Protein 6Y4L (pdb70)

Foldseek 3Di:
DPCVLLVVLVVCVVVVPDPLVVLLVSLVCCVPPPLVPNPPCNLVSLVSNLVSCLVVVNVVSNVVSLVVNCVVDPPDPVSLVSVLVNCVSVLVLVVNLVSLVVVCVVPVPPPVSLVVNCVSCVVVVNLVVNLVVLVVSCVVVVVNLVSLVSNLVSCVVVVVLVSSLVSLVSVCVVVVLALVSLLVNLVSLVVVDDLVSLVVSLVSLVSSCVSPVPPVSSLVSNLVSLVVNLPDPVDDPVSNVVSVVSNVVSVVVVVVVVVVVVVVVVVVVVD/DAAEDELAAVLLVLLQCVVQPLFKWKWWFKDCSRHHIFTADGPPLVDCDVVVVVQVVVQVVQVVVSIHTAEMEIEHSDQVDQDDDPSLLVVRVVSCVVPVFHKYKRANNVCQQVPDPDHRIWIWGDDPSDTDTDDPVRYHYDPPVVSNVLSNVCVVVVVSVLADHVVNCVVPVVRDSSPVVCVSD

Nearest PDB structures (foldseek):
  6y4l-assembly1_A  TM=1.004E+00  e=1.383E-34  Homo sapiens
  6ww7-assembly1_B  TM=7.354E-01  e=3.526E-29  Homo sapiens
  7ado-assembly1_B  TM=7.347E-01  e=1.365E-28  Homo sapiens
  8j0o-assembly1_B  TM=7.353E-01  e=8.289E-28  Homo sapiens
  7adp-assembly1_B  TM=7.269E-01  e=3.842E-27  Homo sapiens

B-factor: mean 70.84, std 20.1, range [36.27, 154.32]

Sequence (456 aa):
TWEEMRDKMRKWREENSRNSEQIVEVGEELINEYASKLGDDIWIIYEQVMIAALDYGRDDDLALFCLQELRRQFPGSHRVKRLTGMRFEAMERYDDAIQLYDRILQEDPTNTAARKRKIAIRKAQGKNVEAIRELNEYLEQFVGDQEAWHELAELYINEHDYAKAAFCLEELMMTNPHNHLYCQQYAEVKYTQGGLENLELSRKYFAQALKLNNRNMRALFGLYMSASHIASNPKASAKTKKDNMKYASWAASQINRAYQFAGRSAAALEHHGEVEISALAYVKMCLHAARYPHAAVNGLFLAPCLTDCVPLFHSHLALSVMLEVALNQVDVWGAQAGLVVAGYYHANAAVNDQSPGPLALKIAGRIAEFFPDAVLIMLDNQKLVPQPRVPPVIVLENQGLRWVPKDKNLVMWRDWEESRQMVGALLEDRAHQHLVDFDCHLDDIRQDWTNQRLNTQ

InterPro domains:
  IPR011990 Tetratricopeptide-like helical domain superfamily [G3DSA:1.25.40.10] (12-293)
  IPR011990 Tetratricopeptide-like helical domain superfamily [SSF48452] (75-245)
  IPR019734 Tetratricopeptide repeat [PS50005] (87-120)
  IPR019734 Tetratricopeptide repeat [PS50005] (155-188)
  IPR019734 Tetratricopeptide repeat [SM00028] (87-120)
  IPR019734 Tetratricopeptide repeat [SM00028] (155-188)
  IPR019734 Tetratricopeptide repeat [SM00028] (192-225)
  IPR039856 ER membrane protein complex subunit 2-like [PTHR12760] (1-296)
  IPR055217 EMC2, TPR-like domain [PF22890] (90-199)

Structure (mmCIF, N/CA/C/O backbone):
data_6Y4L
#
_entry.id   6Y4L
#
_cell.length_a   52.577
_cell.length_b   84.939
_cell.length_c   122.585
_cell.angle_alpha   90.000
_cell.angle_beta   90.000
_cell.angle_gamma   90.000
#
_symmetry.space_group_name_H-M   'P 21 21 21'
#
loop_
_entity.id
_entity.type
_entity.pdbx_description
1 polymer 'ER membrane protein complex subunit 2'
2 polymer 'ER membrane protein complex subunit 9'
3 non-polymer 'SULFATE ION'
4 non-polymer 1,2-ETHANEDIOL
5 non-polymer 2-{2-[2-(2-{2-[2-(2-ETHOXY-ETHOXY)-ETHOXY]-ETHOXY}-ETHOXY)-ETHOXY]-ETHOXY}-ETHANOL
6 non-polymer DI(HYDROXYETHYL)ETHER
7 water water
#
loop_
_atom_site.group_PDB
_atom_site.id
_atom_site.type_symbol
_atom_site.label_atom_id
_atom_site.label_alt_id
_atom_site.label_comp_id
_atom_site.label_asym_id
_atom_site.label_entity_id
_atom_site.label_seq_id
_atom_site.pdbx_PDB_ins_code
_atom_site.Cartn_x
_atom_site.Cartn_y
_atom_site.Cartn_z
_atom_site.occupancy
_atom_site.B_iso_or_equiv
_atom_site.auth_seq_id
_atom_site.auth_comp_id
_atom_site.auth_asym_id
_atom_site.auth_atom_id
_atom_site.pdbx_PDB_model_num
ATOM 1 N N . THR A 1 2 ? 41.64797 -19.62807 -26.40426 1.000 149.03726 11 THR A N 1
ATOM 2 C CA . THR A 1 2 ? 40.84903 -19.06860 -25.32670 1.000 142.26283 11 THR A CA 1
ATOM 3 C C . THR A 1 2 ? 41.19500 -17.60006 -25.11144 1.000 146.09703 11 THR A C 1
ATOM 4 O O . THR A 1 2 ? 42.27013 -17.27584 -24.59771 1.000 154.32099 11 THR A O 1
ATOM 8 N N . TRP A 1 3 ? 40.30368 -16.68985 -25.51138 1.000 138.54483 12 TRP A N 1
ATOM 9 C CA . TRP A 1 3 ? 40.52344 -15.28535 -25.18318 1.000 131.46957 12 TRP A CA 1
ATOM 10 C C . TRP A 1 3 ? 40.13938 -15.08855 -23.72644 1.000 131.08828 12 TRP A C 1
ATOM 11 O O . TRP A 1 3 ? 38.96095 -15.18197 -23.36345 1.000 120.90409 12 TRP A O 1
ATOM 22 N N . GLU A 1 4 ? 41.15410 -14.85205 -22.89363 1.000 138.57109 13 GLU A N 1
ATOM 23 C CA . GLU A 1 4 ? 40.92830 -14.63066 -21.47312 1.000 135.58708 13 GLU A CA 1
ATOM 24 C C . GLU A 1 4 ? 40.01039 -13.43956 -21.24136 1.000 129.09236 13 GLU A C 1
ATOM 25 O O . GLU A 1 4 ? 39.13603 -13.48349 -20.36819 1.000 123.16567 13 GLU A O 1
ATOM 27 N N . GLU A 1 5 ? 40.19243 -12.36623 -22.01649 1.000 130.96973 14 GLU A N 1
ATOM 28 C CA . GLU A 1 5 ? 39.32915 -11.19744 -21.88151 1.000 129.15830 14 GLU A CA 1
ATOM 29 C C . GLU A 1 5 ? 37.85864 -11.59040 -21.94689 1.000 119.15061 14 GLU A C 1
ATOM 30 O O . GLU A 1 5 ? 37.02530 -11.04643 -21.21276 1.000 115.33925 14 GLU A O 1
ATOM 32 N N . MET A 1 6 ? 37.52699 -12.56538 -22.78943 1.000 112.69878 15 MET A N 1
ATOM 33 C CA . MET A 1 6 ? 36.13511 -12.95864 -22.95720 1.000 101.13322 15 MET A CA 1
ATOM 34 C C . MET A 1 6 ? 35.68014 -13.95034 -21.89531 1.000 89.10260 15 MET A C 1
ATOM 35 O O . MET A 1 6 ? 34.59923 -13.78537 -21.32082 1.000 85.10341 15 MET A O 1
ATOM 40 N N . ARG A 1 7 ? 36.47590 -14.98714 -21.62416 1.000 88.58260 16 ARG A N 1
ATOM 41 C CA . ARG A 1 7 ? 36.04513 -15.97692 -20.63854 1.000 84.02885 16 ARG A CA 1
ATOM 42 C C . ARG A 1 7 ? 35.91451 -15.34948 -19.25747 1.000 88.27586 16 ARG A C 1
ATOM 43 O O . ARG A 1 7 ? 34.97124 -15.64771 -18.51798 1.000 87.97281 16 ARG A O 1
ATOM 45 N N . ASP A 1 8 ? 36.84372 -14.46398 -18.89279 1.000 98.62737 17 ASP A N 1
ATOM 46 C CA . ASP A 1 8 ? 36.76854 -13.85826 -17.56683 1.000 106.94478 17 ASP A CA 1
ATOM 47 C C . ASP A 1 8 ? 35.65034 -12.82966 -17.47896 1.000 106.45765 17 ASP A C 1
ATOM 48 O O . ASP A 1 8 ? 35.03955 -12.67666 -16.41574 1.000 105.64361 17 ASP A O 1
ATOM 53 N N . LYS A 1 9 ? 35.36151 -12.12136 -18.57290 1.000 104.32941 18 LYS A N 1
ATOM 54 C CA . LYS A 1 9 ? 34.21732 -11.21371 -18.56865 1.000 100.82784 18 LYS A CA 1
ATOM 55 C C . LYS A 1 9 ? 32.91908 -11.96732 -18.28619 1.000 91.46958 18 LYS A C 1
ATOM 56 O O . LYS A 1 9 ? 32.05340 -11.47978 -17.54923 1.000 85.83868 18 LYS A O 1
ATOM 58 N N . MET A 1 10 ? 32.76477 -13.15901 -18.86540 1.000 80.92725 19 MET A N 1
ATOM 59 C CA . MET A 1 10 ? 31.58181 -13.95674 -18.58535 1.000 71.64108 19 MET A CA 1
ATOM 60 C C . MET A 1 10 ? 31.55305 -14.41375 -17.12878 1.000 74.33753 19 MET A C 1
ATOM 61 O O . MET A 1 10 ? 30.47166 -14.57208 -16.54304 1.000 65.52074 19 MET A O 1
ATOM 66 N N . ARG A 1 11 ? 32.72588 -14.63032 -16.53095 1.000 77.51717 20 ARG A N 1
ATOM 67 C CA . ARG A 1 11 ? 32.77725 -15.01885 -15.12587 1.000 75.93883 20 ARG A CA 1
ATOM 68 C C . ARG A 1 11 ? 32.24867 -13.89822 -14.23557 1.000 83.62099 20 ARG A C 1
ATOM 69 O O . ARG A 1 11 ? 31.28772 -14.08987 -13.47970 1.000 78.92978 20 ARG A O 1
ATOM 71 N N . LYS A 1 12 ? 32.85093 -12.70750 -14.33173 1.000 95.21435 21 LYS A N 1
ATOM 72 C CA . LYS A 1 12 ? 32.45495 -11.60555 -13.45870 1.000 101.47982 21 LYS A CA 1
ATOM 73 C C . LYS A 1 12 ? 31.01950 -11.15998 -13.72134 1.000 98.97817 21 LYS A C 1
ATOM 74 O O . LYS A 1 12 ? 30.36346 -10.62956 -12.81602 1.000 103.59096 21 LYS A O 1
ATOM 76 N N . TRP A 1 13 ? 30.50906 -11.36669 -14.93884 1.000 86.48214 22 TRP A N 1
ATOM 77 C CA . TRP A 1 13 ? 29.11049 -11.04567 -15.20301 1.000 78.64044 22 TRP A CA 1
ATOM 78 C C . TRP A 1 13 ? 28.18666 -11.98421 -14.43617 1.000 76.35596 22 TRP A C 1
ATOM 79 O O . TRP A 1 13 ? 27.19380 -11.54832 -13.84462 1.000 73.05904 22 TRP A O 1
ATOM 90 N N . ARG A 1 14 ? 28.49106 -13.28338 -14.45179 1.000 77.23457 23 ARG A N 1
ATOM 91 C CA . ARG A 1 14 ? 27.75188 -14.23211 -13.62529 1.000 76.80843 23 ARG A CA 1
ATOM 92 C C . ARG A 1 14 ? 27.89939 -13.89709 -12.13790 1.000 75.19481 23 ARG A C 1
ATOM 93 O O . ARG A 1 14 ? 26.90779 -13.83551 -11.40493 1.000 68.63953 23 ARG A O 1
ATOM 101 N N . GLU A 1 15 ? 29.12801 -13.63837 -11.68346 1.000 78.56630 24 GLU A N 1
ATOM 102 C CA . GLU A 1 15 ? 29.35190 -13.38987 -10.25875 1.000 86.01659 24 GLU A CA 1
ATOM 103 C C . GLU A 1 15 ? 28.66986 -12.11048 -9.78262 1.000 100.95010 24 GLU A C 1
ATOM 104 O O . GLU A 1 15 ? 28.23271 -12.03902 -8.62854 1.000 104.59449 24 GLU A O 1
ATOM 106 N N . GLU A 1 16 ? 28.56470 -11.09833 -10.64455 1.000 102.49029 25 GLU A N 1
ATOM 107 C CA . GLU A 1 16 ? 27.93524 -9.83214 -10.29113 1.000 96.94178 25 GLU A CA 1
ATOM 108 C C . GLU A 1 16 ? 26.48761 -9.74128 -10.75707 1.000 95.30813 25 GLU A C 1
ATOM 109 O O . GLU A 1 16 ? 25.85654 -8.70209 -10.56146 1.000 99.79562 25 GLU A O 1
ATOM 111 N N . ASN A 1 17 ? 25.95327 -10.80020 -11.36233 1.000 94.37655 26 ASN A N 1
ATOM 112 C CA . ASN A 1 17 ? 24.56803 -10.85802 -11.83977 1.000 100.30874 26 ASN A CA 1
ATOM 113 C C . ASN A 1 17 ? 24.23636 -9.66812 -12.74849 1.000 103.51305 26 ASN A C 1
ATOM 114 O O . ASN A 1 17 ? 23.34172 -8.86581 -12.47869 1.000 109.27407 26 ASN A O 1
ATOM 116 N N . SER A 1 18 ? 24.97649 -9.57578 -13.84868 1.000 98.66716 27 SER A N 1
ATOM 117 C CA . SER A 1 18 ? 24.81557 -8.47256 -14.78517 1.000 98.32779 27 SER A CA 1
ATOM 118 C C . SER A 1 18 ? 23.52104 -8.59299 -15.58775 1.000 98.39222 27 SER A C 1
ATOM 119 O O . SER A 1 18 ? 22.98425 -9.68530 -15.79431 1.000 91.77537 27 SER A O 1
ATOM 122 N N . ARG A 1 19 ? 23.02677 -7.44335 -16.04812 1.000 109.88274 28 ARG A N 1
ATOM 123 C CA . ARG A 1 19 ? 21.81297 -7.36274 -16.84906 1.000 109.90063 28 ARG A CA 1
ATOM 124 C C . ARG A 1 19 ? 22.08341 -6.92669 -18.28397 1.000 108.40666 28 ARG A C 1
ATOM 125 O O . ARG A 1 19 ? 21.13439 -6.73143 -19.05360 1.000 104.16337 28 ARG A O 1
ATOM 127 N N . ASN A 1 20 ? 23.35190 -6.76492 -18.66160 1.000 105.23506 29 ASN A N 1
ATOM 128 C CA . ASN A 1 20 ? 23.73177 -6.34224 -20.00845 1.000 98.27379 29 ASN A CA 1
ATOM 129 C C . ASN A 1 20 ? 23.60066 -7.53889 -20.95085 1.000 93.95732 29 ASN A C 1
ATOM 130 O O . ASN A 1 20 ? 24.57858 -8.18789 -21.32932 1.000 93.88845 29 ASN A O 1
ATOM 135 N N . SER A 1 21 ? 22.35462 -7.83914 -21.33476 1.000 91.89201 30 SER A N 1
ATOM 136 C CA . SER A 1 21 ? 22.11732 -8.98810 -22.21007 1.000 90.74212 30 SER A CA 1
ATOM 137 C C . SER A 1 21 ? 22.79387 -8.81737 -23.56406 1.000 85.68932 30 SER A C 1
ATOM 138 O O . SER A 1 21 ? 23.21798 -9.80470 -24.17041 1.000 90.07898 30 SER A O 1
ATOM 141 N N . GLU A 1 22 ? 22.90903 -7.58519 -24.05347 1.000 81.90922 31 GLU A N 1
ATOM 142 C CA . GLU A 1 22 ? 23.56523 -7.36995 -25.33833 1.000 86.74576 31 GLU A CA 1
ATOM 143 C C . GLU A 1 22 ? 25.00352 -7.86994 -25.31735 1.000 89.96661 31 GLU A C 1
ATOM 144 O O . GLU A 1 22 ? 25.40969 -8.66230 -26.17456 1.000 86.59832 31 GLU A O 1
ATOM 150 N N . GLN A 1 23 ? 25.79435 -7.40830 -24.34550 1.000 92.39065 32 GLN A N 1
ATOM 151 C CA . GLN A 1 23 ? 27.20920 -7.76348 -24.32082 1.000 99.19129 32 GLN A CA 1
ATOM 152 C C . GLN A 1 23 ? 27.41173 -9.23639 -24.00914 1.000 91.37864 32 GLN A C 1
ATOM 153 O O . GLN A 1 23 ? 28.35893 -9.85025 -24.51245 1.000 94.84807 32 GLN A O 1
ATOM 155 N N . ILE A 1 24 ? 26.53204 -9.81759 -23.19423 1.000 81.29493 33 ILE A N 1
ATOM 156 C CA . ILE A 1 24 ? 26.68257 -11.21519 -22.81328 1.000 78.55510 33 ILE A CA 1
ATOM 157 C C . ILE A 1 24 ? 26.42298 -12.12172 -24.00833 1.000 76.00179 33 ILE A C 1
ATOM 158 O O . ILE A 1 24 ? 27.10872 -13.13245 -24.20408 1.000 73.55150 33 ILE A O 1
ATOM 163 N N . VAL A 1 25 ? 25.42846 -11.77721 -24.82159 1.000 75.56528 34 VAL A N 1
ATOM 164 C CA . VAL A 1 25 ? 25.20784 -12.48638 -26.07641 1.000 71.85193 34 VAL A CA 1
ATOM 165 C C . VAL A 1 25 ? 26.38414 -12.27919 -27.01941 1.000 79.30185 34 VAL A C 1
ATOM 166 O O . VAL A 1 25 ? 26.84504 -13.21976 -27.67704 1.000 83.02441 34 VAL A O 1
ATOM 170 N N . GLU A 1 26 ? 26.88759 -11.04579 -27.10373 1.000 80.25867 35 GLU A N 1
ATOM 171 C CA . GLU A 1 26 ? 27.94547 -10.74653 -28.06324 1.000 79.95229 35 GLU A CA 1
ATOM 172 C C . GLU A 1 26 ? 29.20456 -11.54886 -27.75854 1.000 86.28991 35 GLU A C 1
ATOM 173 O O . GLU A 1 26 ? 29.72997 -12.25166 -28.62787 1.000 85.65803 35 GLU A O 1
ATOM 175 N N . VAL A 1 27 ? 29.69642 -11.48145 -26.52011 1.000 91.69871 36 VAL A N 1
ATOM 176 C CA . VAL A 1 27 ? 30.93225 -12.19552 -26.21538 1.000 88.76663 36 VAL A CA 1
ATOM 177 C C . VAL A 1 27 ? 30.67620 -13.69782 -26.12905 1.000 83.94689 36 VAL A C 1
ATOM 178 O O . VAL A 1 27 ? 31.47417 -14.50218 -26.62563 1.000 84.44718 36 VAL A O 1
ATOM 182 N N . GLY A 1 28 ? 29.54392 -14.09974 -25.54705 1.000 75.71015 37 GLY A N 1
ATOM 183 C CA . GLY A 1 28 ? 29.29318 -15.51791 -25.34305 1.000 78.26131 37 GLY A CA 1
ATOM 184 C C . GLY A 1 28 ? 29.14867 -16.28665 -26.64524 1.000 78.90674 37 GLY A C 1
ATOM 185 O O . GLY A 1 28 ? 29.74668 -17.35393 -26.81841 1.000 76.91887 37 GLY A O 1
ATOM 186 N N . GLU A 1 29 ? 28.33995 -15.76058 -27.57088 1.000 75.94460 38 GLU A N 1
ATOM 187 C CA . GLU A 1 29 ? 28.19536 -16.38216 -28.88475 1.000 71.49516 38 GLU A CA 1
ATOM 188 C C . GLU A 1 29 ? 29.54193 -16.51408 -29.58722 1.000 77.17325 38 GLU A C 1
ATOM 189 O O . GLU A 1 29 ? 29.84487 -17.56013 -30.16866 1.000 77.57901 38 GLU A O 1
ATOM 195 N N . GLU A 1 30 ? 30.36460 -15.46517 -29.54378 1.000 75.71429 39 GLU A N 1
ATOM 196 C CA . GLU A 1 30 ? 31.72013 -15.56388 -30.08093 1.000 76.74423 39 GLU A CA 1
ATOM 197 C C . GLU A 1 30 ? 32.50326 -16.70473 -29.42402 1.000 78.80273 39 GLU A C 1
ATOM 198 O O . GLU A 1 30 ? 33.27954 -17.39800 -30.09186 1.000 80.61709 39 GLU A O 1
ATOM 204 N N . LEU A 1 31 ? 32.30046 -16.92635 -28.11881 1.000 71.79925 40 LEU A N 1
ATOM 205 C CA . LEU A 1 31 ? 33.02106 -17.99138 -27.41437 1.000 77.37102 40 LEU A CA 1
ATOM 206 C C . LEU A 1 31 ? 32.52463 -19.38405 -27.80685 1.000 76.00308 40 LEU A C 1
ATOM 207 O O . LEU A 1 31 ? 33.33052 -20.30371 -27.99263 1.000 79.80221 40 LEU A O 1
ATOM 212 N N . ILE A 1 32 ? 31.20514 -19.56707 -27.90827 1.000 73.47904 41 ILE A N 1
ATOM 213 C CA . ILE A 1 32 ? 30.64150 -20.85898 -28.30916 1.000 73.31050 41 ILE A CA 1
ATOM 214 C C . ILE A 1 32 ? 31.11130 -21.25236 -29.70898 1.000 78.04469 41 ILE A C 1
ATOM 215 O O . ILE A 1 32 ? 31.45591 -22.41237 -29.96652 1.000 75.60119 41 ILE A O 1
ATOM 220 N N . ASN A 1 33 ? 31.14633 -20.29469 -30.63358 1.000 83.35856 42 ASN A N 1
ATOM 221 C CA . ASN A 1 33 ? 31.34258 -20.64801 -32.03324 1.000 92.96234 42 ASN A CA 1
ATOM 222 C C . ASN A 1 33 ? 32.81197 -20.72900 -32.41956 1.000 98.99276 42 ASN A C 1
ATOM 223 O O . ASN A 1 33 ? 33.15900 -21.49820 -33.32131 1.000 108.58233 42 ASN A O 1
ATOM 228 N N . GLU A 1 34 ? 33.68905 -19.97401 -31.75215 1.000 96.34747 43 GLU A N 1
ATOM 229 C CA . GLU A 1 34 ? 35.08751 -19.89573 -32.15838 1.000 94.31173 43 GLU A CA 1
ATOM 230 C C . GLU A 1 34 ? 36.08358 -20.42650 -31.13997 1.000 87.92513 43 GLU A C 1
ATOM 231 O O . GLU A 1 34 ? 37.26313 -20.56079 -31.48324 1.000 93.06258 43 GLU A O 1
ATOM 237 N N . TYR A 1 35 ? 35.66329 -20.71670 -29.90246 1.000 85.30573 44 TYR A N 1
ATOM 238 C CA . TYR A 1 35 ? 36.62045 -21.10475 -28.87227 1.000 88.02448 44 TYR A CA 1
ATOM 239 C C . TYR A 1 35 ? 36.08733 -22.19400 -27.93963 1.000 85.27057 44 TYR A C 1
ATOM 240 O O . TYR A 1 35 ? 36.58664 -22.32094 -26.81754 1.000 93.44039 44 TYR A O 1
ATOM 249 N N . ALA A 1 36 ? 35.10148 -22.98862 -28.37082 1.000 78.76944 45 ALA A N 1
ATOM 250 C CA . ALA A 1 36 ? 34.53768 -24.01152 -27.49358 1.000 85.59987 45 ALA A CA 1
ATOM 251 C C . ALA A 1 36 ? 35.59157 -25.02601 -27.06668 1.000 99.44793 45 ALA A C 1
ATOM 252 O O . ALA A 1 36 ? 35.60828 -25.46272 -25.90901 1.000 107.91246 45 ALA A O 1
ATOM 254 N N . SER A 1 37 ? 36.49258 -25.39870 -27.98032 1.000 97.28856 46 SER A N 1
ATOM 255 C CA . SER A 1 37 ? 37.56415 -26.33044 -27.64433 1.000 95.75872 46 SER A CA 1
ATOM 256 C C . SER A 1 37 ? 38.42796 -25.83586 -26.49104 1.000 100.51011 46 SER A C 1
ATOM 257 O O . SER A 1 37 ? 39.11784 -26.64206 -25.85788 1.000 106.62648 46 SER A O 1
ATOM 260 N N . LYS A 1 38 ? 38.40691 -24.53476 -26.20502 1.000 95.73447 47 LYS A N 1
ATOM 261 C CA . LYS A 1 38 ? 39.28207 -23.93925 -25.20787 1.000 95.42494 47 LYS A CA 1
ATOM 262 C C . LYS A 1 38 ? 38.57180 -23.62462 -23.89777 1.000 87.93205 47 LYS A C 1
ATOM 263 O O . LYS A 1 38 ? 39.24077 -23.36583 -22.89232 1.000 94.38782 47 LYS A O 1
ATOM 265 N N . LEU A 1 39 ? 37.24490 -23.64023 -23.87730 1.000 77.31055 48 LEU A N 1
ATOM 266 C CA . LEU A 1 39 ? 36.54173 -23.18749 -22.68697 1.000 84.55459 48 LEU A CA 1
ATOM 267 C C . LEU A 1 39 ? 36.58663 -24.19924 -21.54658 1.000 88.29326 48 LEU A C 1
ATOM 268 O O . LEU A 1 39 ? 36.43034 -23.80701 -20.38648 1.000 94.60159 48 LEU A O 1
ATOM 273 N N . GLY A 1 40 ? 36.81352 -25.47503 -21.84405 1.000 90.15068 49 GLY A N 1
ATOM 274 C CA . GLY A 1 40 ? 37.05129 -26.47101 -20.81808 1.000 93.33524 49 GLY A CA 1
ATOM 275 C C . GLY A 1 40 ? 35.91823 -26.63993 -19.82953 1.000 94.14596 49 GLY A C 1
ATOM 276 O O . GLY A 1 40 ? 34.82608 -27.07903 -20.19767 1.000 95.50058 49 GLY A O 1
ATOM 277 N N . ASP A 1 41 ? 36.16706 -26.27925 -18.56854 1.000 98.60517 50 ASP A N 1
ATOM 278 C CA . ASP A 1 41 ? 35.19110 -26.48638 -17.50339 1.000 98.27749 50 ASP A CA 1
ATOM 279 C C . ASP A 1 41 ? 34.06296 -25.46083 -17.51236 1.000 94.36170 50 ASP A C 1
ATOM 280 O O . ASP A 1 41 ? 32.99672 -25.73167 -16.94544 1.000 91.35405 50 ASP A O 1
ATOM 285 N N . ASP A 1 42 ? 34.26444 -24.30170 -18.13957 1.000 88.01853 51 ASP A N 1
ATOM 286 C CA . ASP A 1 42 ? 33.30073 -23.21067 -18.08015 1.000 79.33730 51 ASP A CA 1
ATOM 287 C C . ASP A 1 42 ? 32.24663 -23.28551 -19.16262 1.000 65.37481 51 ASP A C 1
ATOM 288 O O . ASP A 1 42 ? 31.33360 -22.45540 -19.17606 1.000 62.66711 51 ASP A O 1
ATOM 293 N N . ILE A 1 43 ? 32.31660 -24.29112 -20.02621 1.000 65.47455 52 ILE A N 1
ATOM 294 C CA . ILE A 1 43 ? 31.49947 -24.29613 -21.23342 1.000 71.57664 52 ILE A CA 1
ATOM 295 C C . ILE A 1 43 ? 30.01363 -24.33201 -20.88777 1.000 59.69463 52 ILE A C 1
ATOM 296 O O . ILE A 1 43 ? 29.19939 -23.63490 -21.50687 1.000 55.71402 52 ILE A O 1
ATOM 301 N N . TRP A 1 44 ? 29.62453 -25.13797 -19.90280 1.000 52.31979 53 TRP A N 1
ATOM 302 C CA . TRP A 1 44 ? 28.18751 -25.31202 -19.70508 1.000 49.12625 53 TRP A CA 1
ATOM 303 C C . TRP A 1 44 ? 27.55625 -24.11531 -19.00455 1.000 48.40536 53 TRP A C 1
ATOM 304 O O . TRP A 1 44 ? 26.42001 -23.74417 -19.32420 1.000 54.57510 53 TRP A O 1
ATOM 315 N N . ILE A 1 45 ? 28.28075 -23.46871 -18.09285 1.000 50.23676 54 ILE A N 1
ATOM 316 C CA . ILE A 1 45 ? 27.77741 -22.22690 -17.50846 1.000 55.27366 54 ILE A CA 1
ATOM 317 C C . ILE A 1 45 ? 27.63597 -21.15570 -18.59009 1.000 59.31683 54 ILE A C 1
ATOM 318 O O . ILE A 1 45 ? 26.65453 -20.40290 -18.63130 1.000 56.33402 54 ILE A O 1
ATOM 323 N N . ILE A 1 46 ? 28.60056 -21.08811 -19.49807 1.000 63.98612 55 ILE A N 1
ATOM 324 C CA . ILE A 1 46 ? 28.55370 -20.06661 -20.53565 1.000 61.22801 55 ILE A CA 1
ATOM 325 C C . ILE A 1 46 ? 27.37644 -20.31763 -21.47222 1.000 55.42281 55 ILE A C 1
ATOM 326 O O . ILE A 1 46 ? 26.60327 -19.40202 -21.76506 1.000 54.33670 55 ILE A O 1
ATOM 331 N N . TYR A 1 47 ? 27.18847 -21.57557 -21.89592 1.000 52.17520 56 TYR A N 1
ATOM 332 C CA . TYR A 1 47 ? 25.97039 -21.98123 -22.60351 1.000 47.25730 56 TYR A CA 1
ATOM 333 C C . TYR A 1 47 ? 24.71353 -21.50458 -21.88383 1.000 57.00637 56 TYR A C 1
ATOM 334 O O . TYR A 1 47 ? 23.77786 -20.99111 -22.51663 1.000 54.05888 56 TYR A O 1
ATOM 343 N N . GLU A 1 48 ? 24.66522 -21.68597 -20.55231 1.000 49.94983 57 GLU A N 1
ATOM 344 C CA . GLU A 1 48 ? 23.49332 -21.25857 -19.79397 1.000 47.10289 57 GLU A CA 1
ATOM 345 C C . GLU A 1 48 ? 23.39836 -19.74290 -19.73497 1.000 50.16138 57 GLU A C 1
ATOM 346 O O . GLU A 1 48 ? 22.30974 -19.17643 -19.89561 1.000 53.45479 57 GLU A O 1
ATOM 352 N N . GLN A 1 49 ? 24.52406 -19.07520 -19.47287 1.000 52.89319 58 GLN A N 1
ATOM 353 C CA . GLN A 1 49 ? 24.56903 -17.61615 -19.50451 1.000 54.46584 58 GLN A CA 1
ATOM 354 C C . GLN A 1 49 ? 24.07368 -17.07169 -20.84937 1.000 55.05467 58 GLN A C 1
ATOM 355 O O . GLN A 1 49 ? 23.27188 -16.13105 -20.89801 1.000 53.66288 58 GLN A O 1
ATOM 361 N N . VAL A 1 50 ? 24.58123 -17.61898 -21.95725 1.000 53.58305 59 VAL A N 1
ATOM 362 C CA . VAL A 1 50 ? 24.19405 -17.10316 -23.27248 1.000 55.97339 59 VAL A CA 1
ATOM 363 C C . VAL A 1 50 ? 22.70417 -17.30928 -23.50183 1.000 60.16838 59 VAL A C 1
ATOM 364 O O . VAL A 1 50 ? 22.00467 -16.40351 -23.97817 1.000 60.20843 59 VAL A O 1
ATOM 368 N N . MET A 1 51 ? 22.18577 -18.48923 -23.14133 1.000 55.24245 60 MET A N 1
ATOM 369 C CA . MET A 1 51 ? 20.76546 -18.76079 -23.34192 1.000 61.78827 60 MET A CA 1
ATOM 370 C C . MET A 1 51 ? 19.88384 -17.72065 -22.65598 1.000 59.44203 60 MET A C 1
ATOM 371 O O . MET A 1 51 ? 18.93695 -17.18896 -23.25101 1.000 58.56238 60 MET A O 1
ATOM 376 N N . ILE A 1 52 ? 20.17108 -17.44052 -21.38860 1.000 56.79487 61 ILE A N 1
ATOM 377 C CA . ILE A 1 52 ? 19.35815 -16.49256 -20.63698 1.000 51.78551 61 ILE A CA 1
ATOM 378 C C . ILE A 1 52 ? 19.37401 -15.12707 -21.31373 1.000 61.90596 61 ILE A C 1
ATOM 379 O O . ILE A 1 52 ? 18.32238 -14.51204 -21.54151 1.000 60.38692 61 ILE A O 1
ATOM 384 N N . ALA A 1 53 ? 20.56851 -14.63452 -21.65356 1.000 63.73690 62 ALA A N 1
ATOM 385 C CA . ALA A 1 53 ? 20.67228 -13.30908 -22.25411 1.000 63.95790 62 ALA A CA 1
ATOM 386 C C . ALA A 1 53 ? 20.05964 -13.29108 -23.64983 1.000 64.04378 62 ALA A C 1
ATOM 387 O O . ALA A 1 53 ? 19.42701 -12.30498 -24.03912 1.000 68.59012 62 ALA A O 1
ATOM 389 N N . ALA A 1 54 ? 20.23019 -14.38053 -24.40769 1.000 57.76343 63 ALA A N 1
ATOM 390 C CA . ALA A 1 54 ? 19.59768 -14.49575 -25.71851 1.000 62.63872 63 ALA A CA 1
ATOM 391 C C . ALA A 1 54 ? 18.08368 -14.37804 -25.61336 1.000 62.73680 63 ALA A C 1
ATOM 392 O O . ALA A 1 54 ? 17.44380 -13.74344 -26.46179 1.000 57.64801 63 ALA A O 1
ATOM 394 N N . LEU A 1 55 ? 17.49086 -14.97446 -24.57374 1.000 60.98532 64 LEU A N 1
ATOM 395 C CA . LEU A 1 55 ? 16.04385 -14.87795 -24.41504 1.000 65.99318 64 LEU A CA 1
ATOM 396 C C . LEU A 1 55 ? 15.61676 -13.42519 -24.24722 1.000 72.10752 64 LEU A C 1
ATOM 397 O O . LEU A 1 55 ? 14.66739 -12.96189 -24.89180 1.000 75.11867 64 LEU A O 1
ATOM 402 N N . ASP A 1 56 ? 16.33582 -12.67660 -23.40864 1.000 70.36061 65 ASP A N 1
ATOM 403 C CA . ASP A 1 56 ? 15.92514 -11.30900 -23.11948 1.000 77.16755 65 ASP A CA 1
ATOM 404 C C . ASP A 1 56 ? 16.22055 -10.36703 -24.28016 1.000 74.43924 65 ASP A C 1
ATOM 405 O O . ASP A 1 56 ? 15.54588 -9.34303 -24.42715 1.000 82.97990 65 ASP A O 1
ATOM 410 N N . TYR A 1 57 ? 17.21729 -10.69188 -25.10357 1.000 73.02460 66 TYR A N 1
ATOM 411 C CA . TYR A 1 57 ? 17.64471 -9.87736 -26.23752 1.000 76.39867 66 TYR A CA 1
ATOM 412 C C . TYR A 1 57 ? 16.95430 -10.25506 -27.54808 1.000 79.17938 66 TYR A C 1
ATOM 413 O O . TYR A 1 57 ? 17.17990 -9.59154 -28.56898 1.000 84.70745 66 TYR A O 1
ATOM 422 N N . GLY A 1 58 ? 16.12698 -11.29617 -27.55383 1.000 77.11370 67 GLY A N 1
ATOM 423 C CA . GLY A 1 58 ? 15.36581 -11.64902 -28.74011 1.000 77.91318 67 GLY A CA 1
ATOM 424 C C . GLY A 1 58 ? 16.09967 -12.47746 -29.76974 1.000 76.65444 67 GLY A C 1
ATOM 425 O O . GLY A 1 58 ? 15.77764 -12.38307 -30.95547 1.000 78.82908 67 GLY A O 1
ATOM 426 N N . ARG A 1 59 ? 17.08445 -13.27184 -29.36174 1.000 75.84773 68 ARG A N 1
ATOM 427 C CA . ARG A 1 59 ? 17.80902 -14.18974 -30.23875 1.000 69.81592 68 ARG A CA 1
ATOM 428 C C . ARG A 1 59 ? 17.37060 -15.59941 -29.87009 1.000 67.48279 68 ARG A C 1
ATOM 429 O O . ARG A 1 59 ? 18.09741 -16.34511 -29.21026 1.000 61.37728 68 ARG A O 1
ATOM 437 N N A ASP A 1 60 ? 16.16324 -15.96539 -30.29846 0.453 68.91855 69 ASP A N 1
ATOM 438 N N B ASP A 1 60 ? 16.15094 -15.96056 -30.27427 0.547 68.90816 69 ASP A N 1
ATOM 439 C CA A ASP A 1 60 ? 15.60198 -17.25147 -29.90272 0.453 69.18111 69 ASP A CA 1
ATOM 440 C CA B ASP A 1 60 ? 15.63156 -17.26393 -29.87735 0.547 69.26081 69 ASP A CA 1
ATOM 441 C C A ASP A 1 60 ? 16.18997 -18.41439 -30.68825 0.453 67.55434 69 ASP A C 1
ATOM 442 C C B ASP A 1 60 ? 16.28890 -18.40513 -30.63246 0.547 67.70814 69 ASP A C 1
ATOM 443 O O A ASP A 1 60 ? 16.03755 -19.56638 -30.26936 0.453 67.14140 69 ASP A O 1
ATOM 444 O O B ASP A 1 60 ? 16.28247 -19.53820 -30.13811 0.547 66.75936 69 ASP A O 1
ATOM 453 N N . ASP A 1 61 ? 16.85408 -18.13374 -31.80954 1.000 64.81098 70 ASP A N 1
ATOM 454 C CA . ASP A 1 61 ? 17.67383 -19.13776 -32.47584 1.000 68.93721 70 ASP A CA 1
ATOM 455 C C . ASP A 1 61 ? 18.82875 -19.56305 -31.57549 1.000 64.15789 70 ASP A C 1
ATOM 456 O O . ASP A 1 61 ? 19.07421 -20.75648 -31.36452 1.000 60.35866 70 ASP A O 1
ATOM 461 N N . LEU A 1 62 ? 19.52911 -18.58420 -31.00882 1.000 62.31595 71 LEU A N 1
ATOM 462 C CA . LEU A 1 62 ? 20.66865 -18.86087 -30.14739 1.000 58.24953 71 LEU A CA 1
ATOM 463 C C . LEU A 1 62 ? 20.23474 -19.50623 -28.83031 1.000 56.41966 71 LEU A C 1
ATOM 464 O O . LEU A 1 62 ? 20.89035 -20.43459 -28.34076 1.000 56.08827 71 LEU A O 1
ATOM 469 N N . ALA A 1 63 ? 19.12953 -19.03249 -28.24934 1.000 51.09317 72 ALA A N 1
ATOM 470 C CA . ALA A 1 63 ? 18.64048 -19.59773 -26.99558 1.000 53.29764 72 ALA A CA 1
ATOM 471 C C . ALA A 1 63 ? 18.31005 -21.07643 -27.14899 1.000 56.79819 72 ALA A C 1
ATOM 472 O O . ALA A 1 63 ? 18.66856 -21.89805 -26.29787 1.000 57.89469 72 ALA A O 1
ATOM 474 N N . LEU A 1 64 ? 17.60412 -21.42636 -28.22715 1.000 55.01170 73 LEU A N 1
ATOM 475 C CA . LEU A 1 64 ? 17.23131 -22.81523 -28.47883 1.000 57.45781 73 LEU A CA 1
ATOM 476 C C . LEU A 1 64 ? 18.46155 -23.70456 -28.66273 1.000 58.24323 73 LEU A C 1
ATOM 477 O O . LEU A 1 64 ? 18.51426 -24.82359 -28.13859 1.000 56.18330 73 LEU A O 1
ATOM 482 N N . PHE A 1 65 ? 19.45886 -23.23160 -29.41006 1.000 55.70586 74 PHE A N 1
ATOM 483 C CA . PHE A 1 65 ? 20.68496 -24.00971 -29.55666 1.000 57.59448 74 PHE A CA 1
ATOM 484 C C . PHE A 1 65 ? 21.34537 -24.27275 -28.20159 1.000 57.02671 74 PHE A C 1
ATOM 485 O O . PHE A 1 65 ? 21.71385 -25.40874 -27.88613 1.000 55.76005 74 PHE A O 1
ATOM 493 N N . CYS A 1 66 ? 21.53331 -23.22838 -27.39111 1.000 60.08653 75 CYS A N 1
ATOM 494 C CA . CYS A 1 66 ? 22.12952 -23.42710 -26.07261 1.000 60.01585 75 CYS A CA 1
ATOM 495 C C . CYS A 1 66 ? 21.29938 -24.38971 -25.23735 1.000 54.77856 75 CYS A C 1
ATOM 496 O O . CYS A 1 66 ? 21.84512 -25.27657 -24.57179 1.000 53.86699 75 CYS A O 1
ATOM 499 N N . LEU A 1 67 ? 19.97405 -24.28049 -25.33704 1.000 53.23961 76 LEU A N 1
ATOM 500 C CA . LEU A 1 67 ? 19.10452 -25.15645 -24.56680 1.000 48.43608 76 LEU A CA 1
ATOM 501 C C . LEU A 1 67 ? 19.25303 -26.60893 -25.00643 1.000 54.88976 76 LEU A C 1
ATOM 502 O O . LEU A 1 67 ? 19.36911 -27.51361 -24.16835 1.000 57.11577 76 LEU A O 1
ATOM 507 N N . GLN A 1 68 ? 19.27585 -26.85491 -26.32694 1.000 50.92529 77 GLN A N 1
ATOM 508 C CA . GLN A 1 68 ? 19.36287 -28.23040 -26.80316 1.000 45.97136 77 GLN A CA 1
ATOM 509 C C . GLN A 1 68 ? 20.67918 -28.86490 -26.36931 1.000 55.20891 77 GLN A C 1
ATOM 510 O O . GLN A 1 68 ? 20.71583 -30.04427 -25.99310 1.000 57.93222 77 GLN A O 1
ATOM 512 N N . GLU A 1 69 ? 21.77288 -28.09610 -26.40521 1.000 57.70409 78 GLU A N 1
ATOM 513 C CA . GLU A 1 69 ? 23.06568 -28.63626 -25.98457 1.000 48.39156 78 GLU A CA 1
ATOM 514 C C . GLU A 1 69 ? 23.06304 -28.96644 -24.49597 1.000 55.14334 78 GLU A C 1
ATOM 515 O O . GLU A 1 69 ? 23.60077 -29.99677 -24.07302 1.000 52.59510 78 GLU A O 1
ATOM 521 N N . LEU A 1 70 ? 22.45216 -28.10891 -23.68556 1.000 51.94923 79 LEU A N 1
ATOM 522 C CA . LEU A 1 70 ? 22.43829 -28.35292 -22.24998 1.000 51.42950 79 LEU A CA 1
ATOM 523 C C . LEU A 1 70 ? 21.58922 -29.57553 -21.92401 1.000 54.32371 79 LEU A C 1
ATOM 524 O O . LEU A 1 70 ? 21.98561 -30.42148 -21.11203 1.000 56.85682 79 LEU A O 1
ATOM 529 N N . ARG A 1 71 ? 20.42068 -29.68538 -22.56765 1.000 50.19366 80 ARG A N 1
ATOM 530 C CA . ARG A 1 71 ? 19.56431 -30.85921 -22.42083 1.000 54.40064 80 ARG A CA 1
ATOM 531 C C . ARG A 1 71 ? 20.31074 -32.14320 -22.75058 1.000 61.59161 80 ARG A C 1
ATOM 532 O O . ARG A 1 71 ? 20.10832 -33.17808 -22.09599 1.000 58.29413 80 ARG A O 1
ATOM 540 N N . ARG A 1 72 ? 21.18773 -32.09081 -23.76237 1.000 55.62608 81 ARG A N 1
ATOM 541 C CA . ARG A 1 72 ? 21.98343 -33.25716 -24.13600 1.000 63.69803 81 ARG A CA 1
ATOM 542 C C . ARG A 1 72 ? 23.02003 -33.60672 -23.07059 1.000 59.19879 81 ARG A C 1
ATOM 543 O O . ARG A 1 72 ? 23.29155 -34.78571 -22.82000 1.000 58.57909 81 ARG A O 1
ATOM 551 N N . GLN A 1 73 ? 23.65645 -32.60693 -22.47522 1.000 52.49621 82 GLN A N 1
ATOM 552 C CA . GLN A 1 73 ? 24.69609 -32.91386 -21.49841 1.000 66.16661 82 GLN A CA 1
ATOM 553 C C . GLN A 1 73 ? 24.10720 -33.34134 -20.14896 1.000 61.85875 82 GLN A C 1
ATOM 554 O O . GLN A 1 73 ? 24.64110 -34.24225 -19.49714 1.000 64.79292 82 GLN A O 1
ATOM 560 N N . PHE A 1 74 ? 23.00431 -32.73142 -19.72295 1.000 57.92466 83 PHE A N 1
ATOM 561 C CA . PHE A 1 74 ? 22.42548 -32.97219 -18.39826 1.000 57.99515 83 PHE A CA 1
ATOM 562 C C . PHE A 1 74 ? 20.98117 -33.41641 -18.55127 1.000 49.99707 83 PHE A C 1
ATOM 563 O O . PHE A 1 74 ? 20.04504 -32.67597 -18.22998 1.000 52.34969 83 PHE A O 1
ATOM 571 N N . PRO A 1 75 ? 20.75901 -34.63806 -19.01879 1.000 52.19356 84 PRO A N 1
ATOM 572 C CA . PRO A 1 75 ? 19.37835 -35.08963 -19.21335 1.000 54.40396 84 PRO A CA 1
ATOM 573 C C . PRO A 1 75 ? 18.65557 -35.17078 -17.87186 1.000 56.28084 84 PRO A C 1
ATOM 574 O O . PRO A 1 75 ? 19.23788 -35.54329 -16.84960 1.000 55.82922 84 PRO A O 1
ATOM 578 N N . GLY A 1 76 ? 17.38657 -34.76706 -17.88176 1.000 55.84210 85 GLY A N 1
ATOM 579 C CA . GLY A 1 76 ? 16.53599 -34.83655 -16.72035 1.000 61.90650 85 GLY A CA 1
ATOM 580 C C . GLY A 1 76 ? 16.79662 -33.80226 -15.64798 1.000 65.06811 85 GLY A C 1
ATOM 581 O O . GLY A 1 76 ? 16.21367 -33.91056 -14.57185 1.000 62.17222 85 GLY A O 1
ATOM 582 N N . SER A 1 77 ? 17.62138 -32.79287 -15.89905 1.000 59.52585 86 SER A N 1
ATOM 583 C CA . SER A 1 77 ? 18.08324 -31.96609 -14.80169 1.000 55.81623 86 SER A CA 1
ATOM 584 C C . SER A 1 77 ? 17.08683 -30.85394 -14.51388 1.000 52.85844 86 SER A C 1
ATOM 585 O O . SER A 1 77 ? 16.43215 -30.31232 -15.40710 1.000 46.44408 86 SER A O 1
ATOM 588 N N . HIS A 1 78 ? 16.98003 -30.54164 -13.22848 1.000 49.23801 87 HIS A N 1
ATOM 589 C CA . HIS A 1 78 ? 16.14494 -29.45929 -12.73443 1.000 48.51583 87 HIS A CA 1
ATOM 590 C C . HIS A 1 78 ? 16.51676 -28.13858 -13.39096 1.000 54.39897 87 HIS A C 1
ATOM 591 O O . HIS A 1 78 ? 15.64128 -27.32884 -13.72297 1.000 54.65909 87 HIS A O 1
ATOM 598 N N . ARG A 1 79 ? 17.80966 -27.90904 -13.61319 1.000 60.81197 88 ARG A N 1
ATOM 599 C CA . ARG A 1 79 ? 18.22850 -26.61648 -14.14209 1.000 64.55976 88 ARG A CA 1
ATOM 600 C C . ARG A 1 79 ? 17.85868 -26.44751 -15.60165 1.000 60.03487 88 ARG A C 1
ATOM 601 O O . ARG A 1 79 ? 17.53882 -25.33986 -16.03311 1.000 63.44765 88 ARG A O 1
ATOM 609 N N . VAL A 1 80 ? 17.91884 -27.51785 -16.38526 1.000 52.44231 89 VAL A N 1
ATOM 610 C CA . VAL A 1 80 ? 17.47586 -27.40228 -17.76375 1.000 49.84972 89 VAL A CA 1
ATOM 611 C C . VAL A 1 80 ? 15.97347 -27.17092 -17.81082 1.000 52.20555 89 VAL A C 1
ATOM 612 O O . VAL A 1 80 ? 15.48152 -26.34616 -18.59562 1.000 54.35427 89 VAL A O 1
ATOM 616 N N . LYS A 1 81 ? 15.22282 -27.86921 -16.94789 1.000 48.48011 90 LYS A N 1
ATOM 617 C CA . LYS A 1 81 ? 13.80030 -27.57649 -16.79205 1.000 50.41149 90 LYS A CA 1
ATOM 618 C C . LYS A 1 81 ? 13.56493 -26.09409 -16.51206 1.000 52.02869 90 LYS A C 1
ATOM 619 O O . LYS A 1 81 ? 12.65366 -25.48267 -17.07909 1.000 47.66840 90 LYS A O 1
ATOM 625 N N . ARG A 1 82 ? 14.34936 -25.50229 -15.59987 1.000 54.13121 91 ARG A N 1
ATOM 626 C CA . ARG A 1 82 ? 14.19507 -24.07362 -15.33005 1.000 49.12095 91 ARG A CA 1
ATOM 627 C C . ARG A 1 82 ? 14.36640 -23.24359 -16.60810 1.000 43.00254 91 ARG A C 1
ATOM 628 O O . ARG A 1 82 ? 13.58558 -22.32030 -16.86868 1.000 46.60135 91 ARG A O 1
ATOM 636 N N . LEU A 1 83 ? 15.39925 -23.55231 -17.39870 1.000 43.90921 92 LEU A N 1
ATOM 637 C CA . LEU A 1 83 ? 15.63710 -22.83590 -18.64814 1.000 53.32944 92 LEU A CA 1
ATOM 638 C C . LEU A 1 83 ? 14.50816 -23.07976 -19.64173 1.000 51.73758 92 LEU A C 1
ATOM 639 O O . LEU A 1 83 ? 14.03743 -22.14487 -20.29306 1.000 60.17965 92 LEU A O 1
ATOM 644 N N . THR A 1 84 ? 14.05435 -24.33186 -19.75884 1.000 54.85103 93 THR A N 1
ATOM 645 C CA . THR A 1 84 ? 12.91136 -24.64694 -20.61599 1.000 45.41784 93 THR A CA 1
ATOM 646 C C . THR A 1 84 ? 11.68699 -23.85239 -20.19646 1.000 54.08631 93 THR A C 1
ATOM 647 O O . THR A 1 84 ? 10.94770 -23.33989 -21.04309 1.000 53.29128 93 THR A O 1
ATOM 651 N N . GLY A 1 85 ? 11.47693 -23.70246 -18.88663 1.000 46.98888 94 GLY A N 1
ATOM 652 C CA . GLY A 1 85 ? 10.35006 -22.91587 -18.42720 1.000 45.93927 94 GLY A CA 1
ATOM 653 C C . GLY A 1 85 ? 10.52308 -21.44717 -18.74040 1.000 46.35303 94 GLY A C 1
ATOM 654 O O . GLY A 1 85 ? 9.57278 -20.76840 -19.15251 1.000 43.67953 94 GLY A O 1
ATOM 655 N N . MET A 1 86 ? 11.73163 -20.93230 -18.53093 1.000 45.57322 95 MET A N 1
ATOM 656 C CA . MET A 1 86 ? 12.02139 -19.54610 -18.87375 1.000 51.46903 95 MET A CA 1
ATOM 657 C C . MET A 1 86 ? 11.72961 -19.28809 -20.35270 1.000 48.26095 95 MET A C 1
ATOM 658 O O . MET A 1 86 ? 11.12152 -18.27168 -20.70892 1.000 50.23375 95 MET A O 1
ATOM 663 N N . ARG A 1 87 ? 12.12628 -20.21828 -21.22334 1.000 49.60893 96 ARG A N 1
ATOM 664 C CA . ARG A 1 87 ? 11.88537 -20.01725 -22.64330 1.000 52.14955 96 ARG A CA 1
ATOM 665 C C . ARG A 1 87 ? 10.39280 -20.03320 -22.96144 1.000 56.40451 96 ARG A C 1
ATOM 666 O O . ARG A 1 87 ? 9.89554 -19.13339 -23.64594 1.000 56.54733 96 ARG A O 1
ATOM 674 N N . PHE A 1 88 ? 9.65050 -21.02835 -22.45690 1.000 53.77052 97 PHE A N 1
ATOM 675 C CA . PHE A 1 88 ? 8.19564 -21.02641 -22.64921 1.000 48.00317 97 PHE A CA 1
ATOM 676 C C . PHE A 1 88 ? 7.56973 -19.70510 -22.19328 1.000 56.10830 97 PHE A C 1
ATOM 677 O O . PHE A 1 88 ? 6.66221 -19.16768 -22.85039 1.000 57.64816 97 PHE A O 1
ATOM 685 N N . GLU A 1 89 ? 8.02262 -19.16898 -21.05801 1.000 58.92177 98 GLU A N 1
ATOM 686 C CA . GLU A 1 89 ? 7.43533 -17.91945 -20.57699 1.000 61.63461 98 GLU A CA 1
ATOM 687 C C . GLU A 1 89 ? 7.74935 -16.77411 -21.52677 1.000 63.14715 98 GLU A C 1
ATOM 688 O O . GLU A 1 89 ? 6.87184 -15.96473 -21.84109 1.000 69.92952 98 GLU A O 1
ATOM 694 N N . ALA A 1 90 ? 8.99924 -16.69686 -21.98592 1.000 57.81415 99 ALA A N 1
ATOM 695 C CA . ALA A 1 90 ? 9.42456 -15.61048 -22.84891 1.000 61.52924 99 ALA A CA 1
ATOM 696 C C . ALA A 1 90 ? 8.66556 -15.62881 -24.17425 1.000 73.44993 99 ALA A C 1
ATOM 697 O O . ALA A 1 90 ? 8.43008 -14.57812 -24.77703 1.000 75.16703 99 ALA A O 1
ATOM 699 N N . MET A 1 91 ? 8.26183 -16.80652 -24.62649 1.000 75.89372 100 MET A N 1
ATOM 700 C CA . MET A 1 91 ? 7.43285 -16.97096 -25.80956 1.000 71.73228 100 MET A CA 1
ATOM 701 C C . MET A 1 91 ? 5.94500 -16.95150 -25.48778 1.000 72.64519 100 MET A C 1
ATOM 702 O O . MET A 1 91 ? 5.13176 -17.23520 -26.37117 1.000 70.20380 100 MET A O 1
ATOM 707 N N . GLU A 1 92 ? 5.57538 -16.64957 -24.23693 1.000 65.51056 101 GLU A N 1
ATOM 708 C CA . GLU A 1 92 ? 4.17155 -16.62913 -23.81322 1.000 76.08556 101 GLU A CA 1
ATOM 709 C C . GLU A 1 92 ? 3.47390 -17.97048 -24.07041 1.000 73.26437 101 GLU A C 1
ATOM 710 O O . GLU A 1 92 ? 2.26662 -18.02660 -24.31009 1.000 74.12204 101 GLU A O 1
ATOM 716 N N . ARG A 1 93 ? 4.21890 -19.07171 -24.01809 1.000 65.13629 102 ARG A N 1
ATOM 717 C CA . ARG A 1 93 ? 3.61406 -20.40385 -24.06850 1.000 62.56301 102 ARG A CA 1
ATOM 718 C C . ARG A 1 93 ? 3.26312 -20.83904 -22.64490 1.000 63.70302 102 ARG A C 1
ATOM 719 O O . ARG A 1 93 ? 3.86431 -21.73973 -22.05416 1.000 66.73349 102 ARG A O 1
ATOM 727 N N . TYR A 1 94 ? 2.24572 -20.17374 -22.10755 1.000 62.31948 103 TYR A N 1
ATOM 728 C CA . TYR A 1 94 ? 2.00913 -20.21645 -20.66895 1.000 57.53650 103 TYR A CA 1
ATOM 729 C C . TYR A 1 94 ? 1.54365 -21.59045 -20.21392 1.000 67.83629 103 TYR A C 1
ATOM 730 O O . TYR A 1 94 ? 1.93873 -22.06083 -19.13861 1.000 68.06380 103 TYR A O 1
ATOM 739 N N . ASP A 1 95 ? 0.69592 -22.23805 -21.01323 1.000 60.79155 104 ASP A N 1
ATOM 740 C CA . ASP A 1 95 ? 0.21473 -23.57566 -20.68314 1.000 63.65046 104 ASP A CA 1
ATOM 741 C C . ASP A 1 95 ? 1.36096 -24.57660 -20.63091 1.000 65.97181 104 ASP A C 1
ATOM 742 O O . ASP A 1 95 ? 1.44250 -25.37866 -19.69476 1.000 69.87507 104 ASP A O 1
ATOM 744 N N . ASP A 1 96 ? 2.25489 -24.55435 -21.62638 1.000 59.75762 105 ASP A N 1
ATOM 745 C CA . ASP A 1 96 ? 3.42753 -25.42209 -21.56040 1.000 60.98472 105 ASP A CA 1
ATOM 746 C C . ASP A 1 96 ? 4.27042 -25.10243 -20.32421 1.000 58.84676 105 ASP A C 1
ATOM 747 O O . ASP A 1 96 ? 4.88320 -25.98927 -19.72539 1.000 62.10896 105 ASP A O 1
ATOM 752 N N . ALA A 1 97 ? 4.33266 -23.83349 -19.95124 1.000 55.76844 106 ALA A N 1
ATOM 753 C CA . ALA A 1 97 ? 5.10375 -23.44363 -18.78844 1.000 61.77921 106 ALA A CA 1
ATOM 754 C C . ALA A 1 97 ? 4.47427 -23.99493 -17.51581 1.000 62.36067 106 ALA A C 1
ATOM 755 O O . ALA A 1 97 ? 5.17955 -24.55136 -16.66583 1.000 66.03095 106 ALA A O 1
ATOM 757 N N . ILE A 1 98 ? 3.14397 -23.90404 -17.39662 1.000 51.66725 107 ILE A N 1
ATOM 758 C CA . ILE A 1 98 ? 2.45561 -24.47051 -16.23355 1.000 61.42414 107 ILE A CA 1
ATOM 759 C C . ILE A 1 98 ? 2.72883 -25.96389 -16.12459 1.000 67.05535 107 ILE A C 1
ATOM 760 O O . ILE A 1 98 ? 2.95016 -26.49278 -15.02299 1.000 68.37780 107 ILE A O 1
ATOM 765 N N . GLN A 1 99 ? 2.71398 -26.66954 -17.26579 1.000 65.12223 108 GLN A N 1
ATOM 766 C CA . GLN A 1 99 ? 2.94227 -28.11044 -17.25920 1.000 69.25660 108 GLN A CA 1
ATOM 767 C C . GLN A 1 99 ? 4.33126 -28.44562 -16.73191 1.000 75.18908 108 GLN A C 1
ATOM 768 O O . GLN A 1 99 ? 4.50662 -29.42553 -15.99765 1.000 81.73798 108 GLN A O 1
ATOM 770 N N . LEU A 1 100 ? 5.33121 -27.64594 -17.10374 1.000 73.50113 109 LEU A N 1
ATOM 771 C CA . LEU A 1 100 ? 6.69302 -27.86731 -16.62632 1.000 72.14024 109 LEU A CA 1
ATOM 772 C C . LEU A 1 100 ? 6.80955 -27.56560 -15.13465 1.000 61.91791 109 LEU A C 1
ATOM 773 O O . LEU A 1 100 ? 7.33817 -28.37326 -14.36112 1.000 67.30958 109 LEU A O 1
ATOM 778 N N . TYR A 1 101 ? 6.34002 -26.39730 -14.71452 1.000 52.94211 110 TYR A N 1
ATOM 779 C CA . TYR A 1 101 ? 6.44041 -26.05517 -13.30094 1.000 61.65805 110 TYR A CA 1
ATOM 780 C C . TYR A 1 101 ? 5.62997 -27.01241 -12.43588 1.000 71.82661 110 TYR A C 1
ATOM 781 O O . TYR A 1 101 ? 5.95960 -27.19806 -11.26148 1.000 69.41441 110 TYR A O 1
ATOM 790 N N . ASP A 1 102 ? 4.61378 -27.66599 -13.00450 1.000 72.75403 111 ASP A N 1
ATOM 791 C CA . ASP A 1 102 ? 3.81100 -28.59064 -12.21626 1.000 67.48980 111 ASP A CA 1
ATOM 792 C C . ASP A 1 102 ? 4.57835 -29.85895 -11.87394 1.000 71.37543 111 ASP A C 1
ATOM 793 O O . ASP A 1 102 ? 4.36422 -30.43647 -10.80206 1.000 75.62588 111 ASP A O 1
ATOM 798 N N . ARG A 1 103 ? 5.46463 -30.32311 -12.75005 1.000 65.75528 112 ARG A N 1
ATOM 799 C CA . ARG A 1 103 ? 6.13362 -31.56307 -12.40578 1.000 74.14143 112 ARG A CA 1
ATOM 800 C C . ARG A 1 103 ? 7.42846 -31.33747 -11.64030 1.000 71.52350 112 ARG A C 1
ATOM 801 O O . ARG A 1 103 ? 7.90467 -32.26419 -10.98051 1.000 74.15893 112 ARG A O 1
ATOM 809 N N . ILE A 1 104 ? 7.99300 -30.13046 -11.68533 1.000 68.37452 113 ILE A N 1
ATOM 810 C CA . ILE A 1 104 ? 8.96162 -29.74403 -10.66230 1.000 71.29276 113 ILE A CA 1
ATOM 811 C C . ILE A 1 104 ? 8.31329 -29.79680 -9.28343 1.000 64.39534 113 ILE A C 1
ATOM 812 O O . ILE A 1 104 ? 8.83578 -30.42093 -8.35036 1.000 67.38003 113 ILE A O 1
ATOM 817 N N . LEU A 1 105 ? 7.16026 -29.14273 -9.13017 1.000 63.44514 114 LEU A N 1
ATOM 818 C CA . LEU A 1 105 ? 6.51299 -29.13882 -7.82362 1.000 71.68771 114 LEU A CA 1
ATOM 819 C C . LEU A 1 105 ? 5.95839 -30.50194 -7.44493 1.000 75.00829 114 LEU A C 1
ATOM 820 O O . LEU A 1 105 ? 5.71409 -30.74291 -6.25943 1.000 71.80435 114 LEU A O 1
ATOM 825 N N . GLN A 1 106 ? 5.72507 -31.38426 -8.41888 1.000 71.59598 115 GLN A N 1
ATOM 826 C CA . GLN A 1 106 ? 5.40209 -32.76649 -8.08103 1.000 71.69187 115 GLN A CA 1
ATOM 827 C C . GLN A 1 106 ? 6.60195 -33.48222 -7.47077 1.000 74.59818 115 GLN A C 1
ATOM 828 O O . GLN A 1 106 ? 6.43357 -34.33392 -6.59184 1.000 88.22083 115 GLN A O 1
ATOM 834 N N . GLU A 1 107 ? 7.81328 -33.17434 -7.93129 1.000 64.89322 116 GLU A N 1
ATOM 835 C CA . GLU A 1 107 ? 9.00063 -33.73683 -7.30614 1.000 77.83016 116 GLU A CA 1
ATOM 836 C C . GLU A 1 107 ? 9.38488 -32.99592 -6.02903 1.000 73.05191 116 GLU A C 1
ATOM 837 O O . GLU A 1 107 ? 10.04478 -33.57817 -5.16945 1.000 72.23340 116 GLU A O 1
ATOM 839 N N . ASP A 1 108 ? 8.98476 -31.73366 -5.88501 1.000 73.32163 117 ASP A N 1
ATOM 840 C CA . ASP A 1 108 ? 9.34105 -30.92810 -4.71581 1.000 74.60550 117 ASP A CA 1
ATOM 841 C C . ASP A 1 108 ? 8.20496 -29.96161 -4.41524 1.000 67.38170 117 ASP A C 1
ATOM 842 O O . ASP A 1 108 ? 8.21883 -28.79790 -4.83625 1.000 62.01922 117 ASP A O 1
ATOM 847 N N . PRO A 1 109 ? 7.19039 -30.41405 -3.67997 1.000 62.84445 118 PRO A N 1
ATOM 848 C CA . PRO A 1 109 ? 6.03135 -29.54427 -3.41178 1.000 61.19132 118 PRO A CA 1
ATOM 849 C C . PRO A 1 109 ? 6.37545 -28.18618 -2.80214 1.000 54.33065 118 PRO A C 1
ATOM 850 O O . PRO A 1 109 ? 5.63277 -27.21820 -3.01451 1.000 53.03671 118 PRO A O 1
ATOM 854 N N . THR A 1 110 ? 7.47580 -28.06814 -2.06084 1.000 57.94295 119 THR A N 1
ATOM 855 C CA . THR A 1 110 ? 7.83077 -26.78766 -1.46064 1.000 60.41710 119 THR A CA 1
ATOM 856 C C . THR A 1 110 ? 8.77391 -25.95445 -2.32532 1.000 64.67724 119 THR A C 1
ATOM 857 O O . THR A 1 110 ? 9.28133 -24.93813 -1.84435 1.000 63.67802 119 THR A O 1
ATOM 861 N N . ASN A 1 111 ? 9.00056 -26.33346 -3.58918 1.000 63.30864 120 ASN A N 1
ATOM 862 C CA . ASN A 1 111 ? 9.86593 -25.52786 -4.44762 1.000 51.53807 120 ASN A CA 1
ATOM 863 C C . ASN A 1 111 ? 9.32214 -24.11982 -4.55241 1.000 49.95443 120 ASN A C 1
ATOM 864 O O . ASN A 1 111 ? 8.20714 -23.91259 -5.03771 1.000 53.82478 120 ASN A O 1
ATOM 869 N N . THR A 1 112 ? 10.09964 -23.14738 -4.06622 1.000 56.68221 121 THR A N 1
ATOM 870 C CA . THR A 1 112 ? 9.61393 -21.77294 -4.04214 1.000 52.93220 121 THR A CA 1
ATOM 871 C C . THR A 1 112 ? 9.71399 -21.10640 -5.41421 1.000 56.30241 121 THR A C 1
ATOM 872 O O . THR A 1 112 ? 8.79092 -20.40032 -5.82615 1.000 49.89202 121 THR A O 1
ATOM 876 N N . ALA A 1 113 ? 10.82415 -21.31190 -6.12404 1.000 60.15360 122 ALA A N 1
ATOM 877 C CA . ALA A 1 113 ? 11.00731 -20.69794 -7.43235 1.000 55.63742 122 ALA A CA 1
ATOM 878 C C . ALA A 1 113 ? 9.88605 -21.09832 -8.38586 1.000 54.37134 122 ALA A C 1
ATOM 879 O O . ALA A 1 113 ? 9.29338 -20.24662 -9.06018 1.000 55.65409 122 ALA A O 1
ATOM 881 N N . ALA A 1 114 ? 9.56010 -22.39342 -8.42819 1.000 53.88903 123 ALA A N 1
ATOM 882 C CA . ALA A 1 114 ? 8.55524 -22.87467 -9.37166 1.000 49.87277 123 ALA A CA 1
ATOM 883 C C . ALA A 1 114 ? 7.17438 -22.35421 -9.01217 1.000 56.75345 123 ALA A C 1
ATOM 884 O O . ALA A 1 114 ? 6.43331 -21.87945 -9.88445 1.000 55.88113 123 ALA A O 1
ATOM 886 N N . ARG A 1 115 ? 6.80702 -22.42835 -7.72512 1.000 59.89861 124 ARG A N 1
ATOM 887 C CA . ARG A 1 115 ? 5.53045 -21.86028 -7.30884 1.000 49.48356 124 ARG A CA 1
ATOM 888 C C . ARG A 1 115 ? 5.46361 -20.38821 -7.67274 1.000 50.81755 124 ARG A C 1
ATOM 889 O O . ARG A 1 115 ? 4.44645 -19.91300 -8.19649 1.000 50.61805 124 ARG A O 1
ATOM 897 N N . LYS A 1 116 ? 6.54584 -19.65567 -7.41318 1.000 52.30032 125 LYS A N 1
ATOM 898 C CA . LYS A 1 116 ? 6.56877 -18.24239 -7.75060 1.000 52.57653 125 LYS A CA 1
ATOM 899 C C . LYS A 1 116 ? 6.37626 -18.03617 -9.25337 1.000 50.49431 125 LYS A C 1
ATOM 900 O O . LYS A 1 116 ? 5.65951 -17.12492 -9.66849 1.000 45.05764 125 LYS A O 1
ATOM 906 N N . ARG A 1 117 ? 6.95983 -18.90842 -10.08402 1.000 49.61218 126 ARG A N 1
ATOM 907 C CA . ARG A 1 117 ? 6.75567 -18.76684 -11.52692 1.000 53.90167 126 ARG A CA 1
ATOM 908 C C . ARG A 1 117 ? 5.30664 -19.06925 -11.91135 1.000 49.18528 126 ARG A C 1
ATOM 909 O O . ARG A 1 117 ? 4.72815 -18.37523 -12.75453 1.000 47.36844 126 ARG A O 1
ATOM 917 N N . LYS A 1 118 ? 4.69049 -20.08230 -11.28688 1.000 48.80048 127 LYS A N 1
ATOM 918 C CA . LYS A 1 118 ? 3.29465 -20.39048 -11.60205 1.000 50.83236 127 LYS A CA 1
ATOM 919 C C . LYS A 1 118 ? 2.38531 -19.22475 -11.26161 1.000 53.20641 127 LYS A C 1
ATOM 920 O O . LYS A 1 118 ? 1.41228 -18.96195 -11.97814 1.000 48.60876 127 LYS A O 1
ATOM 926 N N . ILE A 1 119 ? 2.68072 -18.51867 -10.16232 1.000 48.15195 128 ILE A N 1
ATOM 927 C CA . ILE A 1 119 ? 1.85627 -17.37913 -9.76327 1.000 41.75833 128 ILE A CA 1
ATOM 928 C C . ILE A 1 119 ? 1.97284 -16.25777 -10.79248 1.000 37.87856 128 ILE A C 1
ATOM 929 O O . ILE A 1 119 ? 0.96781 -15.73151 -11.27443 1.000 47.88820 128 ILE A O 1
ATOM 934 N N . ALA A 1 120 ? 3.20571 -15.88670 -11.15900 1.000 41.52729 129 ALA A N 1
ATOM 935 C CA . ALA A 1 120 ? 3.39077 -14.89007 -12.22558 1.000 48.53295 129 ALA A CA 1
ATOM 936 C C . ALA A 1 120 ? 2.68141 -15.29287 -13.51537 1.000 46.35713 129 ALA A C 1
ATOM 937 O O . ALA A 1 120 ? 2.11594 -14.44235 -14.21848 1.000 52.97943 129 ALA A O 1
ATOM 939 N N . ILE A 1 121 ? 2.72025 -16.57900 -13.86395 1.000 49.99405 130 ILE A N 1
ATOM 940 C CA . ILE A 1 121 ? 2.04560 -16.98680 -15.09275 1.000 48.48939 130 ILE A CA 1
ATOM 941 C C . ILE A 1 121 ? 0.54457 -16.80823 -14.94816 1.000 49.88155 130 ILE A C 1
ATOM 942 O O . ILE A 1 121 ? -0.11564 -16.25380 -15.83826 1.000 49.60928 130 ILE A O 1
ATOM 947 N N . ARG A 1 122 ? -0.02100 -17.22733 -13.81161 1.000 48.14623 131 ARG A N 1
ATOM 948 C CA . ARG A 1 122 ? -1.46157 -17.06036 -13.65355 1.000 47.76575 131 ARG A CA 1
ATOM 949 C C . ARG A 1 122 ? -1.87265 -15.58455 -13.68327 1.000 50.28636 131 ARG A C 1
ATOM 950 O O . ARG A 1 122 ? -2.95902 -15.26602 -14.16821 1.000 55.12234 131 ARG A O 1
ATOM 958 N N . LYS A 1 123 ? -1.03339 -14.66557 -13.17926 1.000 45.90204 132 LYS A N 1
ATOM 959 C CA . LYS A 1 123 ? -1.38956 -13.24948 -13.30128 1.000 46.33228 132 LYS A CA 1
ATOM 960 C C . LYS A 1 123 ? -1.35207 -12.80479 -14.75593 1.000 39.30189 132 LYS A C 1
ATOM 961 O O . LYS A 1 123 ? -2.24906 -12.08940 -15.21274 1.000 48.40318 132 LYS A O 1
ATOM 967 N N . ALA A 1 124 ? -0.32593 -13.23079 -15.49368 1.000 46.41135 133 ALA A N 1
ATOM 968 C CA . ALA A 1 124 ? -0.26466 -12.94049 -16.91393 1.000 51.84050 133 ALA A CA 1
ATOM 969 C C . ALA A 1 124 ? -1.48651 -13.50414 -17.63409 1.000 51.24748 133 ALA A C 1
ATOM 970 O O . ALA A 1 124 ? -1.97467 -12.91607 -18.60136 1.000 58.61604 133 ALA A O 1
ATOM 972 N N . GLN A 1 125 ? -1.99760 -14.64488 -17.17237 1.000 51.36138 134 GLN A N 1
ATOM 973 C CA . GLN A 1 125 ? -3.14091 -15.27234 -17.82182 1.000 48.42550 134 GLN A CA 1
ATOM 974 C C . GLN A 1 125 ? -4.45866 -14.66824 -17.39880 1.000 54.80373 134 GLN A C 1
ATOM 975 O O . GLN A 1 125 ? -5.48546 -15.06322 -17.94447 1.000 54.41321 134 GLN A O 1
ATOM 981 N N . GLY A 1 126 ? -4.46291 -13.76583 -16.41769 1.000 55.30765 135 GLY A N 1
ATOM 982 C CA . GLY A 1 126 ? -5.71880 -13.33391 -15.83807 1.000 52.18120 135 GLY A CA 1
ATOM 983 C C . GLY A 1 126 ? -6.45295 -14.41816 -15.08134 1.000 53.40984 135 GLY A C 1
ATOM 984 O O . GLY A 1 126 ? -7.67446 -14.35046 -14.95821 1.000 57.34548 135 GLY A O 1
ATOM 985 N N . LYS A 1 127 ? -5.74017 -15.43091 -14.57951 1.000 51.91033 136 LYS A N 1
ATOM 986 C CA . LYS A 1 127 ? -6.35553 -16.49300 -13.78832 1.000 52.11255 136 LYS A CA 1
ATOM 987 C C . LYS A 1 127 ? -5.96847 -16.38414 -12.31202 1.000 52.56269 136 LYS A C 1
ATOM 988 O O . LYS A 1 127 ? -5.50546 -17.34942 -11.69297 1.000 54.93700 136 LYS A O 1
ATOM 994 N N . ASN A 1 128 ? -6.14580 -15.19879 -11.74948 1.000 51.10503 137 ASN A N 1
ATOM 995 C CA . ASN A 1 128 ? -5.85634 -14.98881 -10.33295 1.000 53.77068 137 ASN A CA 1
ATOM 996 C C . ASN A 1 128 ? -6.68962 -15.90842 -9.44850 1.000 50.05377 137 ASN A C 1
ATOM 997 O O . ASN A 1 128 ? -6.19714 -16.41778 -8.43922 1.000 54.33128 137 ASN A O 1
ATOM 1002 N N . VAL A 1 129 ? -7.93453 -16.17226 -9.84537 1.000 50.24923 138 VAL A N 1
ATOM 1003 C CA . VAL A 1 129 ? -8.82868 -17.01630 -9.06323 1.000 54.32355 138 VAL A CA 1
ATOM 1004 C C . VAL A 1 129 ? -8.29977 -18.44853 -8.98328 1.000 64.21198 138 VAL A C 1
ATOM 1005 O O . VAL A 1 129 ? -8.33822 -19.07773 -7.91756 1.000 64.92868 138 VAL A O 1
ATOM 1009 N N . GLU A 1 130 ? -7.79938 -18.99289 -10.09759 1.000 62.44652 139 GLU A N 1
ATOM 1010 C CA . GLU A 1 130 ? -7.18649 -20.31764 -10.03971 1.000 56.29770 139 GLU A CA 1
ATOM 1011 C C . GLU A 1 130 ? -5.95130 -20.29151 -9.15675 1.000 56.11892 139 GLU A C 1
ATOM 1012 O O . GLU A 1 130 ? -5.74507 -21.19804 -8.34151 1.000 54.41762 139 GLU A O 1
ATOM 1014 N N . ALA A 1 131 ? -5.12113 -19.24885 -9.29975 1.000 52.56468 140 ALA A N 1
ATOM 1015 C CA . ALA A 1 131 ? -3.94015 -19.11895 -8.45745 1.000 50.63032 140 ALA A CA 1
ATOM 1016 C C . ALA A 1 131 ? -4.31093 -19.14476 -6.97280 1.000 50.53182 140 ALA A C 1
ATOM 1017 O O . ALA A 1 131 ? -3.60506 -19.75062 -6.15592 1.000 53.12812 140 ALA A O 1
ATOM 1019 N N . ILE A 1 132 ? -5.41680 -18.49985 -6.60797 1.000 49.77315 141 ILE A N 1
ATOM 1020 C CA . ILE A 1 132 ? -5.82995 -18.46807 -5.20598 1.000 49.48148 141 ILE A CA 1
ATOM 1021 C C . ILE A 1 132 ? -6.22691 -19.86765 -4.73725 1.000 57.59834 141 ILE A C 1
ATOM 1022 O O . ILE A 1 132 ? -5.85031 -20.30485 -3.63834 1.000 50.41095 141 ILE A O 1
ATOM 1027 N N . ARG A 1 133 ? -6.95613 -20.60793 -5.58136 1.000 58.68131 142 ARG A N 1
ATOM 1028 C CA . ARG A 1 133 ? -7.35097 -21.96445 -5.22640 1.000 60.69159 142 ARG A CA 1
ATOM 1029 C C . ARG A 1 133 ? -6.13491 -22.86813 -5.07361 1.000 64.33711 142 ARG A C 1
ATOM 1030 O O . ARG A 1 133 ? -6.06968 -23.67833 -4.13637 1.000 61.83264 142 ARG A O 1
ATOM 1038 N N . GLU A 1 134 ? -5.14347 -22.71601 -5.96337 1.000 57.23926 143 GLU A N 1
ATOM 1039 C CA . GLU A 1 134 ? -3.94850 -23.55596 -5.90400 1.000 53.72311 143 GLU A CA 1
ATOM 1040 C C . GLU A 1 134 ? -3.09056 -23.23614 -4.67919 1.000 53.46132 143 GLU A C 1
ATOM 1041 O O . GLU A 1 134 ? -2.52830 -24.14481 -4.05795 1.000 54.79870 143 GLU A O 1
ATOM 1047 N N . LEU A 1 135 ? -2.96427 -21.95780 -4.32210 1.000 48.14371 144 LEU A N 1
ATOM 1048 C CA . LEU A 1 135 ? -2.22329 -21.60525 -3.11312 1.000 55.28037 144 LEU A CA 1
ATOM 1049 C C . LEU A 1 135 ? -2.92248 -22.12595 -1.86344 1.000 60.49976 144 LEU A C 1
ATOM 1050 O O . LEU A 1 135 ? -2.26168 -22.54058 -0.90082 1.000 61.85961 144 LEU A O 1
ATOM 1055 N N . ASN A 1 136 ? -4.25573 -22.10880 -1.85942 1.000 56.97551 145 ASN A N 1
ATOM 1056 C CA . ASN A 1 136 ? -4.99683 -22.64693 -0.72643 1.000 59.06615 145 ASN A CA 1
ATOM 1057 C C . ASN A 1 136 ? -4.74994 -24.14443 -0.56788 1.000 64.61760 145 ASN A C 1
ATOM 1058 O O . ASN A 1 136 ? -4.44365 -24.61686 0.53317 1.000 58.57213 145 ASN A O 1
ATOM 1063 N N . GLU A 1 137 ? -4.85813 -24.90725 -1.66117 1.000 67.50336 146 GLU A N 1
ATOM 1064 C CA . GLU A 1 137 ? -4.58654 -26.34415 -1.59198 1.000 65.27559 146 GLU A CA 1
ATOM 1065 C C . GLU A 1 137 ? -3.19473 -26.61570 -1.03301 1.000 60.42633 146 GLU A C 1
ATOM 1066 O O . GLU A 1 137 ? -3.00644 -27.51457 -0.20857 1.000 63.13890 146 GLU A O 1
ATOM 1072 N N . TYR A 1 138 ? -2.20998 -25.83111 -1.46632 1.000 55.47713 147 TYR A N 1
ATOM 1073 C CA . TYR A 1 138 ? -0.84497 -25.99349 -0.98754 1.000 58.80356 147 TYR A CA 1
ATOM 1074 C C . TYR A 1 138 ? -0.73240 -25.69280 0.51385 1.000 58.84392 147 TYR A C 1
ATOM 1075 O O . TYR A 1 138 ? -0.07175 -26.42692 1.25403 1.000 57.27946 147 TYR A O 1
ATOM 1084 N N . LEU A 1 139 ? -1.37427 -24.62025 0.97890 1.000 54.26647 148 LEU A N 1
ATOM 1085 C CA . LEU A 1 139 ? -1.22011 -24.18988 2.36698 1.000 57.69924 148 LEU A CA 1
ATOM 1086 C C . LEU A 1 139 ? -1.94941 -25.11345 3.34150 1.000 61.58549 148 LEU A C 1
ATOM 1087 O O . LEU A 1 139 ? -1.52950 -25.24111 4.50348 1.000 61.49572 148 LEU A O 1
ATOM 1092 N N . GLU A 1 140 ? -3.02354 -25.77074 2.88778 1.000 60.30640 149 GLU A N 1
ATOM 1093 C CA . GLU A 1 140 ? -3.66318 -26.81897 3.67796 1.000 58.90921 149 GLU A CA 1
ATOM 1094 C C . GLU A 1 140 ? -2.69085 -27.95256 4.01135 1.000 68.47266 149 GLU A C 1
ATOM 1095 O O . GLU A 1 140 ? -2.80456 -28.57215 5.07470 1.000 73.68701 149 GLU A O 1
ATOM 1097 N N . GLN A 1 141 ? -1.72406 -28.23530 3.13214 1.000 64.42633 150 GLN A N 1
ATOM 1098 C CA . GLN A 1 141 ? -0.77815 -29.31959 3.37885 1.000 62.06157 150 GLN A CA 1
ATOM 1099 C C . GLN A 1 141 ? 0.57861 -28.84548 3.89205 1.000 59.37478 150 GLN A C 1
ATOM 1100 O O . GLN A 1 141 ? 1.30005 -29.64720 4.49167 1.000 69.60338 150 GLN A O 1
ATOM 1102 N N . PHE A 1 142 ? 0.93811 -27.57245 3.68955 1.000 53.73558 151 PHE A N 1
ATOM 1103 C CA . PHE A 1 142 ? 2.23144 -27.03265 4.11486 1.000 57.36985 151 PHE A CA 1
ATOM 1104 C C . PHE A 1 142 ? 2.01519 -25.66921 4.77416 1.000 57.76642 151 PHE A C 1
ATOM 1105 O O . PHE A 1 142 ? 2.51538 -24.63981 4.33681 1.000 56.07711 151 PHE A O 1
ATOM 1113 N N . VAL A 1 143 ? 1.26435 -25.67474 5.87568 1.000 57.53685 152 VAL A N 1
ATOM 1114 C CA . VAL A 1 143 ? 0.85415 -24.45094 6.54966 1.000 55.86081 152 VAL A CA 1
ATOM 1115 C C . VAL A 1 143 ? 2.03856 -23.62506 7.03061 1.000 51.27896 152 VAL A C 1
ATOM 1116 O O . VAL A 1 143 ? 1.90046 -22.41290 7.22983 1.000 54.50447 152 VAL A O 1
ATOM 1120 N N . GLY A 1 144 ? 3.20509 -24.24787 7.22461 1.000 51.72646 153 GLY A N 1
ATOM 1121 C CA . GLY A 1 144 ? 4.38605 -23.53001 7.67672 1.000 60.13367 153 GLY A CA 1
ATOM 1122 C C . GLY A 1 144 ? 5.02641 -22.60467 6.64771 1.000 60.80987 153 GLY A C 1
ATOM 1123 O O . GLY A 1 144 ? 5.97086 -21.88997 7.00031 1.000 65.74447 153 GLY A O 1
ATOM 1124 N N . ASP A 1 145 ? 4.54929 -22.58992 5.40242 1.000 59.17202 154 ASP A N 1
ATOM 1125 C CA . ASP A 1 145 ? 5.23984 -21.86228 4.33111 1.000 54.37958 154 ASP A CA 1
ATOM 1126 C C . ASP A 1 145 ? 4.82737 -20.39339 4.38971 1.000 54.66643 154 ASP A C 1
ATOM 1127 O O . ASP A 1 145 ? 3.84967 -19.97847 3.76889 1.000 49.87492 154 ASP A O 1
ATOM 1132 N N . GLN A 1 146 ? 5.61555 -19.58381 5.10939 1.000 57.51448 155 GLN A N 1
ATOM 1133 C CA . GLN A 1 146 ? 5.23361 -18.18865 5.33977 1.000 52.59601 155 GLN A CA 1
ATOM 1134 C C . GLN A 1 146 ? 5.20680 -17.38856 4.03349 1.000 50.83725 155 GLN A C 1
ATOM 1135 O O . GLN A 1 146 ? 4.28138 -16.60514 3.80247 1.000 49.94678 155 GLN A O 1
ATOM 1141 N N . GLU A 1 147 ? 6.19864 -17.57024 3.16305 1.000 51.52251 156 GLU A N 1
ATOM 1142 C CA . GLU A 1 147 ? 6.20638 -16.78294 1.93190 1.000 53.02415 156 GLU A CA 1
ATOM 1143 C C . GLU A 1 147 ? 4.99655 -17.09299 1.06206 1.000 51.73021 156 GLU A C 1
ATOM 1144 O O . GLU A 1 147 ? 4.46567 -16.19316 0.39993 1.000 56.59469 156 GLU A O 1
ATOM 1150 N N . ALA A 1 148 ? 4.52024 -18.34100 1.08281 1.000 51.98304 157 ALA A N 1
ATOM 1151 C CA . ALA A 1 148 ? 3.29415 -18.66778 0.36522 1.000 50.98925 157 ALA A CA 1
ATOM 1152 C C . ALA A 1 148 ? 2.06230 -17.99300 0.98887 1.000 53.80070 157 ALA A C 1
ATOM 1153 O O . ALA A 1 148 ? 1.14370 -17.60505 0.26413 1.000 49.20400 157 ALA A O 1
ATOM 1155 N N . TRP A 1 149 ? 2.01415 -17.83524 2.31567 1.000 48.18768 158 TRP A N 1
ATOM 1156 C CA . TRP A 1 149 ? 0.94230 -17.03970 2.92368 1.000 45.39047 158 TRP A CA 1
ATOM 1157 C C . TRP A 1 149 ? 0.96880 -15.58961 2.44274 1.000 44.82298 158 TRP A C 1
ATOM 1158 O O . TRP A 1 149 ? -0.08366 -14.99069 2.17976 1.000 47.89053 158 TRP A O 1
ATOM 1169 N N . HIS A 1 150 ? 2.16720 -14.99906 2.35075 1.000 45.27698 159 HIS A N 1
ATOM 1170 C CA . HIS A 1 150 ? 2.30247 -13.63131 1.85296 1.000 46.75879 159 HIS A CA 1
ATOM 1171 C C . HIS A 1 150 ? 1.88476 -13.50400 0.38124 1.000 51.17091 159 HIS A C 1
ATOM 1172 O O . HIS A 1 150 ? 1.24148 -12.51394 -0.00016 1.000 45.02774 159 HIS A O 1
ATOM 1179 N N . GLU A 1 151 ? 2.27773 -14.47224 -0.46436 1.000 45.35283 160 GLU A N 1
ATOM 1180 C CA . GLU A 1 151 ? 1.82610 -14.49400 -1.86059 1.000 47.63478 160 GLU A CA 1
ATOM 1181 C C . GLU A 1 151 ? 0.30430 -14.51636 -1.95204 1.000 48.21063 160 GLU A C 1
ATOM 1182 O O . GLU A 1 151 ? -0.29062 -13.77925 -2.74796 1.000 48.18640 160 GLU A O 1
ATOM 1188 N N . LEU A 1 152 ? -0.34131 -15.34669 -1.12658 1.000 44.73981 161 LEU A N 1
ATOM 1189 C CA . LEU A 1 152 ? -1.79996 -15.43575 -1.11581 1.000 47.98474 161 LEU A CA 1
ATOM 1190 C C . LEU A 1 152 ? -2.43943 -14.12805 -0.65204 1.000 42.87296 161 LEU A C 1
ATOM 1191 O O . LEU A 1 152 ? -3.43170 -13.67844 -1.23171 1.000 43.73108 161 LEU A O 1
ATOM 1196 N N . ALA A 1 153 ? -1.92312 -13.53868 0.44099 1.000 42.18136 162 ALA A N 1
ATOM 1197 C CA . ALA A 1 153 ? -2.37180 -12.21618 0.86492 1.000 38.72283 162 ALA A CA 1
ATOM 1198 C C . ALA A 1 153 ? -2.44297 -11.24596 -0.31887 1.000 38.44112 162 ALA A C 1
ATOM 1199 O O . ALA A 1 153 ? -3.44884 -10.56662 -0.52590 1.000 45.62035 162 ALA A O 1
ATOM 1201 N N . GLU A 1 154 ? -1.35310 -11.15350 -1.07892 1.000 39.05723 163 GLU A N 1
ATOM 1202 C CA . GLU A 1 154 ? -1.29341 -10.21526 -2.19743 1.000 39.36263 163 GLU A CA 1
ATOM 1203 C C . GLU A 1 154 ? -2.30665 -10.56679 -3.29069 1.000 39.57390 163 GLU A C 1
ATOM 1204 O O . GLU A 1 154 ? -2.92143 -9.67787 -3.88461 1.000 43.74668 163 GLU A O 1
ATOM 1210 N N . LEU A 1 155 ? -2.49418 -11.85599 -3.56482 1.000 42.28026 164 LEU A N 1
ATOM 1211 C CA . LEU A 1 155 ? -3.51608 -12.27941 -4.52016 1.000 41.37781 164 LEU A CA 1
ATOM 1212 C C . LEU A 1 155 ? -4.90493 -11.82905 -4.08494 1.000 49.78142 164 LEU A C 1
ATOM 1213 O O . LEU A 1 155 ? -5.69666 -11.34896 -4.90707 1.000 50.11172 164 LEU A O 1
ATOM 1218 N N . TYR A 1 156 ? -5.22365 -11.97493 -2.79356 1.000 44.92128 165 TYR A N 1
ATOM 1219 C CA . TYR A 1 156 ? -6.54033 -11.55209 -2.30540 1.000 41.77986 165 TYR A CA 1
ATOM 1220 C C . TYR A 1 156 ? -6.72679 -10.03578 -2.41392 1.000 38.49394 165 TYR A C 1
ATOM 1221 O O . TYR A 1 156 ? -7.82855 -9.55386 -2.69836 1.000 46.45796 165 TYR A O 1
ATOM 1230 N N . ILE A 1 157 ? -5.67021 -9.27094 -2.14399 1.000 38.83629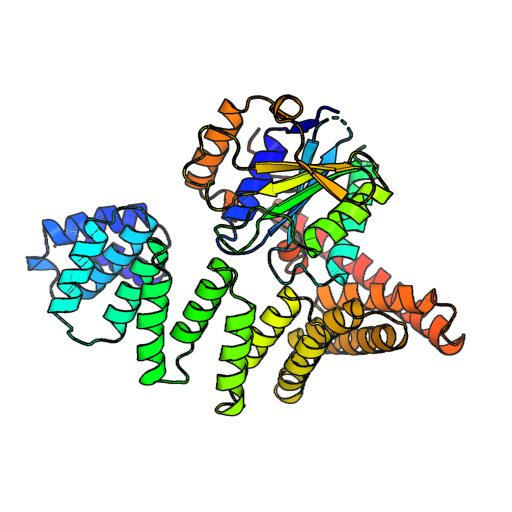 166 ILE A N 1
ATOM 1231 C CA . ILE A 1 157 ? -5.73600 -7.81707 -2.29179 1.000 46.04525 166 ILE A CA 1
ATOM 1232 C C . ILE A 1 157 ? -6.02666 -7.44216 -3.74341 1.000 42.71337 166 ILE A C 1
ATOM 1233 O O . ILE A 1 157 ? -6.92387 -6.63301 -4.02734 1.000 45.83255 166 ILE A O 1
ATOM 1238 N N . ASN A 1 158 ? -5.29634 -8.06396 -4.68196 1.000 45.72898 167 ASN A N 1
ATOM 1239 C CA . ASN A 1 158 ? -5.53979 -7.83578 -6.10397 1.000 50.42525 167 ASN A CA 1
ATOM 1240 C C . ASN A 1 158 ? -6.99120 -8.12198 -6.47354 1.000 50.49429 167 ASN A C 1
ATOM 1241 O O . ASN A 1 158 ? -7.58562 -7.40506 -7.29000 1.000 43.66324 167 ASN A O 1
ATOM 1246 N N . GLU A 1 159 ? -7.58676 -9.15522 -5.87754 1.000 45.57551 168 GLU A N 1
ATOM 1247 C CA . GLU A 1 159 ? -8.97548 -9.50280 -6.17054 1.000 41.00525 168 GLU A CA 1
ATOM 1248 C C . GLU A 1 159 ? -9.96395 -8.72167 -5.30174 1.000 49.83519 168 GLU A C 1
ATOM 1249 O O . GLU A 1 159 ? -11.16894 -8.97925 -5.37141 1.000 47.74432 168 GLU A O 1
ATOM 1255 N N . HIS A 1 160 ? -9.47841 -7.79115 -4.46960 1.000 47.15337 169 HIS A N 1
ATOM 1256 C CA . HIS A 1 160 ? -10.32324 -6.97103 -3.60042 1.000 49.01694 169 HIS A CA 1
ATOM 1257 C C . HIS A 1 160 ? -11.01057 -7.79292 -2.51437 1.000 45.24363 169 HIS A C 1
ATOM 1258 O O . HIS A 1 160 ? -12.04705 -7.38357 -1.98641 1.000 46.62354 169 HIS A O 1
ATOM 1265 N N . ASP A 1 161 ? -10.46885 -8.95985 -2.17327 1.000 43.28048 170 ASP A N 1
ATOM 1266 C CA . ASP A 1 161 ? -11.03968 -9.77824 -1.10726 1.000 48.46906 170 ASP A CA 1
ATOM 1267 C C . ASP A 1 161 ? -10.30785 -9.46551 0.20287 1.000 48.48727 170 ASP A C 1
ATOM 1268 O O . ASP A 1 161 ? -9.48166 -10.23417 0.69570 1.000 48.00851 170 ASP A O 1
ATOM 1273 N N . TYR A 1 162 ? -10.62644 -8.29449 0.76609 1.000 45.15964 171 TYR A N 1
ATOM 1274 C CA . TYR A 1 162 ? -9.77669 -7.74185 1.82593 1.000 46.07244 171 TYR A CA 1
ATOM 1275 C C . TYR A 1 162 ? -9.85391 -8.54845 3.11717 1.000 44.36642 171 TYR A C 1
ATOM 1276 O O . TYR A 1 162 ? -8.85766 -8.64739 3.83463 1.000 48.67801 171 TYR A O 1
ATOM 1285 N N . ALA A 1 163 ? -11.00314 -9.14536 3.42064 1.000 43.88266 172 ALA A N 1
ATOM 1286 C CA . ALA A 1 163 ? -11.10647 -9.92669 4.65325 1.000 50.25843 172 ALA A CA 1
ATOM 1287 C C . ALA A 1 163 ? -10.24518 -11.18200 4.57875 1.000 51.52450 172 ALA A C 1
ATOM 1288 O O . ALA A 1 163 ? -9.58236 -11.54808 5.56002 1.000 53.05580 172 ALA A O 1
ATOM 1290 N N . LYS A 1 164 ? -10.20880 -11.83447 3.41389 1.000 50.19602 173 LYS A N 1
ATOM 1291 C CA . LYS A 1 164 ? -9.33324 -12.98941 3.25898 1.000 49.66715 173 LYS A CA 1
ATOM 1292 C C . LYS A 1 164 ? -7.86505 -12.58169 3.27929 1.000 47.41050 173 LYS A C 1
ATOM 1293 O O . LYS A 1 164 ? -7.03311 -13.28049 3.87285 1.000 47.41910 173 LYS A O 1
ATOM 1299 N N . ALA A 1 165 ? -7.51477 -11.46015 2.64722 1.000 41.49040 174 ALA A N 1
ATOM 1300 C CA . ALA A 1 165 ? -6.14276 -10.97436 2.77721 1.000 40.93652 174 ALA A CA 1
ATOM 1301 C C . ALA A 1 165 ? -5.78578 -10.68747 4.24300 1.000 45.68891 174 ALA A C 1
ATOM 1302 O O . ALA A 1 165 ? -4.68464 -11.01020 4.70275 1.000 48.37278 174 ALA A O 1
ATOM 1304 N N . ALA A 1 166 ? -6.69705 -10.05442 4.98276 1.000 45.15660 175 ALA A N 1
ATOM 1305 C CA . ALA A 1 166 ? -6.44464 -9.75307 6.39041 1.000 48.54055 175 ALA A CA 1
ATOM 1306 C C . ALA A 1 166 ? -6.21466 -11.02831 7.18565 1.000 46.67130 175 ALA A C 1
ATOM 1307 O O . ALA A 1 166 ? -5.36483 -11.07484 8.07650 1.000 48.73290 175 ALA A O 1
ATOM 1309 N N . PHE A 1 167 ? -6.93143 -12.08153 6.84107 1.000 48.04609 176 PHE A N 1
ATOM 1310 C CA . PHE A 1 167 ? -6.74218 -13.35408 7.51431 1.000 47.34055 176 PHE A CA 1
ATOM 1311 C C . PHE A 1 167 ? -5.34546 -13.89876 7.24779 1.000 51.68598 176 PHE A C 1
ATOM 1312 O O . PHE A 1 167 ? -4.63497 -14.28827 8.18084 1.000 47.90969 176 PHE A O 1
ATOM 1320 N N . CYS A 1 168 ? -4.90192 -13.85805 5.98414 1.000 45.85794 177 CYS A N 1
ATOM 1321 C CA . CYS A 1 168 ? -3.55823 -14.31614 5.65026 1.000 46.53921 177 CYS A CA 1
ATOM 1322 C C . CYS A 1 168 ? -2.48271 -13.52304 6.38237 1.000 48.25824 177 CYS A C 1
ATOM 1323 O O . CYS A 1 168 ? -1.49645 -14.09801 6.85410 1.000 45.60877 177 CYS A O 1
ATOM 1326 N N . LEU A 1 169 ? -2.63573 -12.19797 6.45922 1.000 41.98107 178 LEU A N 1
ATOM 1327 C CA . LEU A 1 169 ? -1.65254 -11.38739 7.16017 1.000 41.83352 178 LEU A CA 1
ATOM 1328 C C . LEU A 1 169 ? -1.62358 -11.69466 8.65590 1.000 44.06768 178 LEU A C 1
ATOM 1329 O O . LEU A 1 169 ? -0.59602 -11.48348 9.29798 1.000 52.24942 178 LEU A O 1
ATOM 1334 N N . GLU A 1 170 ? -2.72179 -12.20571 9.21450 1.000 44.41404 179 GLU A N 1
ATOM 1335 C CA . GLU A 1 170 ? -2.72561 -12.57112 10.62756 1.000 46.32478 179 GLU A CA 1
ATOM 1336 C C . GLU A 1 170 ? -1.80139 -13.75774 10.88040 1.000 54.20386 179 GLU A C 1
ATOM 1337 O O . GLU A 1 170 ? -1.07281 -13.77937 11.88116 1.000 49.07755 179 GLU A O 1
ATOM 1343 N N . GLU A 1 171 ? -1.75359 -14.72050 9.94500 1.000 48.23357 180 GLU A N 1
ATOM 1344 C CA . GLU A 1 171 ? -0.76271 -15.79006 10.06100 1.000 48.98001 180 GLU A CA 1
ATOM 1345 C C . GLU A 1 171 ? 0.65789 -15.23169 10.07601 1.000 55.88716 180 GLU A C 1
ATOM 1346 O O . GLU A 1 171 ? 1.49612 -15.65413 10.88892 1.000 56.29018 180 GLU A O 1
ATOM 1352 N N . LEU A 1 172 ? 0.94283 -14.27116 9.19152 1.000 54.38915 181 LEU A N 1
ATOM 1353 C CA . LEU A 1 172 ? 2.28476 -13.70243 9.13015 1.000 53.43911 181 LEU A CA 1
ATOM 1354 C C . LEU A 1 172 ? 2.61379 -12.90407 10.39133 1.000 49.95177 181 LEU A C 1
ATOM 1355 O O . LEU A 1 172 ? 3.74455 -12.95283 10.88347 1.000 58.40888 181 LEU A O 1
ATOM 1360 N N . MET A 1 173 ? 1.64565 -12.16038 10.92705 1.000 44.92464 182 MET A N 1
ATOM 1361 C CA . MET A 1 173 ? 1.88287 -11.44204 12.18222 1.000 57.73120 182 MET A CA 1
ATOM 1362 C C . MET A 1 173 ? 2.04764 -12.39947 13.35612 1.000 58.83757 182 MET A C 1
ATOM 1363 O O . MET A 1 173 ? 2.81809 -12.11773 14.28790 1.000 60.80754 182 MET A O 1
ATOM 1368 N N . MET A 1 174 ? 1.33351 -13.52444 13.35015 1.000 50.04691 183 MET A N 1
ATOM 1369 C CA . MET A 1 174 ? 1.45859 -14.42023 14.49913 1.000 55.47489 183 MET A CA 1
ATOM 1370 C C . MET A 1 174 ? 2.76265 -15.19101 14.47137 1.000 55.66770 183 MET A C 1
ATOM 1371 O O . MET A 1 174 ? 3.27952 -15.54732 15.52917 1.000 60.74818 183 MET A O 1
ATOM 1376 N N . THR A 1 175 ? 3.31442 -15.43504 13.28563 1.000 53.65233 184 THR A N 1
ATOM 1377 C CA . THR A 1 175 ? 4.60965 -16.08855 13.17078 1.000 55.69608 184 THR A CA 1
ATOM 1378 C C . THR A 1 175 ? 5.77019 -15.10444 13.15816 1.000 57.03221 184 THR A C 1
ATOM 1379 O O . THR A 1 175 ? 6.90685 -15.50319 13.43104 1.000 58.87187 184 THR A O 1
ATOM 1383 N N . ASN A 1 176 ? 5.52103 -13.83899 12.82714 1.000 50.67671 185 ASN A N 1
ATOM 1384 C CA . ASN A 1 176 ? 6.54392 -12.79589 12.85583 1.000 52.20478 185 ASN A CA 1
ATOM 1385 C C . ASN A 1 176 ? 6.00928 -11.58601 13.61206 1.000 60.66778 185 ASN A C 1
ATOM 1386 O O . ASN A 1 176 ? 5.73411 -10.53285 13.02439 1.000 62.54669 185 ASN A O 1
ATOM 1391 N N . PRO A 1 177 ? 5.84533 -11.70860 14.93244 1.000 59.91003 186 PRO A N 1
ATOM 1392 C CA . PRO A 1 177 ? 5.21924 -10.62024 15.70458 1.000 62.75668 186 PRO A CA 1
ATOM 1393 C C . PRO A 1 177 ? 6.08065 -9.37413 15.84372 1.000 66.22446 186 PRO A C 1
ATOM 1394 O O . PRO A 1 177 ? 5.56601 -8.34493 16.29567 1.000 69.22421 186 PRO A O 1
ATOM 1398 N N . HIS A 1 178 ? 7.36426 -9.42048 15.48922 1.000 64.55970 187 HIS A N 1
ATOM 1399 C CA . HIS A 1 178 ? 8.19565 -8.22388 15.50597 1.000 69.37657 187 HIS A CA 1
ATOM 1400 C C . HIS A 1 178 ? 8.58792 -7.76903 14.09755 1.000 73.57556 187 HIS A C 1
ATOM 1401 O O . HIS A 1 178 ? 9.56627 -7.03392 13.93719 1.000 78.34625 187 HIS A O 1
ATOM 1408 N N . ASN A 1 179 ? 7.83736 -8.17650 13.07065 1.000 71.93592 188 ASN A N 1
ATOM 1409 C CA . ASN A 1 179 ? 8.09743 -7.74243 11.70015 1.000 64.14711 188 ASN A CA 1
ATOM 1410 C C . ASN A 1 179 ? 7.16009 -6.58512 11.37493 1.000 58.86598 188 ASN A C 1
ATOM 1411 O O . ASN A 1 179 ? 5.95276 -6.78101 11.22593 1.000 56.27055 188 ASN A O 1
ATOM 1416 N N . HIS A 1 180 ? 7.73716 -5.38959 11.23128 1.000 57.67668 189 HIS A N 1
ATOM 1417 C CA . HIS A 1 180 ? 6.96668 -4.16825 11.02553 1.000 56.65824 189 HIS A CA 1
ATOM 1418 C C . HIS A 1 180 ? 6.13439 -4.21023 9.74775 1.000 55.14237 189 HIS A C 1
ATOM 1419 O O . HIS A 1 180 ? 5.05112 -3.61445 9.69655 1.000 57.02736 189 HIS A O 1
ATOM 1426 N N . LEU A 1 181 ? 6.62748 -4.87172 8.69701 1.000 51.14387 190 LEU A N 1
ATOM 1427 C CA . LEU A 1 181 ? 5.93086 -4.82395 7.41356 1.000 52.67254 190 LEU A CA 1
ATOM 1428 C C . LEU A 1 181 ? 4.55370 -5.47347 7.49221 1.000 52.75336 190 LEU A C 1
ATOM 1429 O O . LEU A 1 181 ? 3.57554 -4.93767 6.95398 1.000 54.48938 190 LEU A O 1
ATOM 1434 N N . TYR A 1 182 ? 4.45208 -6.63114 8.15395 1.000 55.98502 191 TYR A N 1
ATOM 1435 C CA . TYR A 1 182 ? 3.16773 -7.32973 8.18893 1.000 53.49369 191 TYR A CA 1
ATOM 1436 C C . TYR A 1 182 ? 2.13229 -6.55963 9.00095 1.000 55.98531 191 TYR A C 1
ATOM 1437 O O . TYR A 1 182 ? 0.95089 -6.54500 8.63297 1.000 53.23327 191 TYR A O 1
ATOM 1446 N N . CYS A 1 183 ? 2.54258 -5.94372 10.12351 1.000 54.63897 192 CYS A N 1
ATOM 1447 C CA . CYS A 1 183 ? 1.65092 -5.03407 10.83799 1.000 52.77309 192 CYS A CA 1
ATOM 1448 C C . CYS A 1 183 ? 1.19234 -3.89617 9.94814 1.000 44.32463 192 CYS A C 1
ATOM 1449 O O . CYS A 1 183 ? 0.01922 -3.51376 9.97519 1.000 49.64372 192 CYS A O 1
ATOM 1452 N N . GLN A 1 184 ? 2.13399 -3.27464 9.23802 1.000 48.16658 193 GLN A N 1
ATOM 1453 C CA . GLN A 1 184 ? 1.77111 -2.15631 8.37854 1.000 47.82265 193 GLN A CA 1
ATOM 1454 C C . GLN A 1 184 ? 0.78178 -2.59225 7.29644 1.000 43.55162 193 GLN A C 1
ATOM 1455 O O . GLN A 1 184 ? -0.24677 -1.92975 7.08674 1.000 47.54647 193 GLN A O 1
ATOM 1461 N N . GLN A 1 185 ? 1.03005 -3.73586 6.63928 1.000 44.48097 194 GLN A N 1
ATOM 1462 C CA . GLN A 1 185 ? 0.12001 -4.15033 5.55679 1.000 44.65434 194 GLN A CA 1
ATOM 1463 C C . GLN A 1 185 ? -1.22820 -4.57388 6.10867 1.000 49.71908 194 GLN A C 1
ATOM 1464 O O . GLN A 1 185 ? -2.27716 -4.27072 5.52335 1.000 46.86788 194 GLN A O 1
ATOM 1470 N N . TYR A 1 186 ? -1.22146 -5.27978 7.23851 1.000 48.90049 195 TYR A N 1
ATOM 1471 C CA . TYR A 1 186 ? -2.47578 -5.58225 7.91609 1.000 45.96108 195 TYR A CA 1
ATOM 1472 C C . TYR A 1 186 ? -3.26908 -4.30921 8.17645 1.000 38.88386 195 TYR A C 1
ATOM 1473 O O . TYR A 1 186 ? -4.47676 -4.24819 7.92203 1.000 42.09710 195 TYR A O 1
ATOM 1482 N N . ALA A 1 187 ? -2.59043 -3.25971 8.62707 1.000 43.50784 196 ALA A N 1
ATOM 1483 C CA . ALA A 1 187 ? -3.28202 -2.00147 8.88884 1.000 43.52679 196 ALA A CA 1
ATOM 1484 C C . ALA A 1 187 ? -3.85635 -1.40056 7.61005 1.000 47.68835 196 ALA A C 1
ATOM 1485 O O . ALA A 1 187 ? -5.01259 -0.95752 7.59367 1.000 46.92158 196 ALA A O 1
ATOM 1487 N N . GLU A 1 188 ? -3.07379 -1.38728 6.52169 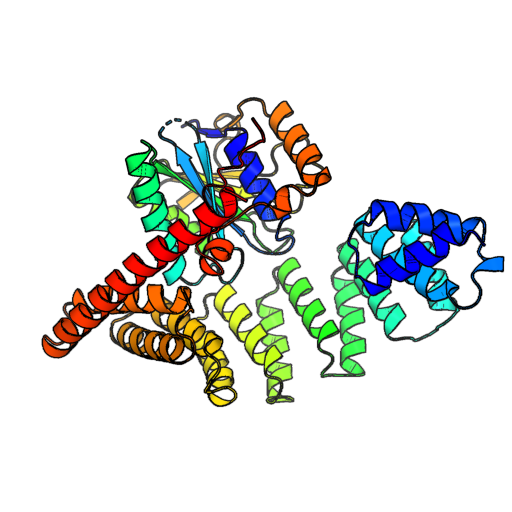1.000 46.09065 197 GLU A N 1
ATOM 1488 C CA . GLU A 1 188 ? -3.60507 -0.86802 5.26548 1.000 40.80862 197 GLU A CA 1
ATOM 1489 C C . GLU A 1 188 ? -4.84323 -1.63535 4.83289 1.000 37.09813 197 GLU A C 1
ATOM 1490 O O . GLU A 1 188 ? -5.81602 -1.03134 4.37270 1.000 47.06150 197 GLU A O 1
ATOM 1496 N N . VAL A 1 189 ? -4.83476 -2.96796 4.99442 1.000 42.40942 198 VAL A N 1
ATOM 1497 C CA . VAL A 1 189 ? -5.98882 -3.77234 4.59315 1.000 41.95844 198 VAL A CA 1
ATOM 1498 C C . VAL A 1 189 ? -7.21037 -3.41105 5.43565 1.000 48.22055 198 VAL A C 1
ATOM 1499 O O . VAL A 1 189 ? -8.31149 -3.21760 4.90930 1.000 48.40001 198 VAL A O 1
ATOM 1503 N N . LYS A 1 190 ? -7.04004 -3.31802 6.76042 1.000 47.80568 199 LYS A N 1
ATOM 1504 C CA . LYS A 1 190 ? -8.17946 -2.96472 7.61206 1.000 51.03838 199 LYS A CA 1
ATOM 1505 C C . LYS A 1 190 ? -8.67138 -1.55216 7.30173 1.000 43.97037 199 LYS A C 1
ATOM 1506 O O . LYS A 1 190 ? -9.87704 -1.28737 7.32239 1.000 45.73696 199 LYS A O 1
ATOM 1512 N N . TYR A 1 191 ? -7.75098 -0.63093 7.01265 1.000 44.11737 200 TYR A N 1
ATOM 1513 C CA . TYR A 1 191 ? -8.16685 0.71892 6.63285 1.000 45.32125 200 TYR A CA 1
ATOM 1514 C C . TYR A 1 191 ? -9.00751 0.66702 5.36783 1.000 51.87546 200 TYR A C 1
ATOM 1515 O O . TYR A 1 191 ? -10.06209 1.31032 5.28463 1.000 48.63462 200 TYR A O 1
ATOM 1524 N N . THR A 1 192 ? -8.58396 -0.14731 4.39277 1.000 48.38249 201 THR A N 1
ATOM 1525 C CA . THR A 1 192 ? -9.33251 -0.26875 3.14129 1.000 43.89767 201 THR A CA 1
ATOM 1526 C C . THR A 1 192 ? -10.70271 -0.90200 3.35795 1.000 51.45834 201 THR A C 1
ATOM 1527 O O . THR A 1 192 ? -11.68827 -0.48151 2.74328 1.000 48.67045 201 THR A O 1
ATOM 1531 N N . GLN A 1 193 ? -10.79151 -1.91043 4.22802 1.000 56.33155 202 GLN A N 1
ATOM 1532 C CA . GLN A 1 193 ? -12.09831 -2.45784 4.57904 1.000 53.09375 202 GLN A CA 1
ATOM 1533 C C . GLN A 1 193 ? -13.02580 -1.37555 5.11427 1.000 55.55867 202 GLN A C 1
ATOM 1534 O O . GLN A 1 193 ? -14.23888 -1.41670 4.87236 1.000 56.57966 202 GLN A O 1
ATOM 1540 N N . GLY A 1 194 ? -12.48251 -0.39950 5.83334 1.000 48.42636 203 GLY A N 1
ATOM 1541 C CA . GLY A 1 194 ? -13.25825 0.77001 6.18124 1.000 52.86195 203 GLY A CA 1
ATOM 1542 C C . GLY A 1 194 ? -14.24392 0.53204 7.31797 1.000 56.19319 203 GLY A C 1
ATOM 1543 O O . GLY A 1 194 ? -14.47130 -0.58799 7.78493 1.000 57.90268 203 GLY A O 1
ATOM 1544 N N . GLY A 1 195 ? -14.87333 1.62245 7.73137 1.000 55.93870 204 GLY A N 1
ATOM 1545 C CA . GLY A 1 195 ? -15.69845 1.64022 8.92398 1.000 60.60608 204 GLY A CA 1
ATOM 1546 C C . GLY A 1 195 ? -14.89858 2.02948 10.15684 1.000 55.21788 204 GLY A C 1
ATOM 1547 O O . GLY A 1 195 ? -13.67994 1.87955 10.21829 1.000 58.06688 204 GLY A O 1
ATOM 1548 N N . LEU A 1 196 ? -15.60800 2.55074 11.16083 1.000 61.06710 205 LEU A N 1
ATOM 1549 C CA . LEU A 1 196 ? -14.92012 3.07150 12.33940 1.000 59.28420 205 LEU A CA 1
ATOM 1550 C C . LEU A 1 196 ? -14.15787 1.97157 13.06840 1.000 59.75088 205 LEU A C 1
ATOM 1551 O O . LEU A 1 196 ? -12.99280 2.15494 13.44328 1.000 67.33577 205 LEU A O 1
ATOM 1556 N N . GLU A 1 197 ? -14.79388 0.81733 13.27825 1.000 56.07228 206 GLU A N 1
ATOM 1557 C CA . GLU A 1 197 ? -14.11862 -0.24755 14.01103 1.000 63.72021 206 GLU A CA 1
ATOM 1558 C C . GLU A 1 197 ? -12.86246 -0.70276 13.27581 1.000 61.82069 206 GLU A C 1
ATOM 1559 O O . GLU A 1 197 ? -11.80591 -0.88079 13.89514 1.000 61.41573 206 GLU A O 1
ATOM 1565 N N . ASN A 1 198 ? -12.94860 -0.87564 11.94809 1.000 59.46851 207 ASN A N 1
ATOM 1566 C CA . ASN A 1 198 ? -11.75186 -1.22759 11.18800 1.000 57.67572 207 ASN A CA 1
ATOM 1567 C C . ASN A 1 198 ? -10.73611 -0.10044 11.20807 1.000 52.81055 207 ASN A C 1
ATOM 1568 O O . ASN A 1 198 ? -9.52704 -0.35722 11.22592 1.000 55.10421 207 ASN A O 1
ATOM 1573 N N . LEU A 1 199 ? -11.20583 1.15120 11.22793 1.000 52.88695 208 LEU A N 1
ATOM 1574 C CA . LEU A 1 199 ? -10.28560 2.28449 11.25058 1.000 52.77573 208 LEU A CA 1
ATOM 1575 C C . LEU A 1 199 ? -9.54927 2.38726 12.58729 1.000 56.71231 208 LEU A C 1
ATOM 1576 O O . LEU A 1 199 ? -8.34136 2.67655 12.61692 1.000 51.10776 208 LEU A O 1
ATOM 1581 N N . GLU A 1 200 ? -10.25751 2.16772 13.70534 1.000 47.73185 209 GLU A N 1
ATOM 1582 C CA . GLU A 1 200 ? -9.58003 2.14658 14.99456 1.000 57.51886 209 GLU A CA 1
ATOM 1583 C C . GLU A 1 200 ? -8.53974 1.03807 15.02642 1.000 58.14223 209 GLU A C 1
ATOM 1584 O O . GLU A 1 200 ? -7.41232 1.24143 15.49654 1.000 58.35606 209 GLU A O 1
ATOM 1590 N N . LEU A 1 201 ? -8.91543 -0.15534 14.54582 1.000 48.35190 210 LEU A N 1
ATOM 1591 C CA . LEU A 1 201 ? -7.96374 -1.26146 14.44325 1.000 49.73689 210 LEU A CA 1
ATOM 1592 C C . LEU A 1 201 ? -6.76141 -0.87181 13.59240 1.000 56.30947 210 LEU A C 1
ATOM 1593 O O . LEU A 1 201 ? -5.61180 -1.17082 13.93253 1.000 53.94345 210 LEU A O 1
ATOM 1598 N N . SER A 1 202 ? -7.01224 -0.21311 12.46532 1.000 55.25215 211 SER A N 1
ATOM 1599 C CA . SER A 1 202 ? -5.92001 0.17910 11.59083 1.000 52.03231 211 SER A CA 1
ATOM 1600 C C . SER A 1 202 ? -4.98187 1.16196 12.29449 1.000 51.51822 211 SER A C 1
ATOM 1601 O O . SER A 1 202 ? -3.74874 1.06456 12.17308 1.000 49.32533 211 SER A O 1
ATOM 1604 N N . ARG A 1 203 ? -5.54103 2.11814 13.03917 1.000 45.92701 212 ARG A N 1
ATOM 1605 C CA . ARG A 1 203 ? -4.66594 3.04877 13.74133 1.000 49.85646 212 ARG A CA 1
ATOM 1606 C C . ARG A 1 203 ? -3.72524 2.29807 14.66940 1.000 54.10872 212 ARG A C 1
ATOM 1607 O O . ARG A 1 203 ? -2.52235 2.59203 14.71319 1.000 54.50179 212 ARG A O 1
ATOM 1615 N N . LYS A 1 204 ? -4.25425 1.30500 15.39891 1.000 52.72722 213 LYS A N 1
ATOM 1616 C CA . LYS A 1 204 ? -3.44047 0.59305 16.38178 1.000 55.56360 213 LYS A CA 1
ATOM 1617 C C . LYS A 1 204 ? -2.32759 -0.20384 15.71479 1.000 51.48638 213 LYS A C 1
ATOM 1618 O O . LYS A 1 204 ? -1.18406 -0.19117 16.18294 1.000 57.18448 213 LYS A O 1
ATOM 1620 N N . TYR A 1 205 ? -2.62612 -0.89355 14.61168 1.000 51.03908 214 TYR A N 1
ATOM 1621 C CA . TYR A 1 205 ? -1.55955 -1.66928 13.97813 1.000 58.91188 214 TYR A CA 1
ATOM 1622 C C . TYR A 1 205 ? -0.57437 -0.78104 13.22623 1.000 53.02460 214 TYR A C 1
ATOM 1623 O O . TYR A 1 205 ? 0.61529 -1.10350 13.17091 1.000 55.66242 214 TYR A O 1
ATOM 1632 N N . PHE A 1 206 ? -1.03162 0.34266 12.66731 1.000 56.64341 215 PHE A N 1
ATOM 1633 C CA . PHE A 1 206 ? -0.08685 1.33511 12.15381 1.000 55.03475 215 PHE A CA 1
ATOM 1634 C C . PHE A 1 206 ? 0.82822 1.83033 13.26809 1.000 59.07558 215 PHE A C 1
ATOM 1635 O O . PHE A 1 206 ? 2.02555 2.05109 13.04525 1.000 57.45740 215 PHE A O 1
ATOM 1643 N N . ALA A 1 207 ? 0.28303 2.00723 14.48369 1.000 54.87560 216 ALA A N 1
ATOM 1644 C CA . ALA A 1 207 ? 1.12238 2.42316 15.61252 1.000 59.11099 216 ALA A CA 1
ATOM 1645 C C . ALA A 1 207 ? 2.10436 1.32444 16.00560 1.000 60.63099 216 ALA A C 1
ATOM 1646 O O . ALA A 1 207 ? 3.25330 1.61059 16.35190 1.000 61.47413 216 ALA A O 1
ATOM 1648 N N . GLN A 1 208 ? 1.68293 0.05802 15.92373 1.000 67.41332 217 GLN A N 1
ATOM 1649 C CA . GLN A 1 208 ? 2.59850 -1.04132 16.22509 1.000 64.87227 217 GLN A CA 1
ATOM 1650 C C . GLN A 1 208 ? 3.69925 -1.16225 15.17986 1.000 64.31188 217 GLN A C 1
ATOM 1651 O O . GLN A 1 208 ? 4.85631 -1.43344 15.51854 1.000 63.82709 217 GLN A O 1
ATOM 1657 N N . ALA A 1 209 ? 3.35603 -1.00993 13.89864 1.000 53.08337 218 ALA A N 1
ATOM 1658 C CA . ALA A 1 209 ? 4.38678 -1.04884 12.86810 1.000 53.05020 218 ALA A CA 1
ATOM 1659 C C . ALA A 1 209 ? 5.40096 0.05619 13.09695 1.000 57.27251 218 ALA A C 1
ATOM 1660 O O . ALA A 1 209 ? 6.61481 -0.17848 13.06466 1.000 63.34021 218 ALA A O 1
ATOM 1662 N N . LEU A 1 210 ? 4.90683 1.26465 13.37161 1.000 63.72706 219 LEU A N 1
ATOM 1663 C CA . LEU A 1 210 ? 5.78242 2.39774 13.65325 1.000 65.09918 219 LEU A CA 1
ATOM 1664 C C . LEU A 1 210 ? 6.68016 2.13018 14.86081 1.000 72.88622 219 LEU A C 1
ATOM 1665 O O . LEU A 1 210 ? 7.87118 2.47081 14.84614 1.000 67.33867 219 LEU A O 1
ATOM 1670 N N . LYS A 1 211 ? 6.12606 1.55406 15.93457 1.000 73.46933 220 LYS A N 1
ATOM 1671 C CA . LYS A 1 211 ? 6.96822 1.23364 17.08450 1.000 76.59509 220 LYS A CA 1
ATOM 1672 C C . LYS A 1 211 ? 7.97654 0.14742 16.74009 1.000 75.39797 220 LYS A C 1
ATOM 1673 O O . LYS A 1 211 ? 9.08659 0.14400 17.27359 1.000 77.17370 220 LYS A O 1
ATOM 1675 N N . LEU A 1 212 ? 7.62286 -0.76016 15.83028 1.000 74.60879 221 LEU A N 1
ATOM 1676 C CA . LEU A 1 212 ? 8.55229 -1.80493 15.42468 1.000 75.91388 221 LEU A CA 1
ATOM 1677 C C . LEU A 1 212 ? 9.65420 -1.27644 14.51236 1.000 84.16351 221 LEU A C 1
ATOM 1678 O O . LEU A 1 212 ? 10.71257 -1.90931 14.41209 1.000 86.97609 221 LEU A O 1
ATOM 1683 N N . ASN A 1 213 ? 9.42469 -0.13344 13.85026 1.000 80.81233 222 ASN A N 1
ATOM 1684 C CA . ASN A 1 213 ? 10.39325 0.44988 12.91770 1.000 68.12371 222 ASN A CA 1
ATOM 1685 C C . ASN A 1 213 ? 9.99213 1.91484 12.73929 1.000 66.42438 222 ASN A C 1
ATOM 1686 O O . ASN A 1 213 ? 9.09641 2.21938 11.94557 1.000 70.79122 222 ASN A O 1
ATOM 1691 N N . ASN A 1 214 ? 10.67112 2.80378 13.45894 1.000 66.01278 223 ASN A N 1
ATOM 1692 C CA . ASN A 1 214 ? 10.29684 4.21349 13.51347 1.000 71.67879 223 ASN A CA 1
ATOM 1693 C C . ASN A 1 214 ? 10.45994 4.92493 12.17807 1.000 69.74904 223 ASN A C 1
ATOM 1694 O O . ASN A 1 214 ? 10.03709 6.07840 12.05857 1.000 79.63323 223 ASN A O 1
ATOM 1696 N N . ARG A 1 215 ? 11.05134 4.27572 11.17822 1.000 60.06581 224 ARG A N 1
ATOM 1697 C CA . ARG A 1 215 ? 11.29765 4.89065 9.88082 1.000 64.49422 224 ARG A CA 1
ATOM 1698 C C . ARG A 1 215 ? 10.39609 4.34146 8.77395 1.000 70.04780 224 ARG A C 1
ATOM 1699 O O . ARG A 1 215 ? 10.66858 4.58164 7.59802 1.000 79.48840 224 ARG A O 1
ATOM 1701 N N . ASN A 1 216 ? 9.33277 3.61106 9.11133 1.000 68.35547 225 ASN A N 1
ATOM 1702 C CA . ASN A 1 216 ? 8.38882 3.11266 8.10451 1.000 65.02801 225 ASN A CA 1
ATOM 1703 C C . ASN A 1 216 ? 7.44933 4.25409 7.72824 1.000 67.26905 225 ASN A C 1
ATOM 1704 O O . ASN A 1 216 ? 6.48363 4.53702 8.44472 1.000 64.79958 225 ASN A O 1
ATOM 1709 N N . MET A 1 217 ? 7.72308 4.91143 6.59220 1.000 64.71019 226 MET A N 1
ATOM 1710 C CA . MET A 1 217 ? 6.90295 6.05029 6.17127 1.000 60.80746 226 MET A CA 1
ATOM 1711 C C . MET A 1 217 ? 5.46042 5.63817 5.90111 1.000 52.15779 226 MET A C 1
ATOM 1712 O O . MET A 1 217 ? 4.53324 6.41472 6.16110 1.000 60.86947 226 MET A O 1
ATOM 1717 N N . ARG A 1 218 ? 5.24833 4.43648 5.36834 1.000 49.01281 227 ARG A N 1
ATOM 1718 C CA . ARG A 1 218 ? 3.88824 3.96680 5.14428 1.000 49.93903 227 ARG A CA 1
ATOM 1719 C C . ARG A 1 218 ? 3.11206 3.87692 6.44977 1.000 50.21296 227 ARG A C 1
ATOM 1720 O O . ARG A 1 218 ? 1.94016 4.27173 6.50084 1.000 51.67209 227 ARG A O 1
ATOM 1728 N N . ALA A 1 219 ? 3.75322 3.38180 7.51846 1.000 55.59587 228 ALA A N 1
ATOM 1729 C CA . ALA A 1 219 ? 3.10836 3.34407 8.83101 1.000 52.66144 228 ALA A CA 1
ATOM 1730 C C . ALA A 1 219 ? 2.78470 4.75035 9.33599 1.000 50.48361 228 ALA A C 1
ATOM 1731 O O . ALA A 1 219 ? 1.68642 4.99786 9.84724 1.000 53.26020 228 ALA A O 1
ATOM 1733 N N . LEU A 1 220 ? 3.72694 5.68322 9.20313 1.000 53.72121 229 LEU A N 1
ATOM 1734 C CA . LEU A 1 220 ? 3.49600 7.04350 9.68152 1.000 58.73028 229 LEU A CA 1
ATOM 1735 C C . LEU A 1 220 ? 2.29742 7.68232 8.97885 1.000 58.63222 229 LEU A C 1
ATOM 1736 O O . LEU A 1 220 ? 1.40145 8.23169 9.63044 1.000 53.76729 229 LEU A O 1
ATOM 1741 N N . PHE A 1 221 ? 2.25149 7.60618 7.64492 1.000 55.64160 230 PHE A N 1
ATOM 1742 C CA . PHE A 1 221 ? 1.11222 8.16448 6.92015 1.000 54.38820 230 PHE A CA 1
ATOM 1743 C C . PHE A 1 221 ? -0.19048 7.46359 7.29998 1.000 55.37924 230 PHE A C 1
ATOM 1744 O O . PHE A 1 221 ? -1.23309 8.11375 7.46548 1.000 51.26087 230 PHE A O 1
ATOM 1752 N N . GLY A 1 222 ? -0.15872 6.13350 7.41029 1.000 50.33263 231 GLY A N 1
ATOM 1753 C CA . GLY A 1 222 ? -1.35440 5.41083 7.81815 1.000 55.10478 231 GLY A CA 1
ATOM 1754 C C . GLY A 1 222 ? -1.86596 5.83629 9.18218 1.000 51.77024 231 GLY A C 1
ATOM 1755 O O . GLY A 1 222 ? -3.07438 6.02424 9.38032 1.000 54.8653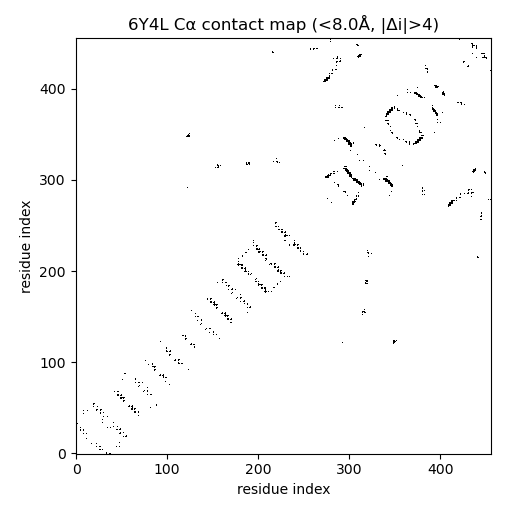0 231 GLY A O 1
ATOM 1756 N N . LEU A 1 223 ? -0.95702 5.98613 10.14802 1.000 57.21532 232 LEU A N 1
ATOM 1757 C CA . LEU A 1 223 ? -1.36069 6.47501 11.46565 1.000 58.00830 232 LEU A CA 1
ATOM 1758 C C . LEU A 1 223 ? -2.03071 7.84142 11.36238 1.000 61.45705 232 LEU A C 1
ATOM 1759 O O . LEU A 1 223 ? -3.10019 8.07004 11.93882 1.000 60.42183 232 LEU A O 1
ATOM 1764 N N . TYR A 1 224 ? -1.41529 8.76638 10.62462 1.000 56.32394 233 TYR A N 1
ATOM 1765 C CA . TYR A 1 224 ? -2.03418 10.06927 10.41968 1.000 54.30606 233 TYR A CA 1
ATOM 1766 C C . TYR A 1 224 ? -3.41546 9.93403 9.79034 1.000 61.69308 233 TYR A C 1
ATOM 1767 O O . TYR A 1 224 ? -4.39527 10.52436 10.27233 1.000 57.31585 233 TYR A O 1
ATOM 1776 N N . MET A 1 225 ? -3.50742 9.15528 8.70022 1.000 55.09442 234 MET A N 1
ATOM 1777 C CA . MET A 1 225 ? -4.75872 9.07685 7.95924 1.000 54.74033 234 MET A CA 1
ATOM 1778 C C . MET A 1 225 ? -5.82367 8.33793 8.75463 1.000 51.89076 234 MET A C 1
ATOM 1779 O O . MET A 1 225 ? -6.99019 8.74570 8.74502 1.000 55.77805 234 MET A O 1
ATOM 1784 N N . SER A 1 226 ? -5.46671 7.23038 9.41123 1.000 49.71117 235 SER A N 1
ATOM 1785 C CA . SER A 1 226 ? -6.47055 6.56519 10.24161 1.000 57.53462 235 SER A CA 1
ATOM 1786 C C . SER A 1 226 ? -6.93002 7.49687 11.36340 1.000 59.38218 235 SER A C 1
ATOM 1787 O O . SER A 1 226 ? -8.13366 7.68423 11.58843 1.000 56.03031 235 SER A O 1
ATOM 1790 N N . ALA A 1 227 ? -5.98480 8.10802 12.07085 1.000 61.81652 236 ALA A N 1
ATOM 1791 C CA . ALA A 1 227 ? -6.35743 8.93016 13.21638 1.000 60.43629 236 ALA A CA 1
ATOM 1792 C C . ALA A 1 227 ? -7.22949 10.10670 12.78972 1.000 64.82054 236 ALA A C 1
ATOM 1793 O O . ALA A 1 227 ? -8.20898 10.43514 13.46889 1.000 66.12540 236 ALA A O 1
ATOM 1795 N N . SER A 1 228 ? -6.91665 10.73019 11.64479 1.000 70.02068 237 SER A N 1
ATOM 1796 C CA . SER A 1 228 ? -7.68274 11.90343 11.20940 1.000 75.61476 237 SER A CA 1
ATOM 1797 C C . SER A 1 228 ? -9.12161 11.54368 10.85199 1.000 73.83423 237 SER A C 1
ATOM 1798 O O . SER A 1 228 ? -10.04452 12.32156 11.12193 1.000 77.90093 237 SER A O 1
ATOM 1801 N N . HIS A 1 229 ? -9.32617 10.39595 10.20374 1.000 69.46202 238 HIS A N 1
ATOM 1802 C CA . HIS A 1 229 ? -10.68259 9.97216 9.88553 1.000 70.55767 238 HIS A CA 1
ATOM 1803 C C . HIS A 1 229 ? -11.45517 9.61311 11.14566 1.000 67.70051 238 HIS A C 1
ATOM 1804 O O . HIS A 1 229 ? -12.65598 9.88939 11.23864 1.000 72.09739 238 HIS A O 1
ATOM 1811 N N . ILE A 1 230 ? -10.79412 8.96714 12.11108 1.000 60.66661 239 ILE A N 1
ATOM 1812 C CA . ILE A 1 230 ? -11.46978 8.65094 13.36361 1.000 65.78547 239 ILE A CA 1
ATOM 1813 C C . ILE A 1 230 ? -11.92039 9.93032 14.04103 1.000 65.94350 239 ILE A C 1
ATOM 1814 O O . ILE A 1 230 ? -13.06204 10.03988 14.50591 1.000 70.19065 239 ILE A O 1
ATOM 1819 N N . ALA A 1 231 ? -11.04606 10.93784 14.06397 1.000 67.60933 240 ALA A N 1
ATOM 1820 C CA . ALA A 1 231 ? -11.36035 12.18154 14.75606 1.000 78.45063 240 ALA A CA 1
ATOM 1821 C C . ALA A 1 231 ? -12.52387 12.92599 14.11515 1.000 82.05989 240 ALA A C 1
ATOM 1822 O O . ALA A 1 231 ? -13.17025 13.73548 14.78919 1.000 83.00369 240 ALA A O 1
ATOM 1824 N N . SER A 1 232 ? -12.81981 12.65682 12.84549 1.000 76.78620 241 SER A N 1
ATOM 1825 C CA . SER A 1 232 ? -13.94161 13.28205 12.16068 1.000 82.58060 241 SER A CA 1
ATOM 1826 C C . SER A 1 232 ? -15.15442 12.36580 12.03976 1.000 82.27903 241 SER A C 1
ATOM 1827 O O . SER A 1 232 ? -16.14464 12.75560 11.41770 1.000 85.46058 241 SER A O 1
ATOM 1830 N N . ASN A 1 233 ? -15.10271 11.15983 12.60068 1.000 82.71918 242 ASN A N 1
ATOM 1831 C CA . ASN A 1 233 ? -16.25735 10.26350 12.50771 1.000 87.83870 242 ASN A CA 1
ATOM 1832 C C . ASN A 1 233 ? -17.25836 10.57604 13.62587 1.000 95.78627 242 ASN A C 1
ATOM 1833 O O . ASN A 1 233 ? -16.87607 10.61488 14.80725 1.000 82.29245 242 ASN A O 1
ATOM 1838 N N . PRO A 1 234 ? -18.52969 10.82761 13.29804 1.000 107.77001 243 PRO A N 1
ATOM 1839 C CA . PRO A 1 234 ? -19.50740 11.11313 14.36001 1.000 111.34888 243 PRO A CA 1
ATOM 1840 C C . PRO A 1 234 ? -19.73153 9.94968 15.30648 1.000 105.66500 243 PRO A C 1
ATOM 1841 O O . PRO A 1 234 ? -20.05148 10.17599 16.48022 1.000 105.77469 243 PRO A O 1
ATOM 1845 N N . LYS A 1 235 ? -19.56997 8.70846 14.83935 1.000 99.48520 244 LYS A N 1
ATOM 1846 C CA . LYS A 1 235 ? -19.85594 7.56527 15.69955 1.000 92.76956 244 LYS A CA 1
ATOM 1847 C C . LYS A 1 235 ? -18.91235 7.50049 16.89769 1.000 89.33406 244 LYS A C 1
ATOM 1848 O O . LYS A 1 235 ? -19.27697 6.94359 17.93628 1.000 86.04349 244 LYS A O 1
ATOM 1850 N N . ALA A 1 236 ? -17.71646 8.07579 16.78745 1.000 86.36171 245 ALA A N 1
ATOM 1851 C CA . ALA A 1 236 ? -16.70289 7.90745 17.82324 1.000 83.14351 245 ALA A CA 1
ATOM 1852 C C . ALA A 1 236 ? -17.04034 8.70406 19.07802 1.000 86.30065 245 ALA A C 1
ATOM 1853 O O . ALA A 1 236 ? -17.62722 9.78842 19.01128 1.000 89.34813 245 ALA A O 1
ATOM 1855 N N . SER A 1 237 ? -16.63345 8.16257 20.22892 1.000 91.52063 246 SER A N 1
ATOM 1856 C CA . SER A 1 237 ? -16.75188 8.88832 21.48427 1.000 93.64349 246 SER A CA 1
ATOM 1857 C C . SER A 1 237 ? -15.94586 10.17082 21.38461 1.000 89.88980 246 SER A C 1
ATOM 1858 O O . SER A 1 237 ? -14.98645 10.27401 20.60744 1.000 83.72966 246 SER A O 1
ATOM 1861 N N . ALA A 1 238 ? -16.29327 11.13101 22.24341 1.000 89.69298 247 ALA A N 1
ATOM 1862 C CA . ALA A 1 238 ? -15.44486 12.30119 22.40820 1.000 92.62249 247 ALA A CA 1
ATOM 1863 C C . ALA A 1 238 ? -14.10288 11.92266 23.02313 1.000 99.07480 247 ALA A C 1
ATOM 1864 O O . ALA A 1 238 ? -13.10613 12.61601 22.79820 1.000 99.56363 247 ALA A O 1
ATOM 1866 N N . LYS A 1 239 ? -14.05662 10.83789 23.80768 1.000 106.01867 248 LYS A N 1
ATOM 1867 C CA . LYS A 1 239 ? -12.77818 10.32449 24.29162 1.000 103.62900 248 LYS A CA 1
ATOM 1868 C C . LYS A 1 239 ? -11.96223 9.73889 23.14541 1.000 102.94728 248 LYS A C 1
ATOM 1869 O O . LYS A 1 239 ? -10.76398 10.01624 23.02037 1.000 107.13408 248 LYS A O 1
ATOM 1871 N N . THR A 1 240 ? -12.59086 8.92681 22.29165 1.000 88.91164 249 THR A N 1
ATOM 1872 C CA . THR A 1 240 ? -11.83081 8.34364 21.19569 1.000 93.86025 249 THR A CA 1
ATOM 1873 C C . THR A 1 240 ? -11.45495 9.40905 20.17070 1.000 84.77270 249 THR A C 1
ATOM 1874 O O . THR A 1 240 ? -10.33097 9.40671 19.65505 1.000 78.37537 249 THR A O 1
ATOM 1878 N N . LYS A 1 241 ? -12.36343 10.35082 19.89913 1.000 83.61741 250 LYS A N 1
ATOM 1879 C CA . LYS A 1 241 ? -12.06848 11.42802 18.95736 1.000 76.70432 250 LYS A CA 1
ATOM 1880 C C . LYS A 1 241 ? -10.90008 12.27786 19.44283 1.000 78.88501 250 LYS A C 1
ATOM 1881 O O . LYS A 1 241 ? -9.91969 12.48143 18.71945 1.000 82.90915 250 LYS A O 1
ATOM 1883 N N . LYS A 1 242 ? -10.99451 12.79524 20.67126 1.000 84.19182 251 LYS A N 1
ATOM 1884 C CA . LYS A 1 242 ? -9.94790 13.66972 21.18986 1.000 82.88725 251 LYS A CA 1
ATOM 1885 C C . LYS A 1 242 ? -8.60443 12.95293 21.25122 1.000 86.29025 251 LYS A C 1
ATOM 1886 O O . LYS A 1 242 ? -7.55923 13.56155 20.99729 1.000 94.17330 251 LYS A O 1
ATOM 1888 N N . ASP A 1 243 ? -8.61063 11.65954 21.58931 1.000 81.49686 252 ASP A N 1
ATOM 1889 C CA . ASP A 1 243 ? -7.37022 10.89267 21.59844 1.000 79.58798 252 ASP A CA 1
ATOM 1890 C C . ASP A 1 243 ? -6.78779 10.75761 20.20101 1.000 85.74549 252 ASP A C 1
ATOM 1891 O O . ASP A 1 243 ? -5.56378 10.79517 20.03309 1.000 94.52069 252 ASP A O 1
ATOM 1893 N N . ASN A 1 244 ? -7.63927 10.59133 19.19015 1.000 75.53056 253 ASN A N 1
ATOM 1894 C CA . ASN A 1 244 ? -7.11926 10.43045 17.84207 1.000 76.16800 253 ASN A CA 1
ATOM 1895 C C . ASN A 1 244 ? -6.69315 11.76198 17.23475 1.000 71.97947 253 ASN A C 1
ATOM 1896 O O . ASN A 1 244 ? -5.74252 11.79312 16.45280 1.000 73.88257 253 ASN A O 1
ATOM 1901 N N . MET A 1 245 ? -7.34738 12.87075 17.59636 1.000 77.49163 254 MET A N 1
ATOM 1902 C CA . MET A 1 245 ? -6.83205 14.16962 17.17808 1.000 88.63018 254 MET A CA 1
ATOM 1903 C C . MET A 1 245 ? -5.40953 14.37768 17.67436 1.000 93.13449 254 MET A C 1
ATOM 1904 O O . MET A 1 245 ? -4.59642 15.00867 16.98700 1.000 95.76103 254 MET A O 1
ATOM 1909 N N . LYS A 1 246 ? -5.09315 13.84979 18.86079 1.000 92.61734 255 LYS A N 1
ATOM 1910 C CA . LYS A 1 246 ? -3.73284 13.93249 19.38291 1.000 87.69951 255 LYS A CA 1
ATOM 1911 C C . LYS A 1 246 ? -2.78453 13.05594 18.57261 1.000 79.13858 255 LYS A C 1
ATOM 1912 O O . LYS A 1 246 ? -1.68994 13.49452 18.20175 1.000 81.32131 255 LYS A O 1
ATOM 1914 N N . TYR A 1 247 ? -3.19471 11.81521 18.27964 1.000 73.78157 256 TYR A N 1
ATOM 1915 C CA . TYR A 1 247 ? -2.41345 10.93699 17.40477 1.000 75.65673 256 TYR A CA 1
ATOM 1916 C C . TYR A 1 247 ? -2.14036 11.57831 16.04027 1.000 74.75613 256 TYR A C 1
ATOM 1917 O O . TYR A 1 247 ? -1.06308 11.39090 15.45840 1.000 70.16925 256 TYR A O 1
ATOM 1926 N N . ALA A 1 248 ? -3.10065 12.34497 15.51336 1.000 74.65813 257 ALA A N 1
ATOM 1927 C CA . ALA A 1 248 ? -2.99005 12.81865 14.13389 1.000 72.05672 257 ALA A CA 1
ATOM 1928 C C . ALA A 1 248 ? -2.05529 14.02375 14.00074 1.000 74.45614 257 ALA A C 1
ATOM 1929 O O . ALA A 1 248 ? -1.30504 14.12241 13.02219 1.000 71.35486 257 ALA A O 1
ATOM 1931 N N . SER A 1 249 ? -2.07445 14.96419 14.94601 1.000 85.78375 258 SER A N 1
ATOM 1932 C CA . SER A 1 249 ? -1.13586 16.07449 14.81809 1.000 86.97562 258 SER A CA 1
ATOM 1933 C C . SER A 1 249 ? 0.24079 15.70991 15.37668 1.000 78.68488 258 SER A C 1
ATOM 1934 O O . SER A 1 249 ? 1.23791 16.36383 15.04066 1.000 87.40529 258 SER A O 1
ATOM 1937 N N . TRP A 1 250 ? 0.32588 14.65738 16.19815 1.000 76.06978 259 TRP A N 1
ATOM 1938 C CA . TRP A 1 250 ? 1.62488 14.04217 16.44611 1.000 75.28067 259 TRP A CA 1
ATOM 1939 C C . TRP A 1 250 ? 2.18564 13.44823 15.16580 1.000 69.26275 259 TRP A C 1
ATOM 1940 O O . TRP A 1 250 ? 3.33380 13.72153 14.79490 1.000 76.96929 259 TRP A O 1
ATOM 1951 N N . ALA A 1 251 ? 1.39089 12.60292 14.49200 1.000 65.99125 260 ALA A N 1
ATOM 1952 C CA . ALA A 1 251 ? 1.79405 12.04905 13.19817 1.000 64.77294 260 ALA A CA 1
ATOM 1953 C C . ALA A 1 251 ? 2.12618 13.14993 12.19767 1.000 65.15646 260 ALA A C 1
ATOM 1954 O O . ALA A 1 251 ? 3.12629 13.06214 11.47454 1.000 73.17247 260 ALA A O 1
ATOM 1956 N N . ALA A 1 252 ? 1.30206 14.20548 12.16106 1.000 63.82446 261 ALA A N 1
ATOM 1957 C CA . ALA A 1 252 ? 1.48782 15.28633 11.19164 1.000 68.84027 261 ALA A CA 1
ATOM 1958 C C . ALA A 1 252 ? 2.82155 15.98437 11.38364 1.000 77.86768 261 ALA A C 1
ATOM 1959 O O . ALA A 1 252 ? 3.49254 16.33384 10.40588 1.000 79.53857 261 ALA A O 1
ATOM 1961 N N . SER A 1 253 ? 3.20650 16.23462 12.63759 1.000 81.71907 262 SER A N 1
ATOM 1962 C CA . SER A 1 253 ? 4.48067 16.89178 12.89839 1.000 80.52043 262 SER A CA 1
ATOM 1963 C C . SER A 1 253 ? 5.64646 15.94905 12.64775 1.000 76.14162 262 SER A C 1
ATOM 1964 O O . SER A 1 253 ? 6.69850 16.38472 12.16922 1.000 78.85765 262 SER A O 1
ATOM 1967 N N . GLN A 1 254 ? 5.48616 14.66839 12.98058 1.000 67.98374 263 GLN A N 1
ATOM 1968 C CA . GLN A 1 254 ? 6.47715 13.68160 12.57394 1.000 75.96358 263 GLN A CA 1
ATOM 1969 C C . GLN A 1 254 ? 6.61530 13.63421 11.05158 1.000 80.28684 263 GLN A C 1
ATOM 1970 O O . GLN A 1 254 ? 7.73643 13.58306 10.53075 1.000 75.41669 263 GLN A O 1
ATOM 1976 N N . ILE A 1 255 ? 5.48898 13.66050 10.32210 1.000 71.22097 264 ILE A N 1
ATOM 1977 C CA . ILE A 1 255 ? 5.54882 13.79183 8.86574 1.000 72.08413 264 ILE A CA 1
ATOM 1978 C C . ILE A 1 255 ? 6.24310 15.09561 8.48050 1.000 76.09464 264 ILE A C 1
ATOM 1979 O O . ILE A 1 255 ? 7.15375 15.11126 7.64195 1.000 79.22671 264 ILE A O 1
ATOM 1984 N N . ASN A 1 256 ? 5.82627 16.20932 9.09905 1.000 76.98126 265 ASN A N 1
ATOM 1985 C CA . ASN A 1 256 ? 6.44206 17.50847 8.83572 1.000 80.89329 265 ASN A CA 1
ATOM 1986 C C . ASN A 1 256 ? 7.95747 17.45458 8.99934 1.000 84.20236 265 ASN A C 1
ATOM 1987 O O . ASN A 1 256 ? 8.69971 18.04640 8.20351 1.000 85.29750 265 ASN A O 1
ATOM 1992 N N . ARG A 1 257 ? 8.43605 16.73197 10.01663 1.000 85.79019 266 ARG A N 1
ATOM 1993 C CA . ARG A 1 257 ? 9.87009 16.67556 10.28841 1.000 90.76629 266 ARG A CA 1
ATOM 1994 C C . ARG A 1 257 ? 10.58698 15.72248 9.33711 1.000 81.10023 266 ARG A C 1
ATOM 1995 O O . ARG A 1 257 ? 11.72063 15.98903 8.92314 1.000 84.94865 266 ARG A O 1
ATOM 1997 N N . ALA A 1 258 ? 9.94675 14.60840 8.99129 1.000 75.14278 267 ALA A N 1
ATOM 1998 C CA . ALA A 1 258 ? 10.55159 13.65286 8.06934 1.000 67.35633 267 ALA A CA 1
ATOM 1999 C C . ALA A 1 258 ? 10.95374 14.32920 6.75937 1.000 77.34092 267 ALA A C 1
ATOM 2000 O O . ALA A 1 258 ? 12.09444 14.19166 6.29696 1.000 78.29357 267 ALA A O 1
ATOM 2002 N N . TYR A 1 259 ? 10.03773 15.10773 6.17065 1.000 83.51821 268 TYR A N 1
ATOM 2003 C CA . TYR A 1 259 ? 10.31432 15.75191 4.88603 1.000 85.43664 268 TYR A CA 1
ATOM 2004 C C . TYR A 1 259 ? 11.41949 16.79372 4.97844 1.000 86.02043 268 TYR A C 1
ATOM 2005 O O . TYR A 1 259 ? 12.15877 16.98048 4.00720 1.000 90.74931 268 TYR A O 1
ATOM 2014 N N . GLN A 1 260 ? 11.55403 17.48044 6.11833 1.000 91.26189 269 GLN A N 1
ATOM 2015 C CA . GLN A 1 260 ? 12.62689 18.46467 6.25921 1.000 95.62457 269 GLN A CA 1
ATOM 2016 C C . GLN A 1 260 ? 13.98825 17.78398 6.35481 1.000 98.60238 269 GLN A C 1
ATOM 2017 O O . GLN A 1 260 ? 14.94137 18.18878 5.67836 1.000 103.16167 269 GLN A O 1
ATOM 2019 N N . PHE A 1 261 ? 14.10160 16.74997 7.19722 1.000 93.76436 270 PHE A N 1
ATOM 2020 C CA . PHE A 1 261 ? 15.34000 15.97761 7.24887 1.000 94.44067 270 PHE A CA 1
ATOM 2021 C C . PHE A 1 261 ? 15.64079 15.34723 5.89564 1.000 90.44095 270 PHE A C 1
ATOM 2022 O O . PHE A 1 261 ? 16.79130 15.35499 5.44289 1.000 91.59561 270 PHE A O 1
ATOM 2024 N N . ALA A 1 262 ? 14.61334 14.81125 5.22709 1.000 87.84968 271 ALA A N 1
ATOM 2025 C CA . ALA A 1 262 ? 14.79205 14.30150 3.86958 1.000 86.46856 271 ALA A CA 1
ATOM 2026 C C . ALA A 1 262 ? 15.28213 15.39976 2.92991 1.000 93.64186 271 ALA A C 1
ATOM 2027 O O . ALA A 1 262 ? 16.25982 15.21608 2.19399 1.000 91.87402 271 ALA A O 1
ATOM 2029 N N . GLY A 1 263 ? 14.61830 16.55980 2.95416 1.000 93.94781 272 GLY A N 1
ATOM 2030 C CA . GLY A 1 263 ? 14.98017 17.64026 2.05215 1.000 90.51533 272 GLY A CA 1
ATOM 2031 C C . GLY A 1 263 ? 16.34901 18.22251 2.32674 1.000 99.55594 272 GLY A C 1
ATOM 2032 O O . GLY A 1 263 ? 17.03139 18.67588 1.40115 1.000 103.17288 272 GLY A O 1
ATOM 2033 N N . ARG A 1 264 ? 16.77448 18.23146 3.59169 1.000 100.81022 273 ARG A N 1
ATOM 2034 C CA . ARG A 1 264 ? 18.12818 18.69578 3.87928 1.000 107.07953 273 ARG A CA 1
ATOM 2035 C C . ARG A 1 264 ? 19.15440 17.65861 3.44408 1.000 107.90024 273 ARG A C 1
ATOM 2036 O O . ARG A 1 264 ? 20.22323 18.01307 2.93093 1.000 104.94705 273 ARG A O 1
ATOM 2038 N N . SER A 1 265 ? 18.83828 16.37036 3.63323 1.000 105.00820 274 SER A N 1
ATOM 2039 C CA . SER A 1 265 ? 19.72951 15.30405 3.18661 1.000 105.35622 274 SER A CA 1
ATOM 2040 C C . SER A 1 265 ? 19.87307 15.29203 1.67168 1.000 106.41464 274 SER A C 1
ATOM 2041 O O . SER A 1 265 ? 20.96009 15.01391 1.15298 1.000 107.84863 274 SER A O 1
ATOM 2044 N N . ALA A 1 266 ? 18.79049 15.59183 0.94921 1.000 104.30761 275 ALA A N 1
ATOM 2045 C CA . ALA A 1 266 ? 18.83039 15.55939 -0.50817 1.000 103.84211 275 ALA A CA 1
ATOM 2046 C C . ALA A 1 266 ? 19.65893 16.70194 -1.07964 1.000 111.04491 275 ALA A C 1
ATOM 2047 O O . ALA A 1 266 ? 20.20817 16.57133 -2.17819 1.000 117.41950 275 ALA A O 1
ATOM 2049 N N . ALA A 1 267 ? 19.75849 17.82427 -0.35999 1.000 111.51427 276 ALA A N 1
ATOM 2050 C CA . ALA A 1 267 ? 20.56579 18.94390 -0.82998 1.000 113.73936 276 ALA A CA 1
ATOM 2051 C C . ALA A 1 267 ? 22.04328 18.75796 -0.50737 1.000 123.99093 276 ALA A C 1
ATOM 2052 O O . ALA A 1 267 ? 22.90380 19.25949 -1.24220 1.000 127.29601 276 ALA A O 1
ATOM 2054 N N . ALA A 1 268 ? 22.36032 18.06274 0.58667 1.000 125.85010 277 ALA A N 1
ATOM 2055 C CA . ALA A 1 268 ? 23.74185 17.66107 0.81360 1.000 130.11469 277 ALA A CA 1
ATOM 2056 C C . ALA A 1 268 ? 24.18437 16.59256 -0.17839 1.000 132.18581 277 ALA A C 1
ATOM 2057 O O . ALA A 1 268 ? 25.38890 16.41204 -0.38378 1.000 138.73045 277 ALA A O 1
ATOM 2059 N N . LEU A 1 269 ? 23.23531 15.89175 -0.80222 1.000 125.28362 278 LEU A N 1
ATOM 2060 C CA . LEU A 1 269 ? 23.53297 14.90206 -1.83029 1.000 124.80713 278 LEU A CA 1
ATOM 2061 C C . LEU A 1 269 ? 23.73509 15.53555 -3.20215 1.000 144.35861 278 LEU A C 1
ATOM 2062 O O . LEU A 1 269 ? 24.61329 15.10372 -3.95651 1.000 137.94719 278 LEU A O 1
ATOM 2064 N N . GLU A 1 270 ? 22.93476 16.55220 -3.54068 1.000 77.45751 279 GLU A N 1
ATOM 2065 C CA . GLU A 1 270 ? 23.07355 17.23331 -4.82660 1.000 88.88436 279 GLU A CA 1
ATOM 2066 C C . GLU A 1 270 ? 24.28995 18.14614 -4.86366 1.000 100.62031 279 GLU A C 1
ATOM 2067 O O . GLU A 1 270 ? 24.76758 18.47696 -5.95430 1.000 110.78252 279 GLU A O 1
ATOM 2069 N N . HIS A 1 271 ? 24.79071 18.56865 -3.69968 1.000 102.84880 280 HIS A N 1
ATOM 2070 C CA . HIS A 1 271 ? 26.01942 19.34603 -3.59671 1.000 105.23144 280 HIS A CA 1
ATOM 2071 C C . HIS A 1 271 ? 27.25239 18.46552 -3.41568 1.000 109.90144 280 HIS A C 1
ATOM 2072 O O . HIS A 1 271 ? 28.23917 18.91145 -2.81268 1.000 117.96375 280 HIS A O 1
ATOM 2074 N N . HIS A 1 272 ? 27.19909 17.22103 -3.89751 1.000 103.89971 281 HIS A N 1
ATOM 2075 C CA . HIS A 1 272 ? 28.34342 16.29897 -3.98600 1.000 99.29851 281 HIS A CA 1
ATOM 2076 C C . HIS A 1 272 ? 29.24749 16.27353 -2.74753 1.000 102.16517 281 HIS A C 1
ATOM 2077 O O . HIS A 1 272 ? 28.77121 16.27549 -1.60978 1.000 102.90018 281 HIS A O 1
ATOM 2079 N N . GLY B 2 2 ? -14.95109 15.82962 -25.22380 1.000 95.40632 2 GLY B N 1
ATOM 2080 C CA . GLY B 2 2 ? -14.28431 16.50636 -26.32257 1.000 94.25468 2 GLY B CA 1
ATOM 2081 C C . GLY B 2 2 ? -12.89738 15.96233 -26.61643 1.000 86.74408 2 GLY B C 1
ATOM 2082 O O . GLY B 2 2 ? -12.58316 14.81760 -26.27122 1.000 85.21638 2 GLY B O 1
ATOM 2083 N N . GLU B 2 3 ? -12.05739 16.78817 -27.23820 1.000 81.60634 3 GLU B N 1
ATOM 2084 C CA . GLU B 2 3 ? -10.71208 16.36108 -27.59956 1.000 79.83603 3 GLU B CA 1
ATOM 2085 C C . GLU B 2 3 ? -9.76826 16.43396 -26.40485 1.000 69.39291 3 GLU B C 1
ATOM 2086 O O . GLU B 2 3 ? -9.93490 17.25861 -25.50266 1.000 77.51729 3 GLU B O 1
ATOM 2092 N N . VAL B 2 4 ? -8.75839 15.56705 -26.41604 1.000 68.87775 4 VAL B N 1
ATOM 2093 C CA . VAL B 2 4 ? -7.67411 15.60042 -25.43863 1.000 73.81567 4 VAL B CA 1
ATOM 2094 C C . VAL B 2 4 ? -6.35124 15.43819 -26.17676 1.000 77.05960 4 VAL B C 1
ATOM 2095 O O . VAL B 2 4 ? -6.20456 14.53392 -27.00430 1.000 79.58455 4 VAL B O 1
ATOM 2099 N N . GLU B 2 5 ? -5.39666 16.32054 -25.88979 1.000 75.47211 5 GLU B N 1
ATOM 2100 C CA . GLU B 2 5 ? -4.06131 16.24948 -26.46697 1.000 78.76453 5 GLU B CA 1
ATOM 2101 C C . GLU B 2 5 ? -3.11613 15.65945 -25.42695 1.000 80.62895 5 GLU B C 1
ATOM 2102 O O . GLU B 2 5 ? -2.96852 16.21058 -24.33233 1.000 76.94230 5 GLU B O 1
ATOM 2104 N N . ILE B 2 6 ? -2.48835 14.53911 -25.75826 1.000 74.97037 6 ILE B N 1
ATOM 2105 C CA . ILE B 2 6 ? -1.52253 13.91938 -24.86240 1.000 77.40826 6 ILE B CA 1
ATOM 2106 C C . ILE B 2 6 ? -0.13334 14.39478 -25.26158 1.000 81.80230 6 ILE B C 1
ATOM 2107 O O . ILE B 2 6 ? 0.27121 14.26269 -26.42401 1.000 86.32679 6 ILE B O 1
ATOM 2112 N N . SER B 2 7 ? 0.58553 14.96818 -24.30178 1.000 75.38133 7 SER B N 1
ATOM 2113 C CA . SER B 2 7 ? 1.91657 15.49858 -24.53822 1.000 74.40236 7 SER B CA 1
ATOM 2114 C C . SER B 2 7 ? 2.95202 14.38087 -24.54640 1.000 76.36404 7 SER B C 1
ATOM 2115 O O . SER B 2 7 ? 2.74120 13.29076 -24.00549 1.000 75.56359 7 SER B O 1
ATOM 2118 N N . ALA B 2 8 ? 4.09881 14.68150 -25.15185 1.000 74.40745 8 ALA B N 1
ATOM 2119 C CA . ALA B 2 8 ? 5.19419 13.71862 -25.20491 1.000 75.79889 8 ALA B CA 1
ATOM 2120 C C . ALA B 2 8 ? 5.62561 13.30018 -23.80525 1.000 71.40045 8 ALA B C 1
ATOM 2121 O O . ALA B 2 8 ? 5.74360 12.10891 -23.50422 1.000 75.22653 8 ALA B O 1
ATOM 2123 N N . LEU B 2 9 ? 5.87091 14.27949 -22.94037 1.000 64.94046 9 LEU B N 1
ATOM 2124 C CA . LEU B 2 9 ? 6.36320 14.00144 -21.60101 1.000 75.64208 9 LEU B CA 1
ATOM 2125 C C . LEU B 2 9 ? 5.43427 13.06309 -20.84145 1.000 68.23580 9 LEU B C 1
ATOM 2126 O O . LEU B 2 9 ? 5.88911 12.13698 -20.16253 1.00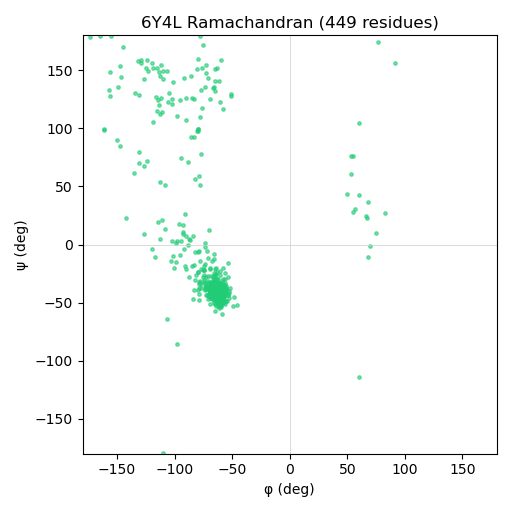0 68.82691 9 LEU B O 1
ATOM 2131 N N . ALA B 2 10 ? 4.12735 13.28829 -20.94510 1.000 66.29718 10 ALA B N 1
ATOM 2132 C CA . ALA B 2 10 ? 3.18585 12.44872 -20.22180 1.000 64.15490 10 ALA B CA 1
ATOM 2133 C C . ALA B 2 10 ? 3.26294 11.00971 -20.71752 1.000 71.13152 10 ALA B C 1
ATOM 2134 O O . ALA B 2 10 ? 3.40470 10.06684 -19.92303 1.000 68.63158 10 ALA B O 1
ATOM 2136 N N . TYR B 2 11 ? 3.20443 10.83069 -22.03977 1.000 69.60886 11 TYR B N 1
ATOM 2137 C CA . TYR B 2 11 ? 3.26038 9.49721 -22.62483 1.000 63.11662 11 TYR B CA 1
ATOM 2138 C C . TYR B 2 11 ? 4.56623 8.79342 -22.28397 1.000 63.52941 11 TYR B C 1
ATOM 2139 O O . TYR B 2 11 ? 4.55777 7.62129 -21.88831 1.000 63.35805 11 TYR B O 1
ATOM 2148 N N . VAL B 2 12 ? 5.70053 9.49024 -22.42184 1.000 57.77429 12 VAL B N 1
ATOM 2149 C CA . VAL B 2 12 ? 6.98820 8.84867 -22.15904 1.000 60.97946 12 VAL B CA 1
ATOM 2150 C C . VAL B 2 12 ? 7.06065 8.35163 -20.71424 1.000 64.64587 12 VAL B C 1
ATOM 2151 O O . VAL B 2 12 ? 7.35825 7.17816 -20.46302 1.000 66.97159 12 VAL B O 1
ATOM 2155 N N . LYS B 2 13 ? 6.78891 9.23251 -19.74370 1.000 60.21373 13 LYS B N 1
ATOM 2156 C CA . LYS B 2 13 ? 6.91807 8.83236 -18.34084 1.000 68.50819 13 LYS B CA 1
ATOM 2157 C C . LYS B 2 13 ? 5.98134 7.68179 -18.00500 1.000 59.02471 13 LYS B C 1
ATOM 2158 O O . LYS B 2 13 ? 6.33894 6.78635 -17.23334 1.000 63.30885 13 LYS B O 1
ATOM 2164 N N . MET B 2 14 ? 4.78273 7.67706 -18.58915 1.000 56.56619 14 MET B N 1
ATOM 2165 C CA . MET B 2 14 ? 3.88394 6.54596 -18.40167 1.000 51.98014 14 MET B CA 1
ATOM 2166 C C . MET B 2 14 ? 4.50575 5.26370 -18.92747 1.000 57.37001 14 MET B C 1
ATOM 2167 O O . MET B 2 14 ? 4.48488 4.22856 -18.24352 1.000 48.66557 14 MET B O 1
ATOM 2172 N N . CYS B 2 15 ? 5.07265 5.31399 -20.14590 1.000 50.00594 15 CYS B N 1
ATOM 2173 C CA . CYS B 2 15 ? 5.69946 4.13015 -20.71908 1.000 56.67946 15 CYS B CA 1
ATOM 2174 C C . CYS B 2 15 ? 6.89592 3.69073 -19.89697 1.000 56.05136 15 CYS B C 1
ATOM 2175 O O . CYS B 2 15 ? 7.15472 2.49391 -19.76197 1.000 61.58948 15 CYS B O 1
ATOM 2178 N N . LEU B 2 16 ? 7.69842 4.65060 -19.43929 1.000 57.00302 16 LEU B N 1
ATOM 2179 C CA . LEU B 2 16 ? 8.85925 4.31344 -18.63003 1.000 54.87710 16 LEU B CA 1
ATOM 2180 C C . LEU B 2 16 ? 8.43026 3.65604 -17.32980 1.000 62.57934 16 LEU B C 1
ATOM 2181 O O . LEU B 2 16 ? 9.10564 2.74748 -16.83612 1.000 71.36140 16 LEU B O 1
ATOM 2186 N N . HIS B 2 17 ? 7.31379 4.11575 -16.75813 1.000 53.33060 17 HIS B N 1
ATOM 2187 C CA . HIS B 2 17 ? 6.76957 3.49471 -15.55640 1.000 50.00198 17 HIS B CA 1
ATOM 2188 C C . HIS B 2 17 ? 6.45502 2.02731 -15.80775 1.000 53.78076 17 HIS B C 1
ATOM 2189 O O . HIS B 2 17 ? 7.01776 1.13205 -15.15988 1.000 53.52226 17 HIS B O 1
ATOM 2196 N N . ALA B 2 18 ? 5.56997 1.75691 -16.76858 1.000 52.45721 18 ALA B N 1
ATOM 2197 C CA . ALA B 2 18 ? 5.22991 0.37082 -17.07853 1.000 50.04620 18 ALA B CA 1
ATOM 2198 C C . ALA B 2 18 ? 6.46222 -0.44654 -17.42948 1.000 55.02714 18 ALA B C 1
ATOM 2199 O O . ALA B 2 18 ? 6.49575 -1.65289 -17.16796 1.000 60.30486 18 ALA B O 1
ATOM 2201 N N . ALA B 2 19 ? 7.49014 0.18640 -18.00114 1.000 56.72426 19 ALA B N 1
ATOM 2202 C CA . ALA B 2 19 ? 8.67373 -0.57331 -18.39124 1.000 59.73933 19 ALA B CA 1
ATOM 2203 C C . ALA B 2 19 ? 9.61497 -0.82180 -17.21731 1.000 58.68189 19 ALA B C 1
ATOM 2204 O O . ALA B 2 19 ? 10.36804 -1.79851 -17.23532 1.000 58.70939 19 ALA B O 1
ATOM 2206 N N . ARG B 2 20 ? 9.60696 0.03142 -16.19271 1.000 55.48636 20 ARG B N 1
ATOM 2207 C CA . ARG B 2 20 ? 10.41498 -0.29872 -15.02642 1.000 64.65516 20 ARG B CA 1
ATOM 2208 C C . ARG B 2 20 ? 9.85319 -1.50890 -14.28252 1.000 58.02617 20 ARG B C 1
ATOM 2209 O O . ARG B 2 20 ? 10.60881 -2.25237 -13.65473 1.000 59.08624 20 ARG B O 1
ATOM 2217 N N . TYR B 2 21 ? 8.55519 -1.75179 -14.37218 1.000 56.29405 21 TYR B N 1
ATOM 2218 C CA . TYR B 2 21 ? 7.91444 -2.85598 -13.66307 1.000 54.51829 21 TYR B CA 1
ATOM 2219 C C . TYR B 2 21 ? 7.14066 -3.69376 -14.67156 1.000 52.58671 21 TYR B C 1
ATOM 2220 O O . TYR B 2 21 ? 5.90261 -3.73927 -14.65670 1.000 54.73262 21 TYR B O 1
ATOM 2229 N N . PRO B 2 22 ? 7.84274 -4.37057 -15.57689 1.000 56.68410 22 PRO B N 1
ATOM 2230 C CA . PRO B 2 22 ? 7.14243 -5.20188 -16.55093 1.000 61.40457 22 PRO B CA 1
ATOM 2231 C C . PRO B 2 22 ? 6.43667 -6.33639 -15.83066 1.000 70.04298 22 PRO B C 1
ATOM 2232 O O . PRO B 2 22 ? 6.84135 -6.76001 -14.74305 1.000 79.22820 22 PRO B O 1
ATOM 2236 N N . HIS B 2 23 ? 5.33126 -6.77790 -16.42281 1.000 65.51035 23 HIS B N 1
ATOM 2237 C CA . HIS B 2 23 ? 4.51284 -7.85478 -15.87147 1.000 64.50885 23 HIS B CA 1
ATOM 2238 C C . HIS B 2 23 ? 3.76874 -7.46134 -14.60386 1.000 59.56745 23 HIS B C 1
ATOM 2239 O O . HIS B 2 23 ? 3.02811 -8.28108 -14.05821 1.000 67.00491 23 HIS B O 1
ATOM 2246 N N . ALA B 2 24 ? 3.94111 -6.23466 -14.12260 1.000 56.16257 24 ALA B N 1
ATOM 2247 C CA . ALA B 2 24 ? 3.15060 -5.75707 -13.00006 1.000 53.26264 24 ALA B CA 1
ATOM 2248 C C . ALA B 2 24 ? 2.10982 -4.75749 -13.48206 1.000 51.10378 24 ALA B C 1
ATOM 2249 O O . ALA B 2 24 ? 2.32462 -4.03346 -14.46010 1.000 50.65634 24 ALA B O 1
ATOM 2251 N N . ALA B 2 25 ? 0.96989 -4.72260 -12.78529 1.000 48.18481 25 ALA B N 1
ATOM 2252 C CA . ALA B 2 25 ? 0.05502 -3.60418 -12.93586 1.000 38.47151 25 ALA B CA 1
ATOM 2253 C C . ALA B 2 25 ? 0.72019 -2.34517 -12.40243 1.000 44.96819 25 ALA B C 1
ATOM 2254 O O . ALA B 2 25 ? 1.37418 -2.37093 -11.36131 1.000 51.53565 25 ALA B O 1
ATOM 2256 N N . VAL B 2 26 ? 0.60473 -1.24741 -13.15447 1.000 50.25974 26 VAL B N 1
ATOM 2257 C CA . VAL B 2 26 ? 1.05010 0.06705 -12.70629 1.000 38.68933 26 VAL B CA 1
ATOM 2258 C C . VAL B 2 26 ? -0.06936 1.05347 -12.98563 1.000 45.76368 26 VAL B C 1
ATOM 2259 O O . VAL B 2 26 ? -0.95478 0.80082 -13.80245 1.000 48.53658 26 VAL B O 1
ATOM 2263 N N . ASN B 2 27 ? -0.04976 2.17291 -12.26320 1.000 44.57767 27 ASN B N 1
ATOM 2264 C CA . ASN B 2 27 ? -1.04223 3.21213 -12.47745 1.000 37.77986 27 ASN B CA 1
ATOM 2265 C C . ASN B 2 27 ? -0.37875 4.55797 -12.26330 1.000 42.34116 27 ASN B C 1
ATOM 2266 O O . ASN B 2 27 ? 0.77349 4.64153 -11.83292 1.000 43.93812 27 ASN B O 1
ATOM 2271 N N . GLY B 2 28 ? -1.09906 5.61734 -12.62257 1.000 43.64959 28 GLY B N 1
ATOM 2272 C CA . GLY B 2 28 ? -0.55267 6.95471 -12.50960 1.000 42.61424 28 GLY B CA 1
ATOM 2273 C C . GLY B 2 28 ? -1.61034 7.98642 -12.83267 1.000 46.94565 28 GLY B C 1
ATOM 2274 O O . GLY B 2 28 ? -2.75621 7.66001 -13.15063 1.000 47.70074 28 GLY B O 1
ATOM 2275 N N . LEU B 2 29 ? -1.20925 9.24953 -12.73372 1.000 46.92156 29 LEU B N 1
ATOM 2276 C CA . LEU B 2 29 ? -2.09703 10.37788 -12.94516 1.000 54.55117 29 LEU B CA 1
ATOM 2277 C C . LEU B 2 29 ? -1.56273 11.27899 -14.03880 1.000 51.40190 29 LEU B C 1
ATOM 2278 O O . LEU B 2 29 ? -0.35444 11.45765 -14.19211 1.000 60.42222 29 LEU B O 1
ATOM 2283 N N . PHE B 2 30 ? -2.48939 11.91345 -14.72751 1.000 50.40178 30 PHE B N 1
ATOM 2284 C CA . PHE B 2 30 ? -2.17869 12.93116 -15.70792 1.000 64.38983 30 PHE B CA 1
ATOM 2285 C C . PHE B 2 30 ? -2.61390 14.28239 -15.17434 1.000 64.19165 30 PHE B C 1
ATOM 2286 O O . PHE B 2 30 ? -3.64368 14.39713 -14.50146 1.000 65.73558 30 PHE B O 1
ATOM 2294 N N . LEU B 2 31 ? -1.81671 15.29710 -15.46287 1.000 64.74600 31 LEU B N 1
ATOM 2295 C CA . LEU B 2 31 ? -2.11244 16.65328 -15.03775 1.000 61.89006 31 LEU B CA 1
ATOM 2296 C C . LEU B 2 31 ? -2.27563 17.54829 -16.25834 1.000 67.04348 31 LEU B C 1
ATOM 2297 O O . LEU B 2 31 ? -1.70409 17.28227 -17.32399 1.000 65.76468 31 LEU B O 1
ATOM 2302 N N . ALA B 2 32 ? -3.08262 18.59937 -16.09714 1.000 71.42408 32 ALA B N 1
ATOM 2303 C CA . ALA B 2 32 ? -3.41069 19.54114 -17.15972 1.000 74.78621 32 ALA B CA 1
ATOM 2304 C C . ALA B 2 32 ? -3.61643 20.92283 -16.54763 1.000 78.77584 32 ALA B C 1
ATOM 2305 O O . ALA B 2 32 ? -3.97171 21.02106 -15.36923 1.000 80.74749 32 ALA B O 1
ATOM 2307 N N . PRO B 2 33 ? -3.39823 22.00775 -17.31466 1.000 78.49575 33 PRO B N 1
ATOM 2308 C CA . PRO B 2 33 ? -3.64672 23.35279 -16.75989 1.000 78.92929 33 PRO B CA 1
ATOM 2309 C C . PRO B 2 33 ? -5.13507 23.66938 -16.64933 1.000 82.51436 33 PRO B C 1
ATOM 2310 O O . PRO B 2 33 ? -5.91858 22.91579 -17.23877 1.000 85.22417 33 PRO B O 1
ATOM 2314 N N . CYS B 2 42 ? -5.60495 19.25113 -22.48146 1.000 64.71855 42 CYS B N 1
ATOM 2315 C CA . CYS B 2 42 ? -4.18964 19.00654 -22.76345 1.000 78.73758 42 CYS B CA 1
ATOM 2316 C C . CYS B 2 42 ? -3.47622 18.33526 -21.57759 1.000 78.58339 42 CYS B C 1
ATOM 2317 O O . CYS B 2 42 ? -3.15279 18.99110 -20.58827 1.000 80.25792 42 CYS B O 1
ATOM 2320 N N . LEU B 2 43 ? -3.20300 17.03265 -21.69080 1.000 77.07055 43 LEU B N 1
ATOM 2321 C CA . LEU B 2 43 ? -2.50689 16.26628 -20.65066 1.000 69.24549 43 LEU B CA 1
ATOM 2322 C C . LEU B 2 43 ? -1.00691 16.53602 -20.74729 1.000 72.57796 43 LEU B C 1
ATOM 2323 O O . LEU B 2 43 ? -0.30410 15.93718 -21.56661 1.000 68.48867 43 LEU B O 1
ATOM 2328 N N . THR B 2 44 ? -0.50105 17.42364 -19.88779 1.000 73.07162 44 THR B N 1
ATOM 2329 C CA . THR B 2 44 ? 0.84357 17.96634 -20.04731 1.000 70.38867 44 THR B CA 1
ATOM 2330 C C . THR B 2 44 ? 1.89977 17.30262 -19.17779 1.000 72.39881 44 THR B C 1
ATOM 2331 O O . THR B 2 44 ? 3.09244 17.49503 -19.43346 1.000 74.67114 44 THR B O 1
ATOM 2335 N N . ASP B 2 45 ? 1.51536 16.53967 -18.16112 1.000 69.94489 45 ASP B N 1
ATOM 2336 C CA . ASP B 2 45 ? 2.50577 15.93081 -17.28600 1.000 70.50047 45 ASP B CA 1
ATOM 2337 C C . ASP B 2 45 ? 1.88963 14.69241 -16.66037 1.000 69.03302 45 ASP B C 1
ATOM 2338 O O . ASP B 2 45 ? 0.72934 14.34926 -16.90236 1.000 72.37334 45 ASP B O 1
ATOM 2343 N N . CYS B 2 46 ? 2.67926 14.02128 -15.84363 1.000 68.56031 46 CYS B N 1
ATOM 2344 C CA . CYS B 2 46 ? 2.32933 12.67001 -15.46182 1.000 69.03757 46 CYS B CA 1
ATOM 2345 C C . CYS B 2 46 ? 3.01318 12.33517 -14.14561 1.000 65.35248 46 CYS B C 1
ATOM 2346 O O . CYS B 2 46 ? 4.20953 12.60616 -13.98580 1.000 65.80428 46 CYS B O 1
ATOM 2349 N N . VAL B 2 47 ? 2.26479 11.77039 -13.20964 1.000 60.29246 47 VAL B N 1
ATOM 2350 C CA . VAL B 2 47 ? 2.80752 11.34184 -11.92851 1.000 55.77823 47 VAL B CA 1
ATOM 2351 C C . VAL B 2 47 ? 2.62064 9.84042 -11.79774 1.000 51.90474 47 VAL B C 1
ATOM 2352 O O . VAL B 2 47 ? 1.50765 9.35967 -11.55988 1.000 53.50299 47 VAL B O 1
ATOM 2356 N N . PRO B 2 48 ? 3.68823 9.06485 -11.94415 1.000 54.83408 48 PRO B N 1
ATOM 2357 C CA . PRO B 2 48 ? 3.58004 7.61733 -11.74944 1.000 53.94668 48 PRO B CA 1
ATOM 2358 C C . PRO B 2 48 ? 3.24108 7.29930 -10.29887 1.000 54.59525 48 PRO B C 1
ATOM 2359 O O . PRO B 2 48 ? 3.86759 7.81238 -9.37374 1.000 54.22268 48 PRO B O 1
ATOM 2363 N N . LEU B 2 49 ? 2.25027 6.43330 -10.10442 1.000 47.42073 49 LEU B N 1
ATOM 2364 C CA . LEU B 2 49 ? 1.74552 6.19329 -8.75694 1.000 49.62831 49 LEU B CA 1
ATOM 2365 C C . LEU B 2 49 ? 2.34247 4.93859 -8.13431 1.000 51.50420 49 LEU B C 1
ATOM 2366 O O . LEU B 2 49 ? 3.34969 5.01744 -7.42240 1.000 52.35087 49 LEU B O 1
ATOM 2371 N N . PHE B 2 50 ? 1.74565 3.77722 -8.39742 1.000 41.48013 50 PHE B N 1
ATOM 2372 C CA . PHE B 2 50 ? 2.14251 2.55686 -7.70871 1.000 49.83363 50 PHE B CA 1
ATOM 2373 C C . PHE B 2 50 ? 2.40931 1.43825 -8.69520 1.000 54.27915 50 PHE B C 1
ATOM 2374 O O . PHE B 2 50 ? 1.91211 1.44295 -9.82647 1.000 47.10824 50 PHE B O 1
ATOM 2382 N N . HIS B 2 51 ? 3.18266 0.45501 -8.22408 1.000 50.77287 51 HIS B N 1
ATOM 2383 C CA . HIS B 2 51 ? 3.42038 -0.77161 -8.96750 1.000 49.99200 51 HIS B CA 1
ATOM 2384 C C . HIS B 2 51 ? 3.11542 -2.02790 -8.15849 1.000 48.24997 51 HIS B C 1
ATOM 2385 O O . HIS B 2 51 ? 3.41836 -3.13213 -8.61842 1.000 45.66052 51 HIS B O 1
ATOM 2392 N N . SER B 2 52 ? 2.51187 -1.90319 -6.98220 1.000 50.21817 52 SER B N 1
ATOM 2393 C CA . SER B 2 52 ? 2.18897 -3.08783 -6.19078 1.000 50.57541 52 SER B CA 1
ATOM 2394 C C . SER B 2 52 ? 1.04097 -2.74721 -5.24770 1.000 46.66081 52 SER B C 1
ATOM 2395 O O . SER B 2 52 ? 0.89825 -1.59899 -4.82945 1.000 43.46961 52 SER B O 1
ATOM 2398 N N . HIS B 2 53 ? 0.20406 -3.74114 -4.94393 1.000 42.58768 53 HIS B N 1
ATOM 2399 C CA . HIS B 2 53 ? -0.90551 -3.55410 -4.00685 1.000 47.34911 53 HIS B CA 1
ATOM 2400 C C . HIS B 2 53 ? -1.72458 -2.31495 -4.34620 1.000 49.14569 53 HIS B C 1
ATOM 2401 O O . HIS B 2 53 ? -2.10434 -1.53996 -3.46128 1.000 46.17175 53 HIS B O 1
ATOM 2408 N N . LEU B 2 54 ? -2.00470 -2.13245 -5.64294 1.000 49.17250 54 LEU B N 1
ATOM 2409 C CA . LEU B 2 54 ? -2.73730 -0.95421 -6.09035 1.000 47.38553 54 LEU B CA 1
ATOM 2410 C C . LEU B 2 54 ? -4.12028 -0.87464 -5.47729 1.000 36.90594 54 LEU B C 1
ATOM 2411 O O . LEU B 2 54 ? -4.67980 0.21570 -5.39534 1.000 42.73595 54 LEU B O 1
ATOM 2416 N N . ALA B 2 55 ? -4.71169 -1.99850 -5.09713 1.000 37.99958 55 ALA B N 1
ATOM 2417 C CA . ALA B 2 55 ? -6.09422 -1.97360 -4.64476 1.000 39.78260 55 ALA B CA 1
ATOM 2418 C C . ALA B 2 55 ? -6.24827 -1.60197 -3.16320 1.000 48.75346 55 ALA B C 1
ATOM 2419 O O . ALA B 2 55 ? -7.36268 -1.69030 -2.63802 1.000 55.79917 55 ALA B O 1
ATOM 2421 N N . LEU B 2 56 ? -5.17139 -1.20287 -2.48000 1.000 47.48209 56 LEU B N 1
ATOM 2422 C CA . LEU B 2 56 ? -5.25818 -0.66843 -1.11227 1.000 47.75990 56 LEU B CA 1
ATOM 2423 C C . LEU B 2 56 ? -5.40189 0.84428 -1.19081 1.000 47.64942 56 LEU B C 1
ATOM 2424 O O . LEU B 2 56 ? -4.78935 1.48558 -2.04165 1.000 51.57743 56 LEU B O 1
ATOM 2429 N N . SER B 2 57 ? -6.18653 1.42172 -0.29467 1.000 49.78259 57 SER B N 1
ATOM 2430 C CA . SER B 2 57 ? -6.59866 2.79549 -0.53251 1.000 59.52956 57 SER B CA 1
ATOM 2431 C C . SER B 2 57 ? -5.83599 3.85541 0.26627 1.000 55.45728 57 SER B C 1
ATOM 2432 O O . SER B 2 57 ? -5.97915 5.04393 -0.04112 1.000 56.40442 57 SER B O 1
ATOM 2435 N N . VAL B 2 58 ? -5.01615 3.49568 1.24885 1.000 56.37199 58 VAL B N 1
ATOM 2436 C CA . VAL B 2 58 ? -4.51824 4.54691 2.13951 1.000 52.18298 58 VAL B CA 1
ATOM 2437 C C . VAL B 2 58 ? -3.37137 5.33639 1.49516 1.000 47.81861 58 VAL B C 1
ATOM 2438 O O . VAL B 2 58 ? -3.39335 6.57219 1.50451 1.000 49.61874 58 VAL B O 1
ATOM 2442 N N . MET B 2 59 ? -2.36602 4.67345 0.90313 1.000 41.75458 59 MET B N 1
ATOM 2443 C CA . MET B 2 59 ? -1.30663 5.46501 0.27085 1.000 47.61042 59 MET B CA 1
ATOM 2444 C C . MET B 2 59 ? -1.79109 6.15007 -1.00320 1.000 49.18300 59 MET B C 1
ATOM 2445 O O . MET B 2 59 ? -1.29623 7.23209 -1.33398 1.000 49.30831 59 MET B O 1
ATOM 2450 N N . LEU B 2 60 ? -2.73953 5.53413 -1.72847 1.000 49.32156 60 LEU B N 1
ATOM 2451 C CA . LEU B 2 60 ? -3.38897 6.21788 -2.84171 1.000 46.31852 60 LEU B CA 1
ATOM 2452 C C . LEU B 2 60 ? -4.04386 7.50597 -2.37070 1.000 54.33550 60 LEU B C 1
ATOM 2453 O O . LEU B 2 60 ? -3.88976 8.55943 -3.00180 1.000 60.21896 60 LEU B O 1
ATOM 2458 N N . GLU B 2 61 ? -4.74741 7.45261 -1.23711 1.000 50.51153 61 GLU B N 1
ATOM 2459 C CA . GLU B 2 61 ? -5.32368 8.67299 -0.69263 1.000 48.42498 61 GLU B CA 1
ATOM 2460 C C . GLU B 2 61 ? -4.24066 9.71176 -0.43147 1.000 54.53502 61 GLU B C 1
ATOM 2461 O O . GLU B 2 61 ? -4.38208 10.87585 -0.82993 1.000 60.69529 61 GLU B O 1
ATOM 2467 N N . VAL B 2 62 ? -3.11726 9.29708 0.16410 1.000 49.35484 62 VAL B N 1
ATOM 2468 C CA . VAL B 2 62 ? -2.02263 10.24113 0.41503 1.000 47.84257 62 VAL B CA 1
ATOM 2469 C C . VAL B 2 62 ? -1.47345 10.80536 -0.89406 1.000 51.07498 62 VAL B C 1
ATOM 2470 O O . VAL B 2 62 ? -1.18997 12.00709 -1.00392 1.000 54.91587 62 VAL B O 1
ATOM 2474 N N . ALA B 2 63 ? -1.28194 9.94043 -1.89275 1.000 49.53972 63 ALA B N 1
ATOM 2475 C CA . ALA B 2 63 ? -0.73684 10.38714 -3.17058 1.000 49.75129 63 ALA B CA 1
ATOM 2476 C C . ALA B 2 63 ? -1.65907 11.39884 -3.83355 1.000 54.50303 63 ALA B C 1
ATOM 2477 O O . ALA B 2 63 ? -1.20204 12.43648 -4.32299 1.000 54.59030 63 ALA B O 1
ATOM 2479 N N . LEU B 2 64 ? -2.96402 11.11609 -3.85800 1.000 51.89750 64 LEU B N 1
ATOM 2480 C CA . LEU B 2 64 ? -3.89284 12.02535 -4.52055 1.000 52.93865 64 LEU B CA 1
ATOM 2481 C C . LEU B 2 64 ? -3.83062 13.41316 -3.90828 1.000 61.29685 64 LEU B C 1
ATOM 2482 O O . LEU B 2 64 ? -3.90857 14.41855 -4.62295 1.000 61.20170 64 LEU B O 1
ATOM 2487 N N . ASN B 2 65 ? -3.66039 13.48648 -2.58446 1.000 61.67997 65 ASN B N 1
ATOM 2488 C CA . ASN B 2 65 ? -3.61460 14.77757 -1.91167 1.000 59.75502 65 ASN B CA 1
ATOM 2489 C C . ASN B 2 65 ? -2.31081 15.51256 -2.19592 1.000 65.55880 65 ASN B C 1
ATOM 2490 O O . ASN B 2 65 ? -2.32202 16.72135 -2.45887 1.000 67.24176 65 ASN B O 1
ATOM 2495 N N . GLN B 2 66 ? -1.17904 14.80472 -2.14734 1.000 60.74807 66 GLN B N 1
ATOM 2496 C CA . GLN B 2 66 ? 0.10219 15.43704 -2.45303 1.000 64.40901 66 GLN B CA 1
ATOM 2497 C C . GLN B 2 66 ? 0.11654 16.02151 -3.86423 1.000 64.10492 66 GLN B C 1
ATOM 2498 O O . GLN B 2 66 ? 0.51357 17.17394 -4.06706 1.000 65.52372 66 GLN B O 1
ATOM 2504 N N . VAL B 2 67 ? -0.32329 15.24518 -4.85684 1.000 70.31780 67 VAL B N 1
ATOM 2505 C CA . VAL B 2 67 ? -0.26903 15.73484 -6.23317 1.000 64.01290 67 VAL B CA 1
ATOM 2506 C C . VAL B 2 67 ? -1.27038 16.86351 -6.45438 1.000 62.77054 67 VAL B C 1
ATOM 2507 O O . VAL B 2 67 ? -0.98572 17.81715 -7.19394 1.000 65.25311 67 VAL B O 1
ATOM 2511 N N . ASP B 2 68 ? -2.43894 16.78931 -5.80723 1.000 64.63303 68 ASP B N 1
ATOM 2512 C CA . ASP B 2 68 ? -3.42618 17.86286 -5.89689 1.000 65.52389 68 ASP B CA 1
ATOM 2513 C C . ASP B 2 68 ? -2.83654 19.20044 -5.47907 1.000 73.75694 68 ASP B C 1
ATOM 2514 O O . ASP B 2 68 ? -2.96610 20.20047 -6.19797 1.000 76.97611 68 ASP B O 1
ATOM 2519 N N . VAL B 2 69 ? -2.20089 19.24879 -4.30665 1.000 70.50514 69 VAL B N 1
ATOM 2520 C CA . VAL B 2 69 ? -1.69246 20.52958 -3.84776 1.000 67.64333 69 VAL B CA 1
ATOM 2521 C C . VAL B 2 69 ? -0.39087 20.88980 -4.55507 1.000 63.49060 69 VAL B C 1
ATOM 2522 O O . VAL B 2 6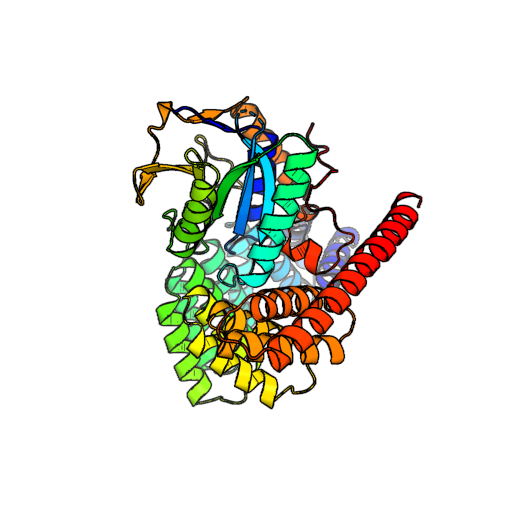9 ? -0.13623 22.06870 -4.81261 1.000 70.95940 69 VAL B O 1
ATOM 2526 N N . TRP B 2 70 ? 0.44847 19.91056 -4.89253 1.000 68.84587 70 TRP B N 1
ATOM 2527 C CA . TRP B 2 70 ? 1.57474 20.22584 -5.75822 1.000 75.85341 70 TRP B CA 1
ATOM 2528 C C . TRP B 2 70 ? 1.08671 20.80666 -7.08130 1.000 81.34889 70 TRP B C 1
ATOM 2529 O O . TRP B 2 70 ? 1.63308 21.80098 -7.57459 1.000 81.27937 70 TRP B O 1
ATOM 2540 N N . GLY B 2 71 ? 0.04938 20.20201 -7.66445 1.000 77.76013 71 GLY B N 1
ATOM 2541 C CA . GLY B 2 71 ? -0.51305 20.74208 -8.89042 1.000 77.93777 71 GLY B CA 1
ATOM 2542 C C . GLY B 2 71 ? -1.08332 22.13508 -8.70457 1.000 83.48899 71 GLY B C 1
ATOM 2543 O O . GLY B 2 71 ? -0.77471 23.05319 -9.46718 1.000 82.11120 71 GLY B O 1
ATOM 2544 N N . ALA B 2 72 ? -1.91844 22.31229 -7.67604 1.000 84.85208 72 ALA B N 1
ATOM 2545 C CA . ALA B 2 72 ? -2.57598 23.59691 -7.46738 1.000 83.04678 72 ALA B CA 1
ATOM 2546 C C . ALA B 2 72 ? -1.57215 24.73262 -7.35639 1.000 92.62964 72 ALA B C 1
ATOM 2547 O O . ALA B 2 72 ? -1.85267 25.85211 -7.80239 1.000 99.45889 72 ALA B O 1
ATOM 2549 N N . GLN B 2 73 ? -0.39433 24.47098 -6.78968 1.000 91.28490 73 GLN B N 1
ATOM 2550 C CA . GLN B 2 73 ? 0.61042 25.52388 -6.70731 1.000 97.77917 73 GLN B CA 1
ATOM 2551 C C . GLN B 2 73 ? 1.35553 25.72135 -8.02330 1.000 95.20025 73 GLN B C 1
ATOM 2552 O O . GLN B 2 73 ? 1.87457 26.81357 -8.27204 1.000 92.82153 73 GLN B O 1
ATOM 2558 N N . ALA B 2 74 ? 1.39693 24.70874 -8.88098 1.000 92.81877 74 ALA B N 1
ATOM 2559 C CA . ALA B 2 74 ? 1.97749 24.84497 -10.20722 1.000 92.41474 74 ALA B CA 1
ATOM 2560 C C . ALA B 2 74 ? 0.94935 25.22023 -11.26725 1.000 90.18348 74 ALA B C 1
ATOM 2561 O O . ALA B 2 74 ? 1.27824 25.21461 -12.45559 1.000 94.42605 74 ALA B O 1
ATOM 2563 N N . GLY B 2 75 ? -0.27541 25.55032 -10.87206 1.000 86.79026 75 GLY B N 1
ATOM 2564 C CA . GLY B 2 75 ? -1.31699 25.85923 -11.83953 1.000 83.45763 75 GLY B CA 1
ATOM 2565 C C . GLY B 2 75 ? -1.76482 24.67310 -12.67109 1.000 90.83556 75 GLY B C 1
ATOM 2566 O O . GLY B 2 75 ? -2.04907 24.83012 -13.86620 1.000 102.39442 75 GLY B O 1
ATOM 2567 N N . LEU B 2 76 ? -1.82783 23.48388 -12.07436 1.000 88.15920 76 LEU B N 1
ATOM 2568 C CA . LEU B 2 76 ? -2.27049 22.28195 -12.76836 1.000 79.19555 76 LEU B CA 1
ATOM 2569 C C . LEU B 2 76 ? -3.35470 21.57596 -11.96537 1.000 77.50236 76 LEU B C 1
ATOM 2570 O O . LEU B 2 76 ? -3.44826 21.71180 -10.74237 1.000 74.85291 76 LEU B O 1
ATOM 2575 N N . VAL B 2 77 ? -4.16408 20.79681 -12.67643 1.000 75.22873 77 VAL B N 1
ATOM 2576 C CA . VAL B 2 77 ? -5.23584 20.00884 -12.08762 1.000 70.60010 77 VAL B CA 1
ATOM 2577 C C . VAL B 2 77 ? -5.02292 18.55757 -12.50360 1.000 72.43625 77 VAL B C 1
ATOM 2578 O O . VAL B 2 77 ? -4.40550 18.27270 -13.53491 1.000 70.92066 77 VAL B O 1
ATOM 2582 N N . VAL B 2 78 ? -5.49172 17.63159 -11.67333 1.000 66.73695 78 VAL B N 1
ATOM 2583 C CA . VAL B 2 78 ? -5.41345 16.21580 -12.00950 1.000 61.35107 78 VAL B CA 1
ATOM 2584 C C . VAL B 2 78 ? -6.49915 15.92159 -13.04122 1.000 63.82610 78 VAL B C 1
ATOM 2585 O O . VAL B 2 78 ? -7.69301 16.09624 -12.77298 1.000 67.85843 78 VAL B O 1
ATOM 2589 N N . ALA B 2 79 ? -6.09011 15.49769 -14.23303 1.000 62.80234 79 ALA B N 1
ATOM 2590 C CA . ALA B 2 79 ? -7.01077 15.41269 -15.35597 1.000 61.52129 79 ALA B CA 1
ATOM 2591 C C . ALA B 2 79 ? -7.16387 14.00707 -15.91662 1.000 63.72938 79 ALA B C 1
ATOM 2592 O O . ALA B 2 79 ? -7.97388 13.80006 -16.83142 1.000 62.87731 79 ALA B O 1
ATOM 2594 N N . GLY B 2 80 ? -6.41567 13.04092 -15.41124 1.000 61.75935 80 GLY B N 1
ATOM 2595 C CA . GLY B 2 80 ? -6.57176 11.69635 -15.91918 1.000 63.28720 80 GLY B CA 1
ATOM 2596 C C . GLY B 2 80 ? -5.92172 10.68868 -15.00645 1.000 63.33601 80 GLY B C 1
ATOM 2597 O O . GLY B 2 80 ? -5.32622 11.02494 -13.97623 1.000 60.51361 80 GLY B O 1
ATOM 2598 N N . TYR B 2 81 ? -6.05319 9.43482 -15.41788 1.000 57.58564 81 TYR B N 1
ATOM 2599 C CA . TYR B 2 81 ? -5.53807 8.28976 -14.69561 1.000 54.49454 81 TYR B CA 1
ATOM 2600 C C . TYR B 2 81 ? -5.18022 7.24838 -15.74237 1.000 54.75444 81 TYR B C 1
ATOM 2601 O O . TYR B 2 81 ? -5.92045 7.06079 -16.71772 1.000 56.73334 81 TYR B O 1
ATOM 2610 N N . TYR B 2 82 ? -4.01727 6.63019 -15.59218 1.000 55.63614 82 TYR B N 1
ATOM 2611 C CA . TYR B 2 82 ? -3.63834 5.55667 -16.50267 1.000 54.95306 82 TYR B CA 1
ATOM 2612 C C . TYR B 2 82 ? -3.44869 4.28283 -15.70017 1.000 55.65631 82 TYR B C 1
ATOM 2613 O O . TYR B 2 82 ? -3.18118 4.30876 -14.48954 1.000 53.06264 82 TYR B O 1
ATOM 2622 N N . HIS B 2 83 ? -3.59199 3.15937 -16.38817 1.000 51.55137 83 HIS B N 1
ATOM 2623 C CA . HIS B 2 83 ? -3.57839 1.86795 -15.71438 1.000 50.24475 83 HIS B CA 1
ATOM 2624 C C . HIS B 2 83 ? -3.16993 0.80928 -16.72009 1.000 50.75519 83 HIS B C 1
ATOM 2625 O O . HIS B 2 83 ? -3.76154 0.72937 -17.80174 1.000 57.19718 83 HIS B O 1
ATOM 2632 N N . ALA B 2 84 ? -2.16380 0.00879 -16.37420 1.000 49.64476 84 ALA B N 1
ATOM 2633 C CA . ALA B 2 84 ? -1.79768 -1.16072 -17.15831 1.000 49.12833 84 ALA B CA 1
ATOM 2634 C C . ALA B 2 84 ? -2.13130 -2.40534 -16.35832 1.000 58.26193 84 ALA B C 1
ATOM 2635 O O . ALA B 2 84 ? -1.69637 -2.54186 -15.20504 1.000 52.33412 84 ALA B O 1
ATOM 2637 N N . ASN B 2 85 ? -2.91001 -3.29933 -16.96530 1.000 48.92679 85 ASN B N 1
ATOM 2638 C CA . ASN B 2 85 ? -3.25903 -4.55575 -16.32070 1.000 51.19181 85 ASN B CA 1
ATOM 2639 C C . ASN B 2 85 ? -2.08195 -5.52119 -16.36006 1.000 56.83600 85 ASN B C 1
ATOM 2640 O O . ASN B 2 85 ? -1.26159 -5.48896 -17.27864 1.000 52.05058 85 ASN B O 1
ATOM 2645 N N . ALA B 2 86 ? -2.02262 -6.40996 -15.36070 1.000 51.94170 86 ALA B N 1
ATOM 2646 C CA . ALA B 2 86 ? -1.03208 -7.48782 -15.37341 1.000 47.48835 86 ALA B CA 1
ATOM 2647 C C . ALA B 2 86 ? -1.38040 -8.56922 -16.39669 1.000 48.65311 86 ALA B C 1
ATOM 2648 O O . ALA B 2 86 ? -0.47846 -9.20823 -16.96279 1.000 51.15168 86 ALA B O 1
ATOM 2650 N N . ALA B 2 87 ? -2.67063 -8.85616 -16.58800 1.000 47.02495 87 ALA B N 1
ATOM 2651 C CA . ALA B 2 87 ? -3.04815 -9.84851 -17.58649 1.000 57.60091 87 ALA B CA 1
ATOM 2652 C C . ALA B 2 87 ? -2.69191 -9.31790 -18.97286 1.000 56.11393 87 ALA B C 1
ATOM 2653 O O . ALA B 2 87 ? -2.93944 -8.15177 -19.28885 1.000 56.72042 87 ALA B O 1
ATOM 2655 N N . VAL B 2 88 ? -2.07729 -10.16971 -19.78778 1.000 58.46717 88 VAL B N 1
ATOM 2656 C CA . VAL B 2 88 ? -1.45805 -9.67373 -21.01377 1.000 73.19350 88 VAL B CA 1
ATOM 2657 C C . VAL B 2 88 ? -2.47877 -9.43153 -22.11917 1.000 76.27449 88 VAL B C 1
ATOM 2658 O O . VAL B 2 88 ? -2.30735 -8.50448 -22.92056 1.000 84.97063 88 VAL B O 1
ATOM 2662 N N . ASN B 2 89 ? -3.55554 -10.21146 -22.17572 1.000 69.58747 89 ASN B N 1
ATOM 2663 C CA . ASN B 2 89 ? -4.58765 -9.99696 -23.18685 1.000 90.09776 89 ASN B CA 1
ATOM 2664 C C . ASN B 2 89 ? -5.66488 -9.00110 -22.75672 1.000 100.31196 89 ASN B C 1
ATOM 2665 O O . ASN B 2 89 ? -6.62805 -8.80252 -23.50439 1.000 105.31774 89 ASN B O 1
ATOM 2667 N N . ASP B 2 90 ? -5.52528 -8.35725 -21.59245 1.000 95.57146 90 ASP B N 1
ATOM 2668 C CA . ASP B 2 90 ? -6.58923 -7.54727 -20.99964 1.000 85.11123 90 ASP B CA 1
ATOM 2669 C C . ASP B 2 90 ? -6.18282 -6.07795 -21.00549 1.000 82.13560 90 ASP B C 1
ATOM 2670 O O . ASP B 2 90 ? -5.26535 -5.67617 -20.28152 1.000 81.98268 90 ASP B O 1
ATOM 2675 N N . GLN B 2 91 ? -6.88292 -5.27724 -21.81368 1.000 75.33919 91 GLN B N 1
ATOM 2676 C CA . GLN B 2 91 ? -6.75403 -3.82653 -21.81903 1.000 70.36482 91 GLN B CA 1
ATOM 2677 C C . GLN B 2 91 ? -8.03676 -3.14451 -21.35193 1.000 72.53867 91 GLN B C 1
ATOM 2678 O O . GLN B 2 91 ? -8.24331 -1.95882 -21.62911 1.000 81.24438 91 GLN B O 1
ATOM 2684 N N . SER B 2 92 ? -8.90512 -3.87182 -20.65023 1.000 58.90748 92 SER B N 1
ATOM 2685 C CA . SER B 2 92 ? -10.18829 -3.34072 -20.21417 1.000 65.95617 92 SER B CA 1
ATOM 2686 C C . SER B 2 92 ? -10.15120 -2.94126 -18.73893 1.000 63.66100 92 SER B C 1
ATOM 2687 O O . SER B 2 92 ? -9.55736 -3.64692 -17.91234 1.000 62.01820 92 SER B O 1
ATOM 2690 N N . PRO B 2 93 ? -10.77271 -1.82026 -18.36881 1.000 62.70736 93 PRO B N 1
ATOM 2691 C CA . PRO B 2 93 ? -10.64990 -1.32104 -16.98726 1.000 60.96297 93 PRO B CA 1
ATOM 2692 C C . PRO B 2 93 ? -11.36888 -2.21998 -15.99250 1.000 62.15458 93 PRO B C 1
ATOM 2693 O O . PRO B 2 93 ? -12.56327 -2.48388 -16.12257 1.000 66.48573 93 PRO B O 1
ATOM 2697 N N . GLY B 2 94 ? -10.63188 -2.67714 -14.98289 1.000 63.49094 94 GLY B N 1
ATOM 2698 C CA . GLY B 2 94 ? -11.22580 -3.40992 -13.89102 1.000 57.77110 94 GLY B CA 1
ATOM 2699 C C . GLY B 2 94 ? -11.91476 -2.48256 -12.92513 1.000 52.83974 94 GLY B C 1
ATOM 2700 O O . GLY B 2 94 ? -11.93880 -1.25594 -13.09541 1.000 56.69907 94 GLY B O 1
ATOM 2701 N N . PRO B 2 95 ? -12.50711 -3.06656 -11.87773 1.000 60.15232 95 PRO B N 1
ATOM 2702 C CA . PRO B 2 95 ? -13.23695 -2.22782 -10.90467 1.000 56.01805 95 PRO B CA 1
ATOM 2703 C C . PRO B 2 95 ? -12.36478 -1.20457 -10.19085 1.000 54.78812 95 PRO B C 1
ATOM 2704 O O . PRO B 2 95 ? -12.85319 -0.11628 -9.85016 1.000 60.91952 95 PRO B O 1
ATOM 2708 N N . LEU B 2 96 ? -11.09294 -1.51983 -9.92898 1.000 50.93088 96 LEU B N 1
ATOM 2709 C CA . LEU B 2 96 ? -10.20549 -0.53189 -9.31578 1.000 49.17966 96 LEU B CA 1
ATOM 2710 C C . LEU B 2 96 ? -9.97943 0.66570 -10.24054 1.000 49.50960 96 LEU B C 1
ATOM 2711 O O . LEU B 2 96 ? -10.13563 1.82223 -9.83117 1.000 56.00313 96 LEU B O 1
ATOM 2716 N N . ALA B 2 97 ? -9.60130 0.40935 -11.49458 1.000 53.67177 97 ALA B N 1
ATOM 2717 C CA . ALA B 2 97 ? -9.42371 1.50394 -12.45267 1.000 49.95549 97 ALA B CA 1
ATOM 2718 C C . ALA B 2 97 ? -10.67156 2.38622 -12.54174 1.000 50.39345 97 ALA B C 1
ATOM 2719 O O . ALA B 2 97 ? -10.57571 3.62519 -12.53167 1.000 45.13882 97 ALA B O 1
ATOM 2721 N N . LEU B 2 98 ? -11.85989 1.76922 -12.59231 1.000 55.36963 98 LEU B N 1
ATOM 2722 C CA . LEU B 2 98 ? -13.08814 2.55939 -12.70222 1.000 58.64954 98 LEU B CA 1
ATOM 2723 C C . LEU B 2 98 ? -13.37175 3.33536 -11.42376 1.000 59.25345 98 LEU B C 1
ATOM 2724 O O . LEU B 2 98 ? -13.83277 4.48272 -11.47354 1.000 66.25911 98 LEU B O 1
ATOM 2729 N N . LYS B 2 99 ? -13.12162 2.72154 -10.27067 1.000 61.02813 99 LYS B N 1
ATOM 2730 C CA . LYS B 2 99 ? -13.31103 3.42059 -9.00485 1.000 59.80714 99 LYS B CA 1
ATOM 2731 C C . LYS B 2 99 ? -12.43388 4.66368 -8.93793 1.000 51.09167 99 LYS B C 1
ATOM 2732 O O . LYS B 2 99 ? -12.91920 5.76425 -8.66639 1.000 59.78091 99 LYS B O 1
ATOM 2738 N N . ILE B 2 100 ? -11.13387 4.51322 -9.20201 1.000 50.45734 100 ILE B N 1
ATOM 2739 C CA . ILE B 2 100 ? -10.23941 5.66672 -9.09440 1.000 54.89754 100 ILE B CA 1
ATOM 2740 C C . ILE B 2 100 ? -10.58869 6.70916 -10.14468 1.000 62.18589 100 ILE B C 1
ATOM 2741 O O . ILE B 2 100 ? -10.68160 7.90402 -9.84519 1.000 68.25487 100 ILE B O 1
ATOM 2746 N N . ALA B 2 101 ? -10.77557 6.27343 -11.39839 1.000 61.03786 101 ALA B N 1
ATOM 2747 C CA . ALA B 2 101 ? -11.13430 7.22277 -12.44589 1.000 55.31392 101 ALA B CA 1
ATOM 2748 C C . ALA B 2 101 ? -12.44455 7.91698 -12.12081 1.000 53.52873 101 ALA B C 1
ATOM 2749 O O . ALA B 2 101 ? -12.58352 9.12630 -12.33476 1.000 62.25702 101 ALA B O 1
ATOM 2751 N N . GLY B 2 102 ? -13.41263 7.17548 -11.57727 1.000 58.25740 102 GLY B N 1
ATOM 2752 C CA . GLY B 2 102 ? -14.68503 7.79224 -11.23049 1.000 52.48540 102 GLY B CA 1
ATOM 2753 C C . GLY B 2 102 ? -14.54396 8.83369 -10.13901 1.000 62.87923 102 GLY B C 1
ATOM 2754 O O . GLY B 2 102 ? -15.22130 9.86622 -10.15586 1.000 65.42888 102 GLY B O 1
ATOM 2755 N N . ARG B 2 103 ? -13.65931 8.57998 -9.17287 1.000 65.74027 103 ARG B N 1
ATOM 2756 C CA . ARG B 2 103 ? -13.42232 9.56027 -8.12155 1.000 66.52566 103 ARG B CA 1
ATOM 2757 C C . ARG B 2 103 ? -12.75044 10.80018 -8.68055 1.000 67.74523 103 ARG B C 1
ATOM 2758 O O . ARG B 2 103 ? -13.06591 11.92369 -8.27584 1.000 73.01818 103 ARG B O 1
ATOM 2766 N N . ILE B 2 104 ? -11.82128 10.61405 -9.61648 1.000 66.96539 104 ILE B N 1
ATOM 2767 C CA . ILE B 2 104 ? -11.15517 11.75799 -10.21691 1.000 64.72844 104 ILE B CA 1
ATOM 2768 C C . ILE B 2 104 ? -12.14828 12.59728 -11.01060 1.000 76.24301 104 ILE B C 1
ATOM 2769 O O . ILE B 2 104 ? -12.09209 13.83460 -10.99195 1.000 79.08051 104 ILE B O 1
ATOM 2774 N N . ALA B 2 105 ? -13.08734 11.94540 -11.70093 1.000 74.66787 105 ALA B N 1
ATOM 2775 C CA . ALA B 2 105 ? -14.10777 12.68949 -12.43091 1.000 7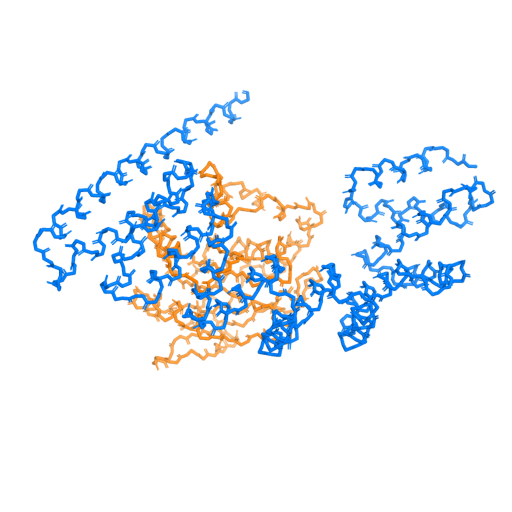6.33100 105 ALA B CA 1
ATOM 2776 C C . ALA B 2 105 ? -15.06655 13.43320 -11.50856 1.000 77.40469 105 ALA B C 1
ATOM 2777 O O . ALA B 2 105 ? -15.80904 14.29532 -11.98832 1.000 73.27588 105 ALA B O 1
ATOM 2779 N N . GLU B 2 106 ? -15.07694 13.12931 -10.20609 1.000 77.25495 106 GLU B N 1
ATOM 2780 C CA . GLU B 2 106 ? -15.92723 13.89475 -9.29959 1.000 80.98644 106 GLU B CA 1
ATOM 2781 C C . GLU B 2 106 ? -15.45005 15.33651 -9.19262 1.000 81.59752 106 GLU B C 1
ATOM 2782 O O . GLU B 2 106 ? -16.26465 16.26143 -9.12916 1.000 92.38270 106 GLU B O 1
ATOM 2788 N N . PHE B 2 107 ? -14.13604 15.54861 -9.19492 1.000 84.43696 107 PHE B N 1
ATOM 2789 C CA . PHE B 2 107 ? -13.55325 16.88281 -9.14965 1.000 89.54398 107 PHE B CA 1
ATOM 2790 C C . PHE B 2 107 ? -13.19843 17.42114 -10.52813 1.000 89.87035 107 PHE B C 1
ATOM 2791 O O . PHE B 2 107 ? -12.84917 18.59993 -10.64632 1.000 86.12366 107 PHE B O 1
ATOM 2799 N N . PHE B 2 108 ? -13.28142 16.58860 -11.56440 1.000 89.37832 108 PHE B N 1
ATOM 2800 C CA . PHE B 2 108 ? -12.95665 17.00663 -12.92808 1.000 87.40211 108 PHE B CA 1
ATOM 2801 C C . PHE B 2 108 ? -13.79793 16.18248 -13.89365 1.000 86.80145 108 PHE B C 1
ATOM 2802 O O . PHE B 2 108 ? -13.39404 15.09803 -14.33034 1.000 86.07331 108 PHE B O 1
ATOM 2810 N N . PRO B 2 109 ? -14.99430 16.67086 -14.24361 1.000 86.35315 109 PRO B N 1
ATOM 2811 C CA . PRO B 2 109 ? -15.93524 15.85548 -15.03929 1.000 86.69220 109 PRO B CA 1
ATOM 2812 C C . PRO B 2 109 ? -15.39278 15.33977 -16.37007 1.000 87.73238 109 PRO B C 1
ATOM 2813 O O . PRO B 2 109 ? -15.90053 14.32821 -16.87759 1.000 80.02763 109 PRO B O 1
ATOM 2817 N N . ASP B 2 110 ? -14.39548 15.99654 -16.95966 1.000 85.46422 110 ASP B N 1
ATOM 2818 C CA . ASP B 2 110 ? -13.87278 15.59621 -18.25578 1.000 76.41718 110 ASP B CA 1
ATOM 2819 C C . ASP B 2 110 ? -12.63306 14.72168 -18.13987 1.000 68.83007 110 ASP B C 1
ATOM 2820 O O . ASP B 2 110 ? -11.91038 14.55487 -19.12937 1.000 61.81565 110 ASP B O 1
ATOM 2825 N N . ALA B 2 111 ? -12.38120 14.14318 -16.96322 1.000 63.25317 111 ALA B N 1
ATOM 2826 C CA . ALA B 2 111 ? -11.17383 13.35574 -16.77562 1.000 55.57322 111 ALA B CA 1
ATOM 2827 C C . ALA B 2 111 ? -11.17798 12.14511 -17.70209 1.000 65.55607 111 ALA B C 1
ATOM 2828 O O . ALA B 2 111 ? -12.23520 11.63376 -18.08150 1.000 64.24991 111 ALA B O 1
ATOM 2830 N N . VAL B 2 112 ? -9.97670 11.68681 -18.06206 1.000 67.29498 112 VAL B N 1
ATOM 2831 C CA . VAL B 2 112 ? -9.79660 10.57435 -18.98841 1.000 64.77588 112 VAL B CA 1
ATOM 2832 C C . VAL B 2 112 ? -9.20674 9.39694 -18.23082 1.000 58.93067 112 VAL B C 1
ATOM 2833 O O . VAL B 2 112 ? -8.35958 9.56306 -17.34666 1.000 50.56043 112 VAL B O 1
ATOM 2837 N N . LEU B 2 113 ? -9.62618 8.19503 -18.62279 1.000 49.93211 113 LEU B N 1
ATOM 2838 C CA . LEU B 2 113 ? -9.05096 6.94990 -18.12904 1.000 46.55490 113 LEU B CA 1
ATOM 2839 C C . LEU B 2 113 ? -8.34656 6.25823 -19.29221 1.000 56.87513 113 LEU B C 1
ATOM 2840 O O . LEU B 2 113 ? -8.97266 5.93570 -20.30939 1.000 65.99672 113 LEU B O 1
ATOM 2845 N N . ILE B 2 114 ? -7.04888 6.05238 -19.14187 1.000 51.48483 114 ILE B N 1
ATOM 2846 C CA . ILE B 2 114 ? -6.18031 5.57728 -20.20287 1.000 54.69548 114 ILE B CA 1
ATOM 2847 C C . ILE B 2 114 ? -5.73720 4.16490 -19.83585 1.000 53.86436 114 ILE B C 1
ATOM 2848 O O . ILE B 2 114 ? -5.02717 3.97527 -18.84764 1.000 53.91375 114 ILE B O 1
ATOM 2853 N N . MET B 2 115 ? -6.15572 3.16271 -20.61640 1.000 47.44149 115 MET B N 1
ATOM 2854 C CA . MET B 2 115 ? -5.67132 1.80167 -20.42778 1.000 56.22894 115 MET B CA 1
ATOM 2855 C C . MET B 2 115 ? -4.43081 1.62336 -21.29252 1.000 59.85078 115 MET B C 1
ATOM 2856 O O . MET B 2 115 ? -4.46721 1.89612 -22.49406 1.000 62.25854 115 MET B O 1
ATOM 2861 N N . LEU B 2 116 ? -3.33793 1.19554 -20.68564 1.000 57.50305 116 LEU B N 1
ATOM 2862 C CA . LEU B 2 116 ? -2.06660 1.05181 -21.37872 1.000 57.18069 116 LEU B CA 1
ATOM 2863 C C . LEU B 2 116 ? -1.80226 -0.42329 -21.63092 1.000 58.87360 116 LEU B C 1
ATOM 2864 O O . LEU B 2 116 ? -1.92289 -1.24790 -20.71362 1.000 55.22335 116 LEU B O 1
ATOM 2869 N N . ASP B 2 117 ? -1.45936 -0.74968 -22.87555 1.000 56.02300 117 ASP B N 1
ATOM 2870 C CA . ASP B 2 117 ? -1.02954 -2.09301 -23.23393 1.000 61.42393 117 ASP B CA 1
ATOM 2871 C C . ASP B 2 117 ? 0.46557 -2.16844 -22.96459 1.000 67.69100 117 ASP B C 1
ATOM 2872 O O . ASP B 2 117 ? 1.28369 -1.82191 -23.81351 1.000 66.00716 117 ASP B O 1
ATOM 2877 N N . ASN B 2 118 ? 0.83553 -2.62392 -21.76011 1.000 63.05310 118 ASN B N 1
ATOM 2878 C CA . ASN B 2 118 ? 2.25941 -2.70090 -21.44961 1.000 62.86002 118 ASN B CA 1
ATOM 2879 C C . ASN B 2 118 ? 2.95725 -3.84569 -22.15958 1.000 61.38876 118 ASN B C 1
ATOM 2880 O O . ASN B 2 118 ? 4.16245 -4.01827 -21.96272 1.000 65.65899 118 ASN B O 1
ATOM 2885 N N . GLN B 2 119 ? 2.24673 -4.61037 -22.98540 1.000 66.01132 119 GLN B N 1
ATOM 2886 C CA . GLN B 2 119 ? 2.87505 -5.59241 -23.85648 1.000 73.38263 119 GLN B CA 1
ATOM 2887 C C . GLN B 2 119 ? 3.36920 -4.99491 -25.16458 1.000 75.81523 119 GLN B C 1
ATOM 2888 O O . GLN B 2 119 ? 4.20500 -5.61198 -25.83304 1.000 79.92964 119 GLN B O 1
ATOM 2894 N N . LYS B 2 120 ? 2.87767 -3.82018 -25.54756 1.000 77.10871 120 LYS B N 1
ATOM 2895 C CA . LYS B 2 120 ? 3.28647 -3.21293 -26.80867 1.000 82.23389 120 LYS B CA 1
ATOM 2896 C C . LYS B 2 120 ? 4.09878 -1.95063 -26.55652 1.000 86.40956 120 LYS B C 1
ATOM 2897 O O . LYS B 2 120 ? 3.78048 -0.87753 -27.07984 1.000 91.11979 120 LYS B O 1
ATOM 2903 N N . LEU B 2 121 ? 5.15733 -2.07812 -25.75803 1.000 78.97669 121 LEU B N 1
ATOM 2904 C CA . LEU B 2 121 ? 6.01593 -0.95838 -25.39848 1.000 81.97044 121 LEU B CA 1
ATOM 2905 C C . LEU B 2 121 ? 7.36878 -1.01383 -26.10046 1.000 91.49547 121 LEU B C 1
ATOM 2906 O O . LEU B 2 121 ? 7.68957 -0.12037 -26.88706 1.000 90.22593 121 LEU B O 1
ATOM 2911 N N . VAL B 2 122 ? 8.17785 -2.04169 -25.82334 1.000 99.66541 122 VAL B N 1
ATOM 2912 C CA . VAL B 2 122 ? 9.58279 -2.00922 -26.25519 1.000 113.59752 122 VAL B CA 1
ATOM 2913 C C . VAL B 2 122 ? 9.69597 -1.90215 -27.75722 1.000 126.86106 122 VAL B C 1
ATOM 2914 O O . VAL B 2 122 ? 10.37716 -0.97139 -28.24681 1.000 139.28393 122 VAL B O 1
ATOM 2918 N N . PRO B 2 123 ? 9.06304 -2.75387 -28.58293 1.000 116.81085 123 PRO B N 1
ATOM 2919 C CA . PRO B 2 123 ? 8.84390 -2.36130 -29.97267 1.000 109.89871 123 PRO B CA 1
ATOM 2920 C C . PRO B 2 123 ? 7.64098 -1.43159 -30.02071 1.000 104.29835 123 PRO B C 1
ATOM 2921 O O . PRO B 2 123 ? 6.49239 -1.88653 -29.99143 1.000 114.87182 123 PRO B O 1
ATOM 2925 N N . GLN B 2 124 ? 7.90022 -0.12728 -30.03862 1.000 89.65705 124 GLN B N 1
ATOM 2926 C CA . GLN B 2 124 ? 6.83115 0.86573 -30.04429 1.000 85.80160 124 GLN B CA 1
ATOM 2927 C C . GLN B 2 124 ? 5.97788 0.68137 -31.29086 1.000 84.97186 124 GLN B C 1
ATOM 2928 O O . GLN B 2 124 ? 6.50748 0.75866 -32.40701 1.000 91.75012 124 GLN B O 1
ATOM 2934 N N . PRO B 2 125 ? 4.67534 0.45531 -31.15618 1.000 80.40159 125 PRO B N 1
ATOM 2935 C CA . PRO B 2 125 ? 3.85932 0.06768 -32.31114 1.000 83.11644 125 PRO B CA 1
ATOM 2936 C C . PRO B 2 125 ? 3.57307 1.25219 -33.21740 1.000 92.91420 125 PRO B C 1
ATOM 2937 O O . PRO B 2 125 ? 3.86412 2.40739 -32.89937 1.000 97.19003 125 PRO B O 1
ATOM 2941 N N . ARG B 2 126 ? 2.98019 0.93689 -34.37341 1.000 95.92135 126 ARG B N 1
ATOM 2942 C CA . ARG B 2 126 ? 2.61512 1.97932 -35.32740 1.000 97.19651 126 ARG B CA 1
ATOM 2943 C C . ARG B 2 126 ? 1.56379 2.91641 -34.74422 1.000 93.27476 126 ARG B C 1
ATOM 2944 O O . ARG B 2 126 ? 1.61394 4.13173 -34.97152 1.000 96.88847 126 ARG B O 1
ATOM 2946 N N . VAL B 2 127 ? 0.60731 2.37386 -33.99152 1.000 87.14820 127 VAL B N 1
ATOM 2947 C CA . VAL B 2 127 ? -0.44844 3.18066 -33.38093 1.000 85.41207 127 VAL B CA 1
ATOM 2948 C C . VAL B 2 127 ? -0.28548 3.15299 -31.86384 1.000 84.27956 127 VAL B C 1
ATOM 2949 O O . VAL B 2 127 ? 0.19172 2.15248 -31.30528 1.000 78.31581 127 VAL B O 1
ATOM 2953 N N . PRO B 2 128 ? -0.65086 4.22820 -31.16970 1.000 83.99157 128 PRO B N 1
ATOM 2954 C CA . PRO B 2 128 ? -0.48186 4.28516 -29.71261 1.000 78.13000 128 PRO B CA 1
ATOM 2955 C C . PRO B 2 128 ? -1.06359 3.06329 -29.02182 1.000 74.60158 128 PRO B C 1
ATOM 2956 O O . PRO B 2 128 ? -2.21044 2.66717 -29.27473 1.000 75.25921 128 PRO B O 1
ATOM 2960 N N . PRO B 2 129 ? -0.29270 2.42495 -28.14913 1.000 72.31396 129 PRO B N 1
ATOM 2961 C CA . PRO B 2 129 ? -0.75468 1.20517 -27.46479 1.000 71.17640 129 PRO B CA 1
ATOM 2962 C C . PRO B 2 129 ? -1.62323 1.53885 -26.25308 1.000 70.36314 129 PRO B C 1
ATOM 2963 O O . PRO B 2 129 ? -1.36102 1.12825 -25.11678 1.000 71.69338 129 PRO B O 1
ATOM 2967 N N . VAL B 2 130 ? -2.69335 2.29142 -26.50265 1.000 66.09633 130 VAL B N 1
ATOM 2968 C CA . VAL B 2 130 ? -3.49520 2.89698 -25.44933 1.000 67.15387 130 VAL B CA 1
ATOM 2969 C C . VAL B 2 130 ? -4.94505 2.95032 -25.90341 1.000 68.77870 130 VAL B C 1
ATOM 2970 O O . VAL B 2 130 ? -5.23369 3.16625 -27.08496 1.000 64.54579 130 VAL B O 1
ATOM 2974 N N . ILE B 2 131 ? -5.86170 2.75713 -24.95742 1.000 63.52627 131 ILE B N 1
ATOM 2975 C CA . ILE B 2 131 ? -7.27184 3.06550 -25.16018 1.000 63.80989 131 ILE B CA 1
ATOM 2976 C C . ILE B 2 131 ? -7.65775 4.16863 -24.18831 1.000 65.39245 131 ILE B C 1
ATOM 2977 O O . ILE B 2 131 ? -7.44576 4.04417 -22.97072 1.000 61.87681 131 ILE B O 1
ATOM 2982 N N . VAL B 2 132 ? -8.24188 5.23634 -24.72185 1.000 55.02719 132 VAL B N 1
ATOM 2983 C CA . VAL B 2 132 ? -8.67510 6.38070 -23.93240 1.000 57.26421 132 VAL B CA 1
ATOM 2984 C C . VAL B 2 132 ? -10.18461 6.28709 -23.75232 1.000 61.55180 132 VAL B C 1
ATOM 2985 O O . VAL B 2 132 ? -10.93232 6.17675 -24.73578 1.000 60.59879 132 VAL B O 1
ATOM 2989 N N . LEU B 2 133 ? -10.63374 6.31659 -22.49988 1.000 58.32568 133 LEU B N 1
ATOM 2990 C CA . LEU B 2 133 ? -12.05262 6.29107 -22.17829 1.000 64.13042 133 LEU B CA 1
ATOM 2991 C C . LEU B 2 133 ? -12.47498 7.59687 -21.51450 1.000 62.15563 133 LEU B C 1
ATOM 2992 O O . LEU B 2 133 ? -11.68528 8.25705 -20.83357 1.000 64.18874 133 LEU B O 1
ATOM 2997 N N . GLU B 2 134 ? -13.73953 7.95074 -21.69998 1.000 60.62981 134 GLU B N 1
ATOM 2998 C CA . GLU B 2 134 ? -14.28576 9.16907 -21.13656 1.000 66.03789 134 GLU B CA 1
ATOM 2999 C C . GLU B 2 134 ? -15.49035 8.79912 -20.29074 1.000 74.26983 134 GLU B C 1
ATOM 3000 O O . GLU B 2 134 ? -16.07071 7.71886 -20.44210 1.000 72.09613 134 GLU B O 1
ATOM 3006 N N . ASN B 2 135 ? -15.83817 9.69723 -19.37388 1.000 80.90191 135 ASN B N 1
ATOM 3007 C CA . ASN B 2 135 ? -16.95801 9.46767 -18.47465 1.000 88.37711 135 ASN B CA 1
ATOM 3008 C C . ASN B 2 135 ? -18.25458 9.85963 -19.16800 1.000 93.45102 135 ASN B C 1
ATOM 3009 O O . ASN B 2 135 ? -18.39907 10.98782 -19.64820 1.000 96.74096 135 ASN B O 1
ATOM 3014 N N . GLN B 2 136 ? -19.19474 8.92155 -19.22154 1.000 94.99796 136 GLN B N 1
ATOM 3015 C CA . GLN B 2 136 ? -20.48987 9.12341 -19.86340 1.000 103.46027 136 GLN B CA 1
ATOM 3016 C C . GLN B 2 136 ? -21.56124 8.65275 -18.88694 1.000 115.44319 136 GLN B C 1
ATOM 3017 O O . GLN B 2 136 ? -22.08025 7.54190 -19.01474 1.000 119.17263 136 GLN B O 1
ATOM 3023 N N . GLY B 2 137 ? -21.88394 9.50214 -17.91307 1.000 117.35477 137 GLY B N 1
ATOM 3024 C CA . GLY B 2 137 ? -22.87818 9.17041 -16.91328 1.000 116.77573 137 GLY B CA 1
ATOM 3025 C C . GLY B 2 137 ? -22.59159 7.87911 -16.17586 1.000 110.36550 137 GLY B C 1
ATOM 3026 O O . GLY B 2 137 ? -23.20659 6.84775 -16.46301 1.000 112.26101 137 GLY B O 1
ATOM 3027 N N . LEU B 2 138 ? -21.63394 7.92173 -15.24738 1.000 105.70040 138 LEU B N 1
ATOM 3028 C CA . LEU B 2 138 ? -21.31799 6.81167 -14.35085 1.000 105.24571 138 LEU B CA 1
ATOM 3029 C C . LEU B 2 138 ? -20.70806 5.60892 -15.06830 1.000 106.78055 138 LEU B C 1
ATOM 3030 O O . LEU B 2 138 ? -20.21198 4.68709 -14.41092 1.000 107.88226 138 LEU B O 1
ATOM 3032 N N . ARG B 2 139 ? -20.72877 5.59795 -16.40046 1.000 99.57527 139 ARG B N 1
ATOM 3033 C CA . ARG B 2 139 ? -20.03121 4.58256 -17.17738 1.000 85.96843 139 ARG B CA 1
ATOM 3034 C C . ARG B 2 139 ? -18.84075 5.21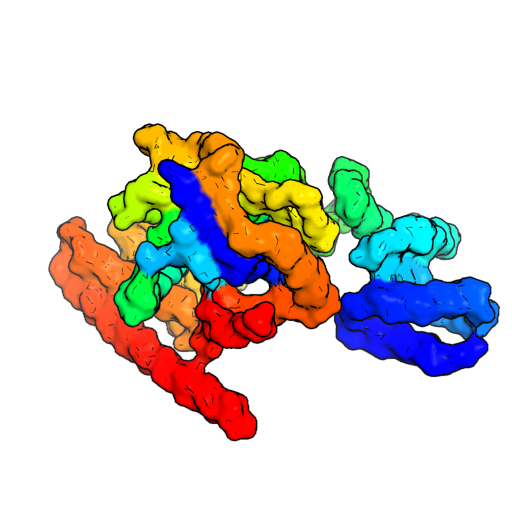008 -17.89461 1.000 83.84764 139 ARG B C 1
ATOM 3035 O O . ARG B 2 139 ? -18.86524 6.38975 -18.25187 1.000 89.45538 139 ARG B O 1
ATOM 3037 N N . TRP B 2 140 ? -17.78917 4.41488 -18.09149 1.000 78.41534 140 TRP B N 1
ATOM 3038 C CA . TRP B 2 140 ? -16.63210 4.82298 -18.87910 1.000 71.06182 140 TRP B CA 1
ATOM 3039 C C . TRP B 2 140 ? -16.66034 4.11926 -20.23360 1.000 79.48486 140 TRP B C 1
ATOM 3040 O O . TRP B 2 140 ? -16.68419 2.88469 -20.29569 1.000 78.20873 140 TRP B O 1
ATOM 3051 N N . VAL B 2 141 ? -16.64736 4.90586 -21.30949 1.000 80.11943 141 VAL B N 1
ATOM 3052 C CA . VAL B 2 141 ? -16.78994 4.40125 -22.67710 1.000 84.27507 141 VAL B CA 1
ATOM 3053 C C . VAL B 2 141 ? -15.62499 4.90308 -23.52852 1.000 81.55092 141 VAL B C 1
ATOM 3054 O O . VAL B 2 141 ? -15.17072 6.04355 -23.33720 1.000 72.95470 141 VAL B O 1
ATOM 3058 N N . PRO B 2 142 ? -15.09119 4.09412 -24.45424 1.000 82.15958 142 PRO B N 1
ATOM 3059 C CA . PRO B 2 142 ? -13.93878 4.54744 -25.24678 1.000 78.36003 142 PRO B CA 1
ATOM 3060 C C . PRO B 2 142 ? -14.25968 5.77602 -26.08377 1.000 81.06111 142 PRO B C 1
ATOM 3061 O O . PRO B 2 142 ? -15.35527 5.91556 -26.63497 1.000 84.46660 142 PRO B O 1
ATOM 3065 N N . LYS B 2 143 ? -13.28442 6.67755 -26.15607 1.000 84.01207 143 LYS B N 1
ATOM 3066 C CA . LYS B 2 143 ? -13.41335 7.87167 -26.97927 1.000 88.32008 143 LYS B CA 1
ATOM 3067 C C . LYS B 2 143 ? -13.34341 7.50768 -28.45589 1.000 85.07272 143 LYS B C 1
ATOM 3068 O O . LYS B 2 143 ? -12.60536 6.60321 -28.85258 1.000 84.57359 143 LYS B O 1
ATOM 3074 N N . ASP B 2 144 ? -14.12535 8.21065 -29.27122 1.000 86.22128 144 ASP B N 1
ATOM 3075 C CA . ASP B 2 144 ? -13.89380 8.18862 -30.70845 1.000 87.96336 144 ASP B CA 1
ATOM 3076 C C . ASP B 2 144 ? -12.42638 8.50744 -30.96110 1.000 83.72994 144 ASP B C 1
ATOM 3077 O O . ASP B 2 144 ? -11.88986 9.47539 -30.41280 1.000 86.00232 144 ASP B O 1
ATOM 3082 N N . LYS B 2 145 ? -11.75992 7.64964 -31.73830 1.000 80.81738 145 LYS B N 1
ATOM 3083 C CA . LYS B 2 145 ? -10.32067 7.80370 -31.94080 1.000 86.79060 145 LYS B CA 1
ATOM 3084 C C . LYS B 2 145 ? -9.96833 9.16799 -32.53144 1.000 83.97227 145 LYS B C 1
ATOM 3085 O O . LYS B 2 145 ? -8.88485 9.69857 -32.25679 1.000 83.49589 145 LYS B O 1
ATOM 3087 N N . ASN B 2 146 ? -10.86815 9.75508 -33.32351 1.000 78.35210 146 ASN B N 1
ATOM 3088 C CA . ASN B 2 146 ? -10.62798 11.07861 -33.89266 1.000 88.32838 146 ASN B CA 1
ATOM 3089 C C . ASN B 2 146 ? -10.57464 12.17907 -32.83703 1.000 94.73412 146 ASN B C 1
ATOM 3090 O O . ASN B 2 146 ? -10.15548 13.29634 -33.15255 1.000 99.30488 146 ASN B O 1
ATOM 3092 N N . LEU B 2 147 ? -10.97989 11.90034 -31.60136 1.000 86.40932 147 LEU B N 1
ATOM 3093 C CA . LEU B 2 147 ? -10.97933 12.90416 -30.54966 1.000 86.42067 147 LEU B CA 1
ATOM 3094 C C . LEU B 2 147 ? -9.71139 12.87577 -29.70483 1.000 84.91291 147 LEU B C 1
ATOM 3095 O O . LEU B 2 147 ? -9.62114 13.62965 -28.73314 1.000 85.70575 147 LEU B O 1
ATOM 3100 N N . VAL B 2 148 ? -8.74251 12.02385 -30.03448 1.000 82.17233 148 VAL B N 1
ATOM 3101 C CA . VAL B 2 148 ? -7.50812 11.88668 -29.26633 1.000 79.08336 148 VAL B CA 1
ATOM 3102 C C . VAL B 2 148 ? -6.34777 12.33842 -30.14370 1.000 91.24525 148 VAL B C 1
ATOM 3103 O O . VAL B 2 148 ? -6.05954 11.71536 -31.17418 1.000 101.36190 148 VAL B O 1
ATOM 3107 N N . MET B 2 149 ? -5.69541 13.43067 -29.73997 1.000 91.63340 149 MET B N 1
ATOM 3108 C CA . MET B 2 149 ? -4.62383 14.07206 -30.49389 1.000 87.91413 149 MET B CA 1
ATOM 3109 C C . MET B 2 149 ? -3.28022 13.91971 -29.78523 1.000 91.46187 149 MET B C 1
ATOM 3110 O O . MET B 2 149 ? -3.20852 13.76562 -28.56375 1.000 83.93270 149 MET B O 1
ATOM 3115 N N . TRP B 2 150 ? -2.20725 13.97560 -30.57628 1.000 99.36946 150 TRP B N 1
ATOM 3116 C CA . TRP B 2 150 ? -0.85623 13.69717 -30.10469 1.000 102.52945 150 TRP B CA 1
ATOM 3117 C C . TRP B 2 150 ? 0.08860 14.80161 -30.54945 1.000 118.03625 150 TRP B C 1
ATOM 3118 O O . TRP B 2 150 ? 0.14036 15.13631 -31.73794 1.000 125.08194 150 TRP B O 1
ATOM 3129 N N . ARG B 2 151 ? 0.83889 15.35594 -29.59905 1.000 127.72091 151 ARG B N 1
ATOM 3130 C CA . ARG B 2 151 ? 1.86586 16.35185 -29.89849 1.000 133.61838 151 ARG B CA 1
ATOM 3131 C C . ARG B 2 151 ? 3.10690 15.61548 -30.38745 1.000 137.86106 151 ARG B C 1
ATOM 3132 O O . ARG B 2 151 ? 3.90212 15.11505 -29.58725 1.000 142.38190 151 ARG B O 1
ATOM 3134 N N . ASP B 2 152 ? 3.26977 15.55099 -31.71251 1.000 132.72395 152 ASP B N 1
ATOM 3135 C CA . ASP B 2 152 ? 4.34336 14.79741 -32.35363 1.000 123.24977 152 ASP B CA 1
ATOM 3136 C C . ASP B 2 152 ? 4.36056 13.34950 -31.86773 1.000 113.54558 152 ASP B C 1
ATOM 3137 O O . ASP B 2 152 ? 5.20341 12.96660 -31.04801 1.000 106.82607 152 ASP B O 1
ATOM 3139 N N . TRP B 2 153 ? 3.41784 12.54333 -32.36638 1.000 105.88045 153 TRP B N 1
ATOM 3140 C CA . TRP B 2 153 ? 3.40489 11.11903 -32.04682 1.000 94.69656 153 TRP B CA 1
ATOM 3141 C C . TRP B 2 153 ? 4.68757 10.44253 -32.50659 1.000 93.06388 153 TRP B C 1
ATOM 3142 O O . TRP B 2 153 ? 5.26858 9.63545 -31.76848 1.000 95.04862 153 TRP B O 1
ATOM 3153 N N . GLU B 2 154 ? 5.14774 10.76919 -33.72415 1.000 82.74018 154 GLU B N 1
ATOM 3154 C CA . GLU B 2 154 ? 6.37906 10.18123 -34.24063 1.000 81.05529 154 GLU B CA 1
ATOM 3155 C C . GLU B 2 154 ? 7.55323 10.45440 -33.31024 1.000 98.77505 154 GLU B C 1
ATOM 3156 O O . GLU B 2 154 ? 8.34238 9.54958 -33.01472 1.000 94.26579 154 GLU B O 1
ATOM 3158 N N . GLU B 2 155 ? 7.68648 11.68359 -32.81943 1.000 113.21732 155 GLU B N 1
ATOM 3159 C CA . GLU B 2 155 ? 8.81377 11.92130 -31.93124 1.000 112.28659 155 GLU B CA 1
ATOM 3160 C C . GLU B 2 155 ? 8.64499 11.21035 -30.59618 1.000 111.94331 155 GLU B C 1
ATOM 3161 O O . GLU B 2 155 ? 9.63674 10.73179 -30.04004 1.000 117.57454 155 GLU B O 1
ATOM 3167 N N . SER B 2 156 ? 7.41602 11.09994 -30.07685 1.000 104.08235 156 SER B N 1
ATOM 3168 C CA . SER B 2 156 ? 7.24378 10.39700 -28.80373 1.000 107.42656 156 SER B CA 1
ATOM 3169 C C . SER B 2 156 ? 7.57201 8.91300 -28.93892 1.000 98.87317 156 SER B C 1
ATOM 3170 O O . SER B 2 156 ? 8.05473 8.29561 -27.97860 1.000 85.21561 156 SER B O 1
ATOM 3173 N N . ARG B 2 157 ? 7.34833 8.33426 -30.12284 1.000 96.62869 157 ARG B N 1
ATOM 3174 C CA . ARG B 2 157 ? 7.72149 6.94066 -30.34080 1.000 92.13699 157 ARG B CA 1
ATOM 3175 C C . ARG B 2 157 ? 9.22175 6.74440 -30.18378 1.000 91.13652 157 ARG B C 1
ATOM 3176 O O . ARG B 2 157 ? 9.67618 5.85897 -29.44915 1.000 92.54812 157 ARG B O 1
ATOM 3184 N N . GLN B 2 158 ? 10.00857 7.56753 -30.87331 1.000 89.71407 158 GLN B N 1
ATOM 3185 C CA . GLN B 2 158 ? 11.44007 7.31000 -30.97028 1.000 95.56850 158 GLN B CA 1
ATOM 3186 C C . GLN B 2 158 ? 12.14880 7.58261 -29.64740 1.000 97.52444 158 GLN B C 1
ATOM 3187 O O . GLN B 2 158 ? 13.08607 6.86003 -29.28817 1.000 95.44444 158 GLN B O 1
ATOM 3189 N N . MET B 2 159 ? 11.71016 8.59746 -28.89601 1.000 106.54321 159 MET B N 1
ATOM 3190 C CA . MET B 2 159 ? 12.37507 8.90330 -27.63340 1.000 112.90012 159 MET B CA 1
ATOM 3191 C C . MET B 2 159 ? 12.14041 7.80645 -26.59121 1.000 102.91759 159 MET B C 1
ATOM 3192 O O . MET B 2 159 ? 13.04433 7.49247 -25.80352 1.000 109.59631 159 MET B O 1
ATOM 3197 N N . VAL B 2 160 ? 10.94902 7.19559 -26.58348 1.000 89.41790 160 VAL B N 1
ATOM 3198 C CA . VAL B 2 160 ? 10.74772 6.05416 -25.68954 1.000 84.04044 160 VAL B CA 1
ATOM 3199 C C . VAL B 2 160 ? 11.69838 4.92577 -26.05372 1.000 85.49463 160 VAL B C 1
ATOM 3200 O O . VAL B 2 160 ? 12.30521 4.29621 -25.17432 1.000 87.02667 160 VAL B O 1
ATOM 3204 N N . GLY B 2 161 ? 11.86757 4.66991 -27.35420 1.000 84.54471 161 GLY B N 1
ATOM 3205 C CA . GLY B 2 161 ? 12.75854 3.60352 -27.77822 1.000 86.31561 161 GLY B CA 1
ATOM 3206 C C . GLY B 2 161 ? 14.19202 3.85974 -27.36429 1.000 90.94696 161 GLY B C 1
ATOM 3207 O O . GLY B 2 161 ? 14.85201 2.99365 -26.77832 1.000 88.02201 161 GLY B O 1
ATOM 3208 N N . ALA B 2 162 ? 14.67616 5.07627 -27.62157 1.000 93.00032 162 ALA B N 1
ATOM 3209 C CA . ALA B 2 162 ? 16.06508 5.39828 -27.31640 1.000 95.73907 162 ALA B CA 1
ATOM 3210 C C . ALA B 2 162 ? 16.29959 5.47439 -25.81271 1.000 87.71229 162 ALA B C 1
ATOM 3211 O O . ALA B 2 162 ? 17.36004 5.06464 -25.32469 1.000 83.44207 162 ALA B O 1
ATOM 3213 N N . LEU B 2 163 ? 15.31848 5.98574 -25.05957 1.000 88.04105 163 LEU B N 1
ATOM 3214 C CA . LEU B 2 163 ? 15.50240 6.12556 -23.61867 1.000 87.74815 163 LEU B CA 1
ATOM 3215 C C . LEU B 2 163 ? 15.44992 4.77454 -22.92186 1.000 92.15889 163 LEU B C 1
ATOM 3216 O O . LEU B 2 163 ? 16.20477 4.53238 -21.97304 1.000 96.46237 163 LEU B O 1
ATOM 3221 N N . LEU B 2 164 ? 14.56536 3.88271 -23.37453 1.000 88.70695 164 LEU B N 1
ATOM 3222 C CA . LEU B 2 164 ? 14.60324 2.50801 -22.88937 1.000 86.81610 164 LEU B CA 1
ATOM 3223 C C . LEU B 2 164 ? 15.93812 1.84387 -23.21904 1.000 98.72280 164 LEU B C 1
ATOM 3224 O O . LEU B 2 164 ? 16.48858 1.10259 -22.39747 1.000 98.64856 164 LEU B O 1
ATOM 3229 N N . GLU B 2 165 ? 16.48608 2.11072 -24.41193 1.000 108.40179 165 GLU B N 1
ATOM 3230 C CA . GLU B 2 165 ? 17.79668 1.56320 -24.75531 1.000 112.36339 165 GLU B CA 1
ATOM 3231 C C . GLU B 2 165 ? 18.88445 2.06917 -23.81315 1.000 112.07383 165 GLU B C 1
ATOM 3232 O O . GLU B 2 165 ? 19.86720 1.36115 -23.56469 1.000 111.70062 165 GLU B O 1
ATOM 3234 N N . ASP B 2 166 ? 18.72092 3.27669 -23.26872 1.000 115.52064 166 ASP B N 1
ATOM 3235 C CA . ASP B 2 166 ? 19.66314 3.86265 -22.32366 1.000 117.24796 166 ASP B CA 1
ATOM 3236 C C . ASP B 2 166 ? 19.29756 3.58627 -20.86214 1.000 117.32745 166 ASP B C 1
ATOM 3237 O O . ASP B 2 166 ? 19.80958 4.27166 -19.96765 1.000 119.06231 166 ASP B O 1
ATOM 3239 N N . ARG B 2 167 ? 18.42392 2.60452 -20.60761 1.000 112.99064 167 ARG B N 1
ATOM 3240 C CA . ARG B 2 167 ? 18.02968 2.19810 -19.24946 1.000 104.67318 167 ARG B CA 1
ATOM 3241 C C . ARG B 2 167 ? 17.49834 3.37447 -18.42675 1.000 102.41757 167 ARG B C 1
ATOM 3242 O O . ARG B 2 167 ? 17.59207 3.38684 -17.19668 1.000 103.94377 167 ARG B O 1
ATOM 3244 N N . ALA B 2 168 ? 16.92123 4.36844 -19.10743 1.000 93.59646 168 ALA B N 1
ATOM 3245 C CA . ALA B 2 168 ? 16.42995 5.56009 -18.42589 1.000 87.60441 168 ALA B CA 1
ATOM 3246 C C . ALA B 2 168 ? 15.25472 5.24595 -17.51421 1.000 83.49256 168 ALA B C 1
ATOM 3247 O O . ALA B 2 168 ? 15.04295 5.94256 -16.51245 1.000 82.01403 168 ALA B O 1
ATOM 3249 N N . HIS B 2 169 ? 14.48691 4.20464 -17.83967 1.000 74.93477 169 HIS B N 1
ATOM 3250 C CA . HIS B 2 169 ? 13.34147 3.83736 -17.01901 1.000 69.90196 169 HIS B CA 1
ATOM 3251 C C . HIS B 2 169 ? 13.75139 3.40582 -15.61927 1.000 78.95668 169 HIS B C 1
ATOM 3252 O O . HIS B 2 169 ? 12.91768 3.43517 -14.70625 1.000 73.71044 169 HIS B O 1
ATOM 3259 N N . GLN B 2 170 ? 15.01061 3.00827 -15.42669 1.000 90.74580 170 GLN B N 1
ATOM 3260 C CA . GLN B 2 170 ? 15.47115 2.63081 -14.09901 1.000 96.54835 170 GLN B CA 1
ATOM 3261 C C . GLN B 2 170 ? 15.78755 3.84037 -13.23211 1.000 90.28381 170 GLN B C 1
ATOM 3262 O O . GLN B 2 170 ? 16.07993 3.67343 -12.04348 1.000 91.18352 170 GLN B O 1
ATOM 3268 N N . HIS B 2 171 ? 15.72067 5.04294 -13.79174 1.000 82.06350 171 HIS B N 1
ATOM 3269 C CA . HIS B 2 171 ? 15.76883 6.27077 -13.01593 1.000 78.17303 171 HIS B CA 1
ATOM 3270 C C . HIS B 2 171 ? 14.38156 6.85857 -12.76673 1.000 78.50174 171 HIS B C 1
ATOM 3271 O O . HIS B 2 171 ? 14.27169 7.92398 -12.14508 1.000 81.03099 171 HIS B O 1
ATOM 3273 N N . LEU B 2 172 ? 13.32436 6.20108 -13.24314 1.000 72.76607 172 LEU B N 1
ATOM 3274 C CA . LEU B 2 172 ? 11.96494 6.69426 -13.05488 1.000 68.84301 172 LEU B CA 1
ATOM 3275 C C . LEU B 2 172 ? 11.47706 6.41393 -11.63393 1.000 68.93952 172 LEU B C 1
ATOM 3276 O O . LEU B 2 172 ? 11.58396 5.28643 -11.14767 1.000 69.22087 172 LEU B O 1
ATOM 3281 N N . VAL B 2 173 ? 10.88909 7.42977 -10.99846 1.000 67.48375 173 VAL B N 1
ATOM 3282 C CA . VAL B 2 173 ? 10.43135 7.36964 -9.61315 1.000 60.93493 173 VAL B CA 1
ATOM 3283 C C . VAL B 2 173 ? 8.91046 7.47835 -9.58927 1.000 52.69456 173 VAL B C 1
ATOM 3284 O O . VAL B 2 173 ? 8.34889 8.44509 -10.11308 1.000 68.73496 173 VAL B O 1
ATOM 3288 N N . ASP B 2 174 ? 8.24648 6.49995 -8.97101 1.000 47.36707 174 ASP B N 1
ATOM 3289 C CA . ASP B 2 174 ? 6.81423 6.56566 -8.70767 1.000 51.31514 174 ASP B CA 1
ATOM 3290 C C . ASP B 2 174 ? 6.59318 6.74017 -7.20361 1.000 56.81287 174 ASP B C 1
ATOM 3291 O O . ASP B 2 174 ? 7.54043 6.83458 -6.42119 1.000 56.70448 174 ASP B O 1
ATOM 3296 N N . PHE B 2 175 ? 5.32672 6.81294 -6.79591 1.000 55.64979 175 PHE B N 1
ATOM 3297 C CA . PHE B 2 175 ? 5.05128 7.11970 -5.39575 1.000 58.11658 175 PHE B CA 1
ATOM 3298 C C . PHE B 2 175 ? 5.45942 5.97160 -4.48211 1.000 58.78533 175 PHE B C 1
ATOM 3299 O O . PHE B 2 175 ? 5.92396 6.21238 -3.36242 1.000 61.41819 175 PHE B O 1
ATOM 3307 N N . ASP B 2 176 ? 5.27457 4.72161 -4.93281 1.000 50.66089 176 ASP B N 1
ATOM 3308 C CA . ASP B 2 176 ? 5.83823 3.56595 -4.23652 1.000 50.78659 176 ASP B CA 1
ATOM 3309 C C . ASP B 2 176 ? 7.31902 3.76314 -3.91509 1.000 59.25438 176 ASP B C 1
ATOM 3310 O O . ASP B 2 176 ? 7.74611 3.60842 -2.76231 1.000 64.91364 176 ASP B O 1
ATOM 3315 N N . CYS B 2 177 ? 8.12189 4.09344 -4.93310 1.000 57.22655 177 CYS B N 1
ATOM 3316 C CA . CYS B 2 177 ? 9.54295 4.36429 -4.71443 1.000 61.28288 177 CYS B CA 1
ATOM 3317 C C . CYS B 2 177 ? 9.74677 5.49880 -3.71049 1.000 60.57562 177 CYS B C 1
ATOM 3318 O O . CYS B 2 177 ? 10.60538 5.41407 -2.82253 1.000 61.92618 177 CYS B O 1
ATOM 3321 N N . HIS B 2 178 ? 8.95925 6.56813 -3.83334 1.000 55.80078 178 HIS B N 1
ATOM 3322 C CA . HIS B 2 178 ? 9.06455 7.69867 -2.91161 1.000 60.18037 178 HIS B CA 1
ATOM 3323 C C . HIS B 2 178 ? 8.74756 7.29009 -1.47228 1.000 60.36452 178 HIS B C 1
ATOM 3324 O O . HIS B 2 178 ? 9.38152 7.78117 -0.53531 1.000 63.79522 178 HIS B O 1
ATOM 3331 N N . LEU B 2 179 ? 7.75717 6.40821 -1.27294 1.000 51.61001 179 LEU B N 1
ATOM 3332 C CA . LEU B 2 179 ? 7.44303 5.94513 0.07679 1.000 61.24463 179 LEU B CA 1
ATOM 3333 C C . LEU B 2 179 ? 8.60819 5.16998 0.67899 1.000 66.36292 179 LEU B C 1
ATOM 3334 O O . LEU B 2 179 ? 8.88647 5.28461 1.87810 1.000 62.25988 179 LEU B O 1
ATOM 3339 N N . ASP B 2 180 ? 9.29780 4.37009 -0.14082 1.000 63.57821 180 ASP B N 1
ATOM 3340 C CA . ASP B 2 180 ? 10.48361 3.67213 0.33555 1.000 61.47413 180 ASP B CA 1
ATOM 3341 C C . ASP B 2 180 ? 11.53730 4.64808 0.82675 1.000 63.80810 180 ASP B C 1
ATOM 3342 O O . ASP B 2 180 ? 12.26764 4.33596 1.76952 1.000 68.24231 180 ASP B O 1
ATOM 3347 N N . ASP B 2 181 ? 11.63010 5.83261 0.20525 1.000 59.84667 181 ASP B N 1
ATOM 3348 C CA . ASP B 2 181 ? 12.72740 6.76533 0.47540 1.000 64.58480 181 ASP B CA 1
ATOM 3349 C C . ASP B 2 181 ? 12.27571 8.14403 -0.02132 1.000 72.01637 181 ASP B C 1
ATOM 3350 O O . ASP B 2 181 ? 12.36832 8.43241 -1.21899 1.000 71.56738 181 ASP B O 1
ATOM 3355 N N . ILE B 2 182 ? 11.80876 8.98945 0.90111 1.000 70.90257 182 ILE B N 1
ATOM 3356 C CA . ILE B 2 182 ? 11.05899 10.18737 0.51857 1.000 74.00720 182 ILE B CA 1
ATOM 3357 C C . ILE B 2 182 ? 11.95747 11.27048 -0.07260 1.000 74.34714 182 ILE B C 1
ATOM 3358 O O . ILE B 2 182 ? 11.47474 12.34051 -0.46430 1.000 71.34211 182 ILE B O 1
ATOM 3363 N N . ARG B 2 183 ? 13.26786 11.02147 -0.12807 1.000 72.41398 183 ARG B N 1
ATOM 3364 C CA . ARG B 2 183 ? 14.13918 11.92871 -0.86594 1.000 75.29175 183 ARG B CA 1
ATOM 3365 C C . ARG B 2 183 ? 13.98119 11.77363 -2.37319 1.000 72.00484 183 ARG B C 1
ATOM 3366 O O . ARG B 2 183 ? 14.38984 12.66855 -3.11833 1.000 87.01516 183 ARG B O 1
ATOM 3374 N N . GLN B 2 184 ? 13.37940 10.67523 -2.82931 1.000 62.37973 184 GLN B N 1
ATOM 3375 C CA . GLN B 2 184 ? 13.18645 10.44226 -4.25576 1.000 75.50710 184 GLN B CA 1
ATOM 3376 C C . GLN B 2 184 ? 12.08074 11.33596 -4.81033 1.000 78.72240 184 GLN B C 1
ATOM 3377 O O . GLN B 2 184 ? 11.00246 11.46758 -4.22178 1.000 78.07971 184 GLN B O 1
ATOM 3383 N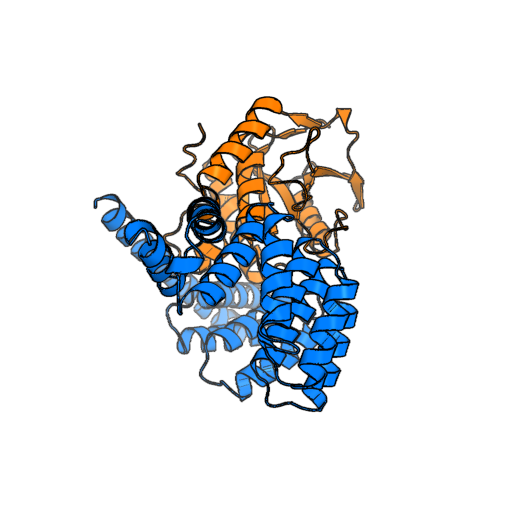 N . ASP B 2 185 ? 12.35270 11.92361 -5.97184 1.000 72.54271 185 ASP B N 1
ATOM 3384 C CA . ASP B 2 185 ? 11.49371 12.93278 -6.58370 1.000 72.73625 185 ASP B CA 1
ATOM 3385 C C . ASP B 2 185 ? 10.47011 12.25491 -7.49529 1.000 77.18951 185 ASP B C 1
ATOM 3386 O O . ASP B 2 185 ? 10.82062 11.77172 -8.57812 1.000 76.69246 185 ASP B O 1
ATOM 3391 N N . TRP B 2 186 ? 9.19917 12.21689 -7.05944 1.000 74.62080 186 TRP B N 1
ATOM 3392 C CA . TRP B 2 186 ? 8.13844 11.64035 -7.88427 1.000 74.52112 186 TRP B CA 1
ATOM 3393 C C . TRP B 2 186 ? 7.63241 12.59357 -8.96303 1.000 67.59179 186 TRP B C 1
ATOM 3394 O O . TRP B 2 186 ? 6.80053 12.18006 -9.78242 1.000 61.33959 186 TRP B O 1
ATOM 3405 N N . THR B 2 187 ? 8.08009 13.85111 -8.96785 1.000 67.38047 187 THR B N 1
ATOM 3406 C CA . THR B 2 187 ? 7.87888 14.70660 -10.13011 1.000 73.08425 187 THR B CA 1
ATOM 3407 C C . THR B 2 187 ? 8.87286 14.39248 -11.23844 1.000 72.57524 187 THR B C 1
ATOM 3408 O O . THR B 2 187 ? 8.68934 14.85332 -12.36771 1.000 71.43674 187 THR B O 1
ATOM 3412 N N . ASN B 2 188 ? 9.92891 13.64228 -10.92066 1.000 73.31746 188 ASN B N 1
ATOM 3413 C CA . ASN B 2 188 ? 10.91983 13.19970 -11.89078 1.000 71.29097 188 ASN B CA 1
ATOM 3414 C C . ASN B 2 188 ? 11.60670 14.38683 -12.55976 1.000 85.24958 188 ASN B C 1
ATOM 3415 O O . ASN B 2 188 ? 11.85849 14.37341 -13.76438 1.000 85.83292 188 ASN B O 1
ATOM 3420 N N . GLN B 2 189 ? 11.95588 15.40536 -11.75916 1.000 92.25190 189 GLN B N 1
ATOM 3421 C CA . GLN B 2 189 ? 12.48665 16.65590 -12.30490 1.000 96.68812 189 GLN B CA 1
ATOM 3422 C C . GLN B 2 189 ? 13.68045 16.44452 -13.22968 1.000 106.62130 189 GLN B C 1
ATOM 3423 O O . GLN B 2 189 ? 14.03043 17.35752 -13.98698 1.000 111.92175 189 GLN B O 1
ATOM 3425 N N . ARG B 2 190 ? 14.30676 15.26634 -13.20571 1.000 100.14154 190 ARG B N 1
ATOM 3426 C CA . ARG B 2 190 ? 15.27829 14.93894 -14.23964 1.000 96.80826 190 ARG B CA 1
ATOM 3427 C C . ARG B 2 190 ? 14.52857 14.52616 -15.50235 1.000 104.62813 190 ARG B C 1
ATOM 3428 O O . ARG B 2 190 ? 14.78342 13.46010 -16.07441 1.000 103.73487 190 ARG B O 1
ATOM 3430 N N . LEU B 2 191 ? 13.57707 15.36373 -15.92531 1.000 110.04980 191 LEU B N 1
ATOM 3431 C CA . LEU B 2 191 ? 12.93248 15.22027 -17.22354 1.000 106.48939 191 LEU B CA 1
ATOM 3432 C C . LEU B 2 191 ? 13.87944 15.77387 -18.28233 1.000 121.16490 191 LEU B C 1
ATOM 3433 O O . LEU B 2 191 ? 13.54926 16.72974 -18.99337 1.000 120.96922 191 LEU B O 1
ATOM 3438 N N . ASN B 2 192 ? 15.08047 15.19747 -18.35645 1.000 123.62116 192 ASN B N 1
ATOM 3439 C CA . ASN B 2 192 ? 16.12438 15.45707 -19.34342 1.000 113.44083 192 ASN B CA 1
ATOM 3440 C C . ASN B 2 192 ? 15.76488 14.94438 -20.71002 1.000 111.66982 192 ASN B C 1
ATOM 3441 O O . ASN B 2 192 ? 16.62921 14.86859 -21.57871 1.000 120.77107 192 ASN B O 1
ATOM 3443 N N . THR B 2 193 ? 14.50051 14.58107 -20.92188 1.000 101.18012 193 THR B N 1
ATOM 3444 C CA . THR B 2 193 ? 14.02290 14.19987 -22.24308 1.000 105.40320 193 THR B CA 1
ATOM 3445 C C . THR B 2 193 ? 13.84950 15.40115 -23.16435 1.000 112.11036 193 THR B C 1
ATOM 3446 O O . THR B 2 193 ? 13.79554 15.22706 -24.38544 1.000 121.14279 193 THR B O 1
ATOM 3450 N N . GLN B 2 194 ? 13.77889 16.60584 -22.60947 1.000 107.58326 194 GLN B N 1
ATOM 3451 C CA . GLN B 2 194 ? 13.54944 17.81517 -23.38502 1.000 105.14527 194 GLN B CA 1
ATOM 3452 C C . GLN B 2 194 ? 14.70837 18.18106 -24.33315 1.000 111.05009 194 GLN B C 1
ATOM 3453 O O . GLN B 2 194 ? 15.85769 17.76752 -24.15057 1.000 110.12180 194 GLN B O 1
#

Solvent-accessible surface area: 21299 Å² total; per-residue (Å²): 103,146,61,58,16,18,88,32,1,56,63,58,123,94,80,88,43,97,71,17,108,24,14,6,60,33,0,43,78,0,11,102,107,75,46,124,42,12,52,141,68,20,71,57,5,17,14,20,0,0,70,6,0,22,118,113,54,67,57,96,12,0,88,98,0,7,36,39,9,114,156,88,82,107,68,33,90,110,9,39,94,2,14,0,49,33,32,28,61,60,93,103,34,76,59,0,16,64,18,6,60,140,8,30,156,92,58,58,62,22,42,58,4,15,94,97,22,15,36,2,26,41,12,53,41,104,26,105,27,3,22,127,39,4,59,103,31,6,95,74,75,90,62,23,68,83,0,27,49,21,2,2,50,0,19,0,51,74,65,55,40,62,102,0,3,132,2,0,63,48,0,21,157,60,37,79,151,52,55,62,28,7,5,14,10,0,11,0,23,14,28,60,23,44,28,130,39,19,65,78,0,43,44,70,0,30,80,0,17,87,51,54,94,88,15,21,44,0,12,13,0,4,73,17,0,0,38,74,0,25,86,41,132,80,17,64,87,80,46,19,63,46,8,118,63,83,10,72,125,0,35,66,81,22,113,58,26,68,67,70,11,43,69,47,37,63,73,74,94,82,129,73,116,11,25,3,26,31,47,0,1,0,7,2,0,11,0,1,18,62,39,80,130,29,27,0,1,0,0,1,0,6,111,98,5,52,20,0,1,0,0,12,45,48,37,15,7,11,40,0,10,19,48,7,0,26,78,39,0,67,99,56,1,78,146,56,54,38,62,13,3,0,1,0,13,0,21,27,18,25,94,65,57,67,28,27,99,27,0,65,159,6,2,24,120,9,9,120,138,58,102,110,2,6,0,2,1,2,18,24,68,98,5,112,105,20,24,79,102,34,4,26,79,11,9,37,53,103,70,106,51,30,60,81,22,94,88,84,58,23,92,60,60,64,47,78,116,2,79,69,36,0,29,66,45,20,94,70,58,25,28,107,79,7,16,0,0,14,18,6,4,107,46,25,122,73,58,24,30,17,74,96,51,95,36,134

Radius of gyration: 24.52 Å; Cα contacts (8 Å, |Δi|>4): 666; chains: 2; bounding box: 64×61×60 Å

Secondary structure (DSSP, 8-state):
--HHHHHHHHHHHHHT---HHHHHHHHHHHHHHSHHHHGGGHHHHHHHHHHHHHHHT-HHHHHHHHHHHHHHSTT-HHHHHHHHHHHHHTT-HHHHHHHHHHHHHH-TT-HHHHHHHHHHHHHTT-HHHHHHHHHHHHHH-TT-HHHHHHHHHHHHHTT-HHHHHHHHHHHHHH-TT-HHHHHHHHHHHHHH-SHHHHHHHHHHHHHHHHH-TT-HHHHHHHHHHHHHHHT-TTS-HHHHHHHHHHHHHHHHHHHHHHHHHHHHHHHHHT-/--EEEPHHHHHHHHHHHHHSTTS-EEEEEEE--B-EEEE--SS-TT--HHHHHHHHHHHHHHHHTT-EEEEEEEE-SSTT--S--HHHHHHHHHHHHH-TT-EEEEE-TTSSSS--SS-SEEEEEEETTEEEEPPGGGEEETTHHHHHHHHHHHHHTTGGGG---HHHHHH-TTS-TT----TT-

Organism: Homo sapiens (NCBI:txid9606)

GO terms:
  GO:0042406 extrinsic component of endoplasmic reticulum membrane (C, IDA)
  GO:0005737 cytoplasm (C, IDA)
  GO:0005789 endoplasmic reticulum membrane (C, IDA)
  GO:0045050 protein insertion into ER membrane by stop-transfer membrane-anchor sequence (P, IDA)
  GO:0072546 EMC complex (C, IDA)
  GO:0071816 tail-anchored membrane protein insertion into ER membrane (P, IDA)
  GO:0045050 protein insertion into ER membrane by stop-transfer membrane-anchor sequence (P, IMP)
  GO:0032977 membrane insertase activity (F, IMP)
  GO:0005515 protein binding (F, IPI)
  GO:0005783 endoplasmic reticulum (C, IDA)